Protein AF-A0A9P3F6M4-F1 (afdb_monomer_lite)

pLDDT: mean 77.83, std 24.78, range [21.98, 98.56]

Sequence (474 aa):
MSNPDTQSQQHTQSSLSSPAIGAREWSIIDAETWDKIRTQTKTSTGEPAATEPSPSAPDTARSSSNPHGLSHAPVPGSALTKTQDTEADPDHGLVTARFRHVVTDGGHIVITGRANDSYQACEDEPVRIPGAVQSFGCLIVLREEIDGKLAVHVASENSEVILGYSPKCLCALPNFCDILDEDQTENLLDHLDFVRDDGYDPSVDGPEVFLLSVKLPSGKPRRFWCAAHLSPADSKLVICEFKLEEDQINPLSVSGLITPVTPTDTLGVEPTPEQLEHSTVNMSQPLRVLQNARRRRGEAAAMEVFSILSQIQDQLGRAKSLDSLLNTATGLVKELTGFHRVLIYQFDTDWNETVVAELVDPKASVELYKGLCFPASDIPKQARDLYRINKVRLLYDRDQVTSRLVCRTLEDLQTPVDMTHSYLRAMSPIHLKYLANMGVRASMSISISGFNELWGLISCHTYGTHGMRVSFLV

Foldseek 3Di:
DDDDDDDDDDDDPDPDPALQPLQQVLFLAHPVSVVVVVVVVVVPDDDDDDDDDDDDDDDDDDDDDDDDDDDDDDDDDDDDDPPPPPPPPPPDALWFDAWDWDQDPLGIWIDLPPPPDIDPAPQPPPLQQRLFFFLLWKKWKWFQDPVRATATFKIWQNCCVHVVDGRVRRNPDRHPCVQADPVLSVVVVVLVVVQLDPPDDCLPVFFDWDKHWGQHPVRDIFIWTWGWHAFPVDNRMIMIMTHGPQDPPQGACLDDDPQAQAADDLSPDQDDPVLCCQAADQPADDLVLLNVLSVDDDPVNVVSVVSSVVSLCVCLVPDPDPLSNQSRVQNSCCNQFVFQKKWKWFQDPQRKTATCGMHHDCSHHVDGRHGHIHHNSLQDPVNQVLCLREQKAKDQFLPRDITGMRGSDPVCSVDGGRNSSPRRRDGNNSNSVSCVSSQFTIKMKGFDDDPSHGGIIIIGTHHDDGGHDHDPPD

InterPro domains:
  IPR003018 GAF domain [PF01590] (322-462)
  IPR013654 PAS fold-2 [PF08446] (122-193)
  IPR016132 Phytochrome chromophore attachment domain [PS50046] (321-461)
  IPR029016 GAF-like domain superfamily [G3DSA:3.30.450.40] (299-472)
  IPR035965 PAS domain superfamily [SSF55785] (101-243)

Secondary structure (DSSP, 8-state):
------------------GGGGGGGT-SS-HHHHHHHHHHHHSS---------------------------------------------TT--SBPPPPEEEEETTEEEEE-SSTT-EESSGGG--TT--SEE-TTEEEEEEEE-TTS-EEEEEEETTHHHHHSS-HHHHHH-S-GGGGS-HHHHHHHHHHHHHHHSTT--TTTT-SEEEEEEEE-TTS-EEEEEEEEEEETTEEEEEEEEEEESS-SSS----S-----SS-B-SS--PPPHHHHHHHHS--SPP-TTHHHHTT--SHHHHHHHHHHHHHHHHHHHT--SHHHHHHHHHHHHHHHH--SEEEEEEE-TT--EEEEEEEE-TTTB----TT-EE-TTSS-HHHHHHHHH-SEEEES-TTSPPEEEEESSHHHHHS----TT-TTBPPPHHHHHHHHHTTEEEEEEEEEEETTEEEEEEEEEEESSS--------

Organism: Aspergillus viridinutans (NCBI:txid75553)

Radius of gyration: 28.03 Å; chains: 1; bounding box: 81×74×94 Å

Structure (mmCIF, N/CA/C/O backbone):
data_AF-A0A9P3F6M4-F1
#
_entry.id   AF-A0A9P3F6M4-F1
#
loop_
_atom_site.group_PDB
_atom_site.id
_atom_site.type_symbol
_atom_site.label_atom_id
_atom_site.label_alt_id
_atom_site.label_comp_id
_atom_site.label_asym_id
_atom_site.label_entity_id
_atom_site.label_seq_id
_atom_site.pdbx_PDB_ins_code
_atom_site.Cartn_x
_atom_site.Cartn_y
_atom_site.Cartn_z
_atom_site.occupancy
_atom_site.B_iso_or_equiv
_atom_site.auth_seq_id
_atom_site.auth_comp_id
_atom_site.auth_asym_id
_atom_site.auth_atom_id
_atom_site.pdbx_PDB_model_num
ATOM 1 N N . MET A 1 1 ? 34.210 14.874 -63.697 1.00 36.19 1 MET A N 1
ATOM 2 C CA . MET A 1 1 ? 33.466 15.532 -62.603 1.00 36.19 1 MET A CA 1
ATOM 3 C C . MET A 1 1 ? 31.988 15.266 -62.878 1.00 36.19 1 MET A C 1
ATOM 5 O O . MET A 1 1 ? 31.323 16.114 -63.440 1.00 36.19 1 MET A O 1
ATOM 9 N N . SER A 1 2 ? 31.480 14.034 -62.819 1.00 29.12 2 SER A N 1
ATOM 10 C CA . SER A 1 2 ? 31.466 13.067 -61.707 1.00 29.12 2 SER A CA 1
ATOM 11 C C . SER A 1 2 ? 30.691 13.622 -60.514 1.00 29.12 2 SER A C 1
ATOM 13 O O . SER A 1 2 ? 31.276 14.313 -59.689 1.00 29.12 2 SER A O 1
ATOM 15 N N . ASN A 1 3 ? 29.394 13.316 -60.457 1.00 27.38 3 ASN A N 1
ATOM 16 C CA . ASN A 1 3 ? 28.606 13.293 -59.228 1.00 27.38 3 ASN A CA 1
ATOM 17 C C . ASN A 1 3 ? 27.717 12.030 -59.284 1.00 27.38 3 ASN A C 1
ATOM 19 O O . ASN A 1 3 ? 27.134 11.802 -60.349 1.00 27.38 3 ASN A O 1
ATOM 23 N N . PRO A 1 4 ? 27.663 11.180 -58.240 1.00 34.25 4 PRO A N 1
ATOM 24 C CA . PRO A 1 4 ? 27.176 9.806 -58.352 1.00 34.25 4 PRO A CA 1
ATOM 25 C C . PRO A 1 4 ? 25.759 9.591 -57.789 1.00 34.25 4 PRO A C 1
ATOM 27 O O . PRO A 1 4 ? 25.316 10.285 -56.880 1.00 34.25 4 PRO A O 1
ATOM 30 N N . ASP A 1 5 ? 25.100 8.588 -58.371 1.00 28.38 5 ASP A N 1
ATOM 31 C CA . ASP A 1 5 ? 24.175 7.600 -57.802 1.00 28.38 5 ASP A CA 1
ATOM 32 C C . ASP A 1 5 ? 23.150 8.014 -56.735 1.00 28.38 5 ASP A C 1
ATOM 34 O O . ASP A 1 5 ? 23.413 8.088 -55.537 1.00 28.38 5 ASP A O 1
ATOM 38 N N . THR A 1 6 ? 21.896 8.103 -57.184 1.00 30.92 6 THR A N 1
ATOM 39 C CA . THR A 1 6 ? 20.697 7.937 -56.356 1.00 30.92 6 THR A CA 1
ATOM 40 C C . THR A 1 6 ? 20.245 6.477 -56.467 1.00 30.92 6 THR A C 1
ATOM 42 O O . THR A 1 6 ? 19.526 6.117 -57.396 1.00 30.92 6 THR A O 1
ATOM 45 N N . GLN A 1 7 ? 20.695 5.612 -55.553 1.00 27.86 7 GLN A N 1
ATOM 46 C CA . GLN A 1 7 ? 20.148 4.258 -55.412 1.00 27.86 7 GLN A CA 1
ATOM 47 C C . GLN A 1 7 ? 19.083 4.229 -54.315 1.00 27.86 7 GLN A C 1
ATOM 49 O O . GLN A 1 7 ? 19.352 4.436 -53.135 1.00 27.86 7 GLN A O 1
ATOM 54 N N . SER A 1 8 ? 17.857 3.943 -54.741 1.00 27.53 8 SER A N 1
ATOM 55 C CA . SER A 1 8 ? 16.725 3.540 -53.918 1.00 27.53 8 SER A CA 1
ATOM 56 C C . SER A 1 8 ? 17.018 2.207 -53.219 1.00 27.53 8 SER A C 1
ATOM 58 O O . SER A 1 8 ? 17.009 1.159 -53.866 1.00 27.53 8 SER A O 1
ATOM 60 N N . GLN A 1 9 ? 17.247 2.226 -51.907 1.00 25.91 9 GLN A N 1
ATOM 61 C CA . GLN A 1 9 ? 17.246 1.010 -51.093 1.00 25.91 9 GLN A CA 1
ATOM 62 C C . GLN A 1 9 ? 15.821 0.724 -50.611 1.00 25.91 9 GLN A C 1
ATOM 64 O O . GLN A 1 9 ? 15.284 1.396 -49.734 1.00 25.91 9 GLN A O 1
ATOM 69 N N . GLN A 1 10 ? 15.203 -0.287 -51.223 1.00 24.88 10 GLN A N 1
ATOM 70 C CA . GLN A 1 10 ? 14.055 -0.990 -50.664 1.00 24.88 10 GLN A CA 1
ATOM 71 C C . GLN A 1 10 ? 14.525 -1.708 -49.395 1.00 24.88 10 GLN A C 1
ATOM 73 O O . GLN A 1 10 ? 15.283 -2.673 -49.474 1.00 24.88 10 GLN A O 1
ATOM 78 N N . HIS A 1 11 ? 14.090 -1.238 -48.226 1.00 24.92 11 HIS A N 1
ATOM 79 C CA . HIS A 1 11 ? 14.225 -2.007 -46.996 1.00 24.92 11 HIS A CA 1
ATOM 80 C C . HIS A 1 11 ? 13.207 -3.147 -47.017 1.00 24.92 11 HIS A C 1
ATOM 82 O O . HIS A 1 11 ? 12.002 -2.949 -46.871 1.00 24.92 11 HIS A O 1
ATOM 88 N N . THR A 1 12 ? 13.721 -4.352 -47.223 1.00 24.09 12 THR A N 1
ATOM 89 C CA . THR A 1 12 ? 13.038 -5.621 -47.009 1.00 24.09 12 THR A CA 1
ATOM 90 C C . THR A 1 12 ? 12.559 -5.671 -45.557 1.00 24.09 12 THR A C 1
ATOM 92 O O . THR A 1 12 ? 13.372 -5.710 -44.635 1.00 24.09 12 THR A O 1
ATOM 95 N N . GLN A 1 13 ? 11.241 -5.651 -45.343 1.00 25.53 13 GLN A N 1
ATOM 96 C CA . GLN A 1 13 ? 10.633 -5.980 -44.054 1.00 25.53 13 GLN A CA 1
ATOM 97 C C . GLN A 1 13 ? 10.948 -7.447 -43.738 1.00 25.53 13 GLN A C 1
ATOM 99 O O . GLN A 1 13 ? 10.256 -8.358 -44.188 1.00 25.53 13 GLN A O 1
ATOM 104 N N . SER A 1 14 ? 12.020 -7.687 -42.983 1.00 24.44 14 SER A N 1
ATOM 105 C CA . SER A 1 14 ? 12.204 -8.956 -42.291 1.00 24.44 14 SER A CA 1
ATOM 106 C C . SER A 1 14 ? 11.139 -9.038 -41.204 1.00 24.44 14 SER A C 1
ATOM 108 O O . SER A 1 14 ? 11.098 -8.196 -40.306 1.00 24.44 14 SER A O 1
ATOM 110 N N . SER A 1 15 ? 10.263 -10.030 -41.309 1.00 25.92 15 SER A N 1
ATOM 111 C CA . SER A 1 15 ? 9.264 -10.387 -40.308 1.00 25.92 15 SER A CA 1
ATOM 112 C C . SER A 1 15 ? 9.936 -10.660 -38.957 1.00 25.92 15 SER A C 1
ATOM 114 O O . SER A 1 15 ? 10.392 -11.771 -38.694 1.00 25.92 15 SER A O 1
ATOM 116 N N . LEU A 1 16 ? 10.014 -9.630 -38.115 1.00 24.89 16 LEU A N 1
ATOM 117 C CA . LEU A 1 16 ? 10.340 -9.744 -36.701 1.00 24.89 16 LEU A CA 1
ATOM 118 C C . LEU A 1 16 ? 9.168 -10.456 -36.022 1.00 24.89 16 LEU A C 1
ATOM 120 O O . LEU A 1 16 ? 8.057 -9.927 -35.953 1.00 24.89 16 LEU A O 1
ATOM 124 N N . SER A 1 17 ? 9.406 -11.677 -35.551 1.00 28.00 17 SER A N 1
ATOM 125 C CA . SER A 1 17 ? 8.544 -12.339 -34.577 1.00 28.00 17 SER A CA 1
ATOM 126 C C . SER A 1 17 ? 8.324 -11.389 -33.397 1.00 28.00 17 SER A C 1
ATOM 128 O O . SER A 1 17 ? 9.283 -10.949 -32.765 1.00 28.00 17 SER A O 1
ATOM 130 N N . SER A 1 18 ? 7.066 -11.020 -33.155 1.00 30.12 18 SER A N 1
ATOM 131 C CA . SER A 1 18 ? 6.679 -10.024 -32.155 1.00 30.12 18 SER A CA 1
ATOM 132 C C . SER A 1 18 ? 7.132 -10.440 -30.739 1.00 30.12 18 SER A C 1
ATOM 134 O O . SER A 1 18 ? 6.885 -11.588 -30.362 1.00 30.12 18 SER A O 1
ATOM 136 N N . PRO A 1 19 ? 7.706 -9.529 -29.922 1.00 33.75 19 PRO A N 1
ATOM 137 C CA . PRO A 1 19 ? 8.055 -9.770 -28.510 1.00 33.75 19 PRO A CA 1
ATOM 138 C C . PRO A 1 19 ? 6.867 -10.170 -27.614 1.00 33.75 19 PRO A C 1
ATOM 140 O O . PRO A 1 19 ? 7.045 -10.546 -26.460 1.00 33.75 19 PRO A O 1
ATOM 143 N N . ALA A 1 20 ? 5.642 -10.112 -28.143 1.00 38.22 20 ALA A N 1
ATOM 144 C CA . ALA A 1 20 ? 4.388 -10.366 -27.445 1.00 38.22 20 ALA A CA 1
ATOM 145 C C . ALA A 1 20 ? 4.157 -11.822 -26.986 1.00 38.22 20 ALA A C 1
ATOM 147 O O . ALA A 1 20 ? 3.097 -12.096 -26.434 1.00 38.22 20 ALA A O 1
ATOM 148 N N . ILE A 1 21 ? 5.069 -12.771 -27.238 1.00 38.69 21 ILE A N 1
ATOM 149 C CA . ILE A 1 21 ? 4.873 -14.179 -26.840 1.00 38.69 21 ILE A CA 1
ATOM 150 C C . ILE A 1 21 ? 5.195 -14.388 -25.351 1.00 38.69 21 ILE A C 1
ATOM 152 O O . ILE A 1 21 ? 4.430 -15.063 -24.673 1.00 38.69 21 ILE A O 1
ATOM 156 N N . GLY A 1 22 ? 6.241 -13.749 -24.812 1.00 38.66 22 GLY A N 1
ATOM 157 C CA . GLY A 1 22 ? 6.679 -13.980 -23.426 1.00 38.66 22 GLY A CA 1
ATOM 158 C C . GLY A 1 22 ? 5.717 -13.453 -22.354 1.00 38.66 22 GLY A C 1
ATOM 159 O O . GLY A 1 22 ? 5.551 -14.076 -21.315 1.00 38.66 22 GLY A O 1
ATOM 160 N N . ALA A 1 23 ? 5.019 -12.342 -22.612 1.00 43.41 23 ALA A N 1
ATOM 161 C CA . ALA A 1 23 ? 4.027 -11.794 -21.678 1.00 43.41 23 ALA A CA 1
ATOM 162 C C . ALA A 1 23 ? 2.721 -12.617 -21.623 1.00 43.41 23 ALA A C 1
ATOM 164 O O . ALA A 1 23 ? 1.992 -12.559 -20.634 1.00 43.41 23 ALA A O 1
ATOM 165 N N . ARG A 1 24 ? 2.425 -13.415 -22.663 1.00 45.44 24 ARG A N 1
ATOM 166 C CA . ARG A 1 24 ? 1.194 -14.226 -22.746 1.00 45.44 24 ARG A CA 1
ATOM 167 C C . ARG A 1 24 ? 1.173 -15.399 -21.778 1.00 45.44 24 ARG A C 1
ATOM 169 O O . ARG A 1 24 ? 0.090 -15.829 -21.408 1.00 45.44 24 ARG A O 1
ATOM 176 N N . GLU A 1 25 ? 2.333 -15.909 -21.376 1.00 46.84 25 GLU A N 1
ATOM 177 C CA . GLU A 1 25 ? 2.416 -17.015 -20.414 1.00 46.84 25 GLU A CA 1
ATOM 178 C C . GLU A 1 25 ? 2.042 -16.579 -18.990 1.00 46.84 25 GLU A C 1
ATOM 180 O O . GLU A 1 25 ? 1.622 -17.405 -18.181 1.00 46.84 25 GLU A O 1
ATOM 185 N N . TRP A 1 26 ? 2.135 -15.278 -18.700 1.00 49.47 26 TRP A N 1
ATOM 186 C CA . TRP A 1 26 ? 1.912 -14.726 -17.364 1.00 49.47 26 TRP A CA 1
ATOM 187 C C . TRP A 1 26 ? 0.563 -14.047 -17.194 1.00 49.47 26 TRP A C 1
ATOM 189 O O . TRP A 1 26 ? 0.162 -13.836 -16.053 1.00 49.47 26 TRP A O 1
ATOM 199 N N . SER A 1 27 ? -0.135 -13.721 -18.289 1.00 53.25 27 SER A N 1
ATOM 200 C CA . SER A 1 27 ? -1.426 -13.040 -18.209 1.00 53.25 27 SER A CA 1
ATOM 201 C C . SER A 1 27 ? -2.406 -13.826 -17.340 1.00 53.25 27 SER A C 1
ATOM 203 O O . SER A 1 27 ? -2.460 -15.057 -17.354 1.00 53.25 27 SER A O 1
ATOM 205 N N . ILE A 1 28 ? -3.203 -13.081 -16.577 1.00 54.66 28 ILE A N 1
ATOM 206 C CA . ILE A 1 28 ? -4.250 -13.614 -15.697 1.00 54.66 28 ILE A CA 1
ATOM 207 C C . ILE A 1 28 ? -5.283 -14.440 -16.482 1.00 54.66 28 ILE A C 1
ATOM 209 O O . ILE A 1 28 ? -5.962 -15.299 -15.920 1.00 54.66 28 ILE A O 1
ATOM 213 N N . ILE A 1 29 ? -5.412 -14.159 -17.775 1.00 50.94 29 ILE A N 1
ATOM 214 C CA . ILE A 1 29 ? -6.351 -14.796 -18.684 1.00 50.94 29 ILE A CA 1
ATOM 215 C C . ILE A 1 29 ? -5.593 -15.872 -19.471 1.00 50.94 29 ILE A C 1
ATOM 217 O O . ILE A 1 29 ? -4.584 -15.577 -20.109 1.00 50.94 29 ILE A O 1
ATOM 221 N N . ASP A 1 30 ? -6.074 -17.118 -19.437 1.00 53.00 30 ASP A N 1
ATOM 222 C CA . ASP A 1 30 ? -5.498 -18.188 -20.256 1.00 53.00 30 ASP A CA 1
ATOM 223 C C . ASP A 1 30 ? -5.691 -17.924 -21.763 1.00 53.00 30 ASP A C 1
ATOM 225 O O . ASP A 1 30 ? -6.537 -17.131 -22.188 1.00 53.00 30 ASP A O 1
ATOM 229 N N . ALA A 1 31 ? -4.884 -18.585 -22.597 1.00 49.72 31 ALA A N 1
ATOM 230 C CA . ALA A 1 31 ? -4.875 -18.363 -24.045 1.00 49.72 31 ALA A CA 1
ATOM 231 C C . ALA A 1 31 ? -6.254 -18.580 -24.705 1.00 49.72 31 ALA A C 1
ATOM 233 O O . ALA A 1 31 ? -6.602 -17.887 -25.660 1.00 49.72 31 ALA A O 1
ATOM 234 N N . GLU A 1 32 ? -7.059 -19.505 -24.179 1.00 47.75 32 GLU A N 1
ATOM 235 C CA . GLU A 1 32 ? -8.376 -19.834 -24.726 1.00 47.75 32 GLU A CA 1
ATOM 236 C C . GLU A 1 32 ? -9.422 -18.761 -24.378 1.00 47.75 32 GLU A C 1
ATOM 238 O O . GLU A 1 32 ? -10.279 -18.405 -25.192 1.00 47.75 32 GLU A O 1
ATOM 243 N N . THR A 1 33 ? -9.333 -18.202 -23.174 1.00 48.78 33 THR A N 1
ATOM 244 C CA . THR A 1 33 ? -10.178 -17.106 -22.694 1.00 48.78 33 THR A CA 1
ATOM 245 C C . THR A 1 33 ? -9.827 -15.800 -23.411 1.00 48.78 33 THR A C 1
ATOM 247 O O . THR A 1 33 ? -10.724 -15.042 -23.793 1.00 48.78 33 THR A O 1
ATOM 250 N N . TRP A 1 34 ? -8.542 -15.591 -23.712 1.00 45.12 34 TRP A N 1
ATOM 251 C CA . TRP A 1 34 ? -8.059 -14.517 -24.583 1.00 45.12 34 TRP A CA 1
ATOM 252 C C . TRP A 1 34 ? -8.712 -14.537 -25.966 1.00 45.12 34 TRP A C 1
ATOM 254 O O . TRP A 1 34 ? -9.216 -13.514 -26.443 1.00 45.12 34 TRP A O 1
ATOM 264 N N . ASP A 1 35 ? -8.741 -15.705 -26.606 1.00 44.00 35 ASP A N 1
ATOM 265 C CA . ASP A 1 35 ? -9.337 -15.858 -27.932 1.00 44.00 35 ASP A CA 1
ATOM 266 C C . ASP A 1 35 ? -10.859 -15.632 -27.905 1.00 44.00 35 ASP A C 1
ATOM 268 O O . ASP A 1 35 ? -11.404 -14.971 -28.797 1.00 44.00 35 ASP A O 1
ATOM 272 N N . LYS A 1 36 ? -11.546 -16.072 -26.841 1.00 43.84 36 LYS A N 1
ATOM 273 C CA . LYS A 1 36 ? -12.989 -15.839 -26.642 1.00 43.84 36 LYS A CA 1
ATOM 274 C C . LYS A 1 36 ? -13.325 -14.348 -26.517 1.00 43.84 36 LYS A C 1
ATOM 276 O O . LYS A 1 36 ? -14.207 -13.870 -27.236 1.00 43.84 36 LYS A O 1
ATOM 281 N N . ILE A 1 37 ? -12.587 -13.587 -25.704 1.00 43.66 37 ILE A N 1
ATOM 282 C CA . ILE A 1 37 ? -12.787 -12.131 -25.543 1.00 43.66 37 ILE A CA 1
ATOM 283 C C . ILE A 1 37 ? -12.611 -11.403 -26.882 1.00 43.66 37 ILE A C 1
ATOM 285 O O . ILE A 1 37 ? -13.416 -10.541 -27.243 1.00 43.66 37 ILE A O 1
ATOM 289 N N . ARG A 1 38 ? -11.610 -11.805 -27.673 1.00 41.94 38 ARG A N 1
ATOM 290 C CA . ARG A 1 38 ? -11.315 -11.220 -28.989 1.00 41.94 38 ARG A CA 1
ATOM 291 C C . ARG A 1 38 ? -12.387 -11.521 -30.035 1.00 41.94 38 ARG A C 1
ATOM 293 O O . ARG A 1 38 ? -12.647 -10.702 -30.918 1.00 41.94 38 ARG A O 1
ATOM 300 N N . THR A 1 39 ? -13.010 -12.697 -29.958 1.00 40.34 39 THR A N 1
ATOM 301 C CA . THR A 1 39 ? -14.150 -13.035 -30.822 1.00 40.34 39 THR A CA 1
ATOM 302 C C . THR A 1 39 ? -15.412 -12.257 -30.453 1.00 40.34 39 THR A C 1
ATOM 304 O O . THR A 1 39 ? -16.135 -11.851 -31.359 1.00 40.34 39 THR A O 1
ATOM 307 N N . GLN A 1 40 ? -15.627 -11.947 -29.169 1.00 36.34 40 GLN A N 1
ATOM 308 C CA . GLN A 1 40 ? -16.765 -11.138 -28.717 1.00 36.34 40 GLN A CA 1
ATOM 309 C C . GLN A 1 40 ? -16.640 -9.653 -29.099 1.00 36.34 40 GLN A C 1
ATOM 311 O O . GLN A 1 40 ? -17.629 -9.037 -29.499 1.00 36.34 40 GLN A O 1
ATOM 316 N N . THR A 1 41 ? -15.430 -9.081 -29.068 1.00 33.28 41 THR A N 1
ATOM 317 C CA . THR A 1 41 ? -15.190 -7.681 -29.486 1.00 33.28 41 THR A CA 1
ATOM 318 C C . THR A 1 41 ? -15.347 -7.469 -30.993 1.00 33.28 41 THR A C 1
ATOM 320 O O . THR A 1 41 ? -15.673 -6.369 -31.426 1.00 33.28 41 THR A O 1
ATOM 323 N N . LYS A 1 42 ? -15.167 -8.514 -31.811 1.00 37.97 42 LYS A N 1
ATOM 324 C CA . LYS A 1 42 ? -15.408 -8.443 -33.264 1.00 37.97 42 LYS A CA 1
ATOM 325 C C . LYS A 1 42 ? -16.887 -8.521 -33.647 1.00 37.97 42 LYS A C 1
ATOM 327 O O . LYS A 1 42 ? -17.231 -8.151 -34.762 1.00 37.97 42 LYS A O 1
ATOM 332 N N . THR A 1 43 ? -17.757 -8.992 -32.754 1.00 34.22 43 THR A N 1
ATOM 333 C CA . THR A 1 43 ? -19.198 -9.123 -33.025 1.00 34.22 43 THR A CA 1
ATOM 334 C C . THR A 1 43 ? -20.030 -7.890 -32.662 1.00 34.22 43 THR A C 1
ATOM 336 O O . THR A 1 43 ? -21.205 -7.855 -33.012 1.00 34.22 43 THR A O 1
ATOM 339 N N . SER A 1 44 ? -19.459 -6.866 -32.011 1.00 32.22 44 SER A N 1
ATOM 340 C CA . SER A 1 44 ? -20.195 -5.649 -31.616 1.00 32.22 44 SER A CA 1
ATOM 341 C C . SER A 1 44 ? -20.016 -4.444 -32.553 1.00 32.22 44 SER A C 1
ATOM 343 O O . SER A 1 44 ? -20.646 -3.411 -32.335 1.00 32.22 44 SER A O 1
ATOM 345 N N . THR A 1 45 ? -19.228 -4.563 -33.627 1.00 35.03 45 THR A N 1
ATOM 346 C CA . THR A 1 45 ? -19.069 -3.521 -34.658 1.00 35.03 45 THR A CA 1
ATOM 347 C C . THR A 1 45 ? -19.614 -3.988 -36.009 1.00 35.03 45 THR A C 1
ATOM 349 O O . THR A 1 45 ? -18.880 -4.384 -36.909 1.00 35.03 45 THR A O 1
ATOM 352 N N . GLY A 1 46 ? -20.940 -3.932 -36.155 1.00 28.97 46 GLY A N 1
ATOM 353 C CA . GLY A 1 46 ? -21.629 -4.082 -37.438 1.00 28.97 46 GLY A CA 1
ATOM 354 C C . GLY A 1 46 ? -22.731 -3.033 -37.582 1.00 28.97 46 GLY A C 1
ATOM 355 O O . GLY A 1 46 ? -23.715 -3.072 -36.849 1.00 28.97 46 GLY A O 1
ATOM 356 N N . GLU A 1 47 ? -22.547 -2.089 -38.507 1.00 28.73 47 GLU A N 1
ATOM 357 C CA . GLU A 1 47 ? -23.562 -1.112 -38.930 1.00 28.73 47 GLU A CA 1
ATOM 358 C C . GLU A 1 47 ? -24.814 -1.795 -39.527 1.00 28.73 47 GLU A C 1
ATOM 360 O O . GLU A 1 47 ? -24.714 -2.893 -40.085 1.00 28.73 47 GLU A O 1
ATOM 365 N N . PRO A 1 48 ? -26.004 -1.163 -39.443 1.00 29.91 48 PRO A N 1
ATOM 366 C CA . PRO A 1 48 ? -27.266 -1.794 -39.805 1.00 29.91 48 PRO A CA 1
ATOM 367 C C . PRO A 1 48 ? -27.543 -1.683 -41.312 1.00 29.91 48 PRO A C 1
ATOM 369 O O . PRO A 1 48 ? -27.520 -0.591 -41.879 1.00 29.91 48 PRO A O 1
ATOM 372 N N . ALA A 1 49 ? -27.886 -2.801 -41.954 1.00 27.97 49 ALA A N 1
ATOM 373 C CA . ALA A 1 49 ? -28.426 -2.814 -43.314 1.00 27.97 49 ALA A CA 1
ATOM 374 C C . ALA A 1 49 ? -29.932 -3.135 -43.313 1.00 27.97 49 ALA A C 1
ATOM 376 O O . ALA A 1 49 ? -30.412 -3.971 -42.550 1.00 27.97 49 ALA A O 1
ATOM 377 N N . ALA A 1 50 ? -30.637 -2.403 -44.175 1.00 28.09 50 ALA A N 1
ATOM 378 C CA . ALA A 1 50 ? -32.074 -2.171 -44.270 1.00 28.09 50 ALA A CA 1
ATOM 379 C C . ALA A 1 50 ? -33.012 -3.392 -44.402 1.00 28.09 50 ALA A C 1
ATOM 381 O O . ALA A 1 50 ? -32.678 -4.435 -44.960 1.00 28.09 50 ALA A O 1
ATOM 382 N N . THR A 1 51 ? -34.237 -3.156 -43.931 1.00 25.86 51 THR A N 1
ATOM 383 C CA . THR A 1 51 ? -35.467 -3.963 -43.959 1.00 25.86 51 THR A CA 1
ATOM 384 C C . THR A 1 51 ? -36.127 -4.045 -45.344 1.00 25.86 51 THR A C 1
ATOM 386 O O . THR A 1 51 ? -36.132 -3.039 -46.046 1.00 25.86 51 THR A O 1
ATOM 389 N N . GLU A 1 52 ? -36.763 -5.189 -45.667 1.00 24.42 52 GLU A N 1
ATOM 390 C CA . GLU A 1 52 ? -38.157 -5.384 -46.179 1.00 24.42 52 GLU A CA 1
ATOM 391 C C . GLU A 1 52 ? -38.349 -6.799 -46.827 1.00 24.42 52 GLU A C 1
ATOM 393 O O . GLU A 1 52 ? -37.352 -7.442 -47.145 1.00 24.42 52 GLU A O 1
ATOM 398 N N . PRO A 1 53 ? -39.577 -7.350 -47.017 1.00 29.53 53 PRO A N 1
ATOM 399 C CA . PRO A 1 53 ? -40.430 -7.981 -46.000 1.00 29.53 53 PRO A CA 1
ATOM 400 C C . PRO A 1 53 ? -40.836 -9.455 -46.329 1.00 29.53 53 PRO A C 1
ATOM 402 O O . PRO A 1 53 ? -40.532 -9.997 -47.387 1.00 29.53 53 PRO A O 1
ATOM 405 N N . SER A 1 54 ? -41.538 -10.083 -45.373 1.00 25.25 54 SER A N 1
ATOM 406 C CA . SER A 1 54 ? -42.107 -11.457 -45.251 1.00 25.25 54 SER A CA 1
ATOM 407 C C . SER A 1 54 ? -43.010 -11.936 -46.429 1.00 25.25 54 SER A C 1
ATOM 409 O O . SER A 1 54 ? -43.290 -11.106 -47.292 1.00 25.25 54 SER A O 1
ATOM 411 N N . PRO A 1 55 ? -43.553 -13.194 -46.511 1.00 35.31 55 PRO A N 1
ATOM 412 C CA . PRO A 1 55 ? -44.190 -14.039 -45.458 1.00 35.31 55 PRO A CA 1
ATOM 413 C C . PRO A 1 55 ? -43.769 -15.544 -45.543 1.00 35.31 55 PRO A C 1
ATOM 415 O O . PRO A 1 55 ? -42.948 -15.889 -46.377 1.00 35.31 55 PRO A O 1
ATOM 418 N N . SER A 1 56 ? -44.150 -16.536 -44.728 1.00 26.11 56 SER A N 1
ATOM 419 C CA . SER A 1 56 ? -45.406 -16.915 -44.063 1.00 26.11 56 SER A CA 1
ATOM 420 C C . SER A 1 56 ? -45.152 -18.104 -43.102 1.00 26.11 56 SER A C 1
ATOM 422 O O . SER A 1 56 ? -44.337 -18.975 -43.400 1.00 26.11 56 SER A O 1
ATOM 424 N N . ALA A 1 57 ? -45.899 -18.160 -41.994 1.00 24.69 57 ALA A N 1
ATOM 425 C CA . ALA A 1 57 ? -46.088 -19.305 -41.076 1.00 24.69 57 ALA A CA 1
ATOM 426 C C . ALA A 1 57 ? -46.912 -20.454 -41.761 1.00 24.69 57 ALA A C 1
ATOM 428 O O . ALA A 1 57 ? -47.294 -20.230 -42.914 1.00 24.69 57 ALA A O 1
ATOM 429 N N . PRO A 1 58 ? -47.286 -21.612 -41.137 1.00 35.31 58 PRO A N 1
ATOM 430 C CA . PRO A 1 58 ? -47.346 -21.883 -39.689 1.00 35.31 58 PRO A CA 1
ATOM 431 C C . PRO A 1 58 ? -47.083 -23.330 -39.172 1.00 35.31 58 PRO A C 1
ATOM 433 O O . PRO A 1 58 ? -46.952 -24.290 -39.921 1.00 35.31 58 PRO A O 1
ATOM 436 N N . ASP A 1 59 ? -47.055 -23.408 -37.834 1.00 25.41 59 ASP A N 1
ATOM 437 C CA . ASP A 1 59 ? -47.610 -24.416 -36.908 1.00 25.41 59 ASP A CA 1
ATOM 438 C C . ASP A 1 59 ? -47.333 -25.929 -37.016 1.00 25.41 59 ASP A C 1
ATOM 440 O O . ASP A 1 59 ? -47.631 -26.585 -38.007 1.00 25.41 59 ASP A O 1
ATOM 444 N N . THR A 1 60 ? -46.951 -26.490 -35.854 1.00 26.64 60 THR A N 1
ATOM 445 C CA . THR A 1 60 ? -47.536 -27.636 -35.094 1.00 26.64 60 THR A CA 1
ATOM 446 C C . THR A 1 60 ? -46.425 -28.500 -34.467 1.00 26.64 60 THR A C 1
ATOM 448 O O . THR A 1 60 ? -45.532 -28.992 -35.138 1.00 26.64 60 THR A O 1
ATOM 451 N N . ALA A 1 61 ? -46.253 -28.491 -33.143 1.00 23.80 61 ALA A N 1
ATOM 452 C CA . ALA A 1 61 ? -46.968 -29.260 -32.118 1.00 23.80 61 ALA A CA 1
ATOM 453 C C . ALA A 1 61 ? -46.584 -30.757 -32.019 1.00 23.80 61 ALA A C 1
ATOM 455 O O . ALA A 1 61 ? -46.897 -31.561 -32.883 1.00 23.80 61 ALA A O 1
ATOM 456 N N . ARG A 1 62 ? -46.080 -31.093 -30.820 1.00 23.34 62 ARG A N 1
ATOM 457 C CA . ARG A 1 62 ? -46.319 -32.319 -30.030 1.00 23.34 62 ARG A CA 1
ATOM 458 C C . ARG A 1 62 ? -45.637 -33.653 -30.403 1.00 23.34 62 ARG A C 1
ATOM 460 O O . ARG A 1 62 ? -46.049 -34.388 -31.283 1.00 23.34 62 ARG A O 1
ATOM 467 N N . SER A 1 63 ? -44.776 -34.035 -29.454 1.00 22.83 63 SER A N 1
ATOM 468 C CA . SER A 1 63 ? -44.879 -35.229 -28.595 1.00 22.83 63 SER A CA 1
ATOM 469 C C . SER A 1 63 ? -44.433 -36.607 -29.105 1.00 22.83 63 SER A C 1
ATOM 471 O O . SER A 1 63 ? -45.041 -37.196 -29.989 1.00 22.83 63 SER A O 1
ATOM 473 N N . SER A 1 64 ? -43.564 -37.189 -28.271 1.00 22.92 64 SER A N 1
ATOM 474 C CA . SER A 1 64 ? -43.687 -38.510 -27.629 1.00 22.92 64 SER A CA 1
ATOM 475 C C . SER A 1 64 ? -42.876 -39.698 -28.160 1.00 22.92 64 SER A C 1
ATOM 477 O O . SER A 1 64 ? -42.721 -39.923 -29.352 1.00 22.92 64 SER A O 1
ATOM 479 N N . SER A 1 65 ? -42.447 -40.471 -27.154 1.00 24.73 65 SER A N 1
ATOM 480 C CA . SER A 1 65 ? -42.142 -41.908 -27.111 1.00 24.73 65 SER A CA 1
ATOM 481 C C . SER A 1 65 ? -40.796 -42.431 -27.634 1.00 24.73 65 SER A C 1
ATOM 483 O O . SER A 1 65 ? -40.644 -42.808 -28.788 1.00 24.73 65 SER A O 1
ATOM 485 N N . ASN A 1 66 ? -39.879 -42.596 -26.672 1.00 26.64 66 ASN A N 1
ATOM 486 C CA . ASN A 1 66 ? -39.080 -43.816 -26.433 1.00 26.64 66 ASN A CA 1
ATOM 487 C C . ASN A 1 66 ? -39.983 -45.079 -26.391 1.00 26.64 66 ASN A C 1
ATOM 489 O O . ASN A 1 66 ? -41.155 -44.906 -26.035 1.00 26.64 66 ASN A O 1
ATOM 493 N N . PRO A 1 67 ? -39.498 -46.332 -26.626 1.00 35.69 67 PRO A N 1
ATOM 494 C CA . PRO A 1 67 ? -38.535 -46.959 -25.692 1.00 35.69 67 PRO A CA 1
ATOM 495 C C . PRO A 1 67 ? -37.640 -48.149 -26.169 1.00 35.69 67 PRO A C 1
ATOM 497 O O . PRO A 1 67 ? -37.887 -48.754 -27.201 1.00 35.69 67 PRO A O 1
ATOM 500 N N . HIS A 1 68 ? -36.670 -48.501 -25.294 1.00 24.95 68 HIS A N 1
ATOM 501 C CA . HIS A 1 68 ? -35.955 -49.792 -25.062 1.00 24.95 68 HIS A CA 1
ATOM 502 C C . HIS A 1 68 ? -35.216 -50.481 -26.236 1.00 24.95 68 HIS A C 1
ATOM 504 O O . HIS A 1 68 ? -35.728 -50.568 -27.337 1.00 24.95 68 HIS A O 1
ATOM 510 N N . GLY A 1 69 ? -34.029 -51.089 -26.113 1.00 22.34 69 GLY A N 1
ATOM 511 C CA . GLY A 1 69 ? -33.083 -51.448 -25.040 1.00 22.34 69 GLY A CA 1
ATOM 512 C C . GLY A 1 69 ? -31.805 -51.984 -25.740 1.00 22.34 69 GLY A C 1
ATOM 513 O O . GLY A 1 69 ? -31.850 -52.264 -26.932 1.00 22.34 69 GLY A O 1
ATOM 514 N N . LEU A 1 70 ? -30.593 -52.000 -25.182 1.00 24.38 70 LEU A N 1
ATOM 515 C CA . LEU A 1 70 ? -29.983 -52.977 -24.258 1.00 24.38 70 LEU A CA 1
ATOM 516 C C . LEU A 1 70 ? -28.456 -52.756 -24.439 1.00 24.38 70 LEU A C 1
ATOM 518 O O . LEU A 1 70 ? -27.964 -52.790 -25.559 1.00 24.38 70 LEU A O 1
ATOM 522 N N . SER A 1 71 ? -27.738 -52.293 -23.413 1.00 21.98 71 SER A N 1
ATOM 523 C CA . SER A 1 71 ? -26.814 -53.093 -22.584 1.00 21.98 71 SER A CA 1
ATOM 524 C C . SER A 1 71 ? -25.496 -53.519 -23.261 1.00 21.98 71 SER A C 1
ATOM 526 O O . SER A 1 71 ? -25.455 -54.550 -23.921 1.00 21.98 71 SER A O 1
ATOM 528 N N . HIS A 1 72 ? -24.394 -52.839 -22.918 1.00 26.89 72 HIS A N 1
ATOM 529 C CA . HIS A 1 72 ? -23.151 -53.499 -22.487 1.00 26.89 72 HIS A CA 1
ATOM 530 C C . HIS A 1 72 ? -22.392 -52.610 -21.483 1.00 26.89 72 HIS A C 1
ATOM 532 O O . HIS A 1 72 ? -22.219 -51.413 -21.692 1.00 26.89 72 HIS A O 1
ATOM 538 N N . ALA A 1 73 ? -22.016 -53.217 -20.358 1.00 25.44 73 ALA A N 1
ATOM 539 C CA . ALA A 1 73 ? -21.431 -52.603 -19.168 1.00 25.44 73 ALA A CA 1
ATOM 540 C C . ALA A 1 73 ? -19.902 -52.409 -19.250 1.00 25.44 73 ALA A C 1
ATOM 542 O O . ALA A 1 73 ? -19.235 -53.176 -19.945 1.00 25.44 73 ALA A O 1
ATOM 543 N N . PRO A 1 74 ? -19.336 -51.501 -18.429 1.00 25.34 74 PRO A N 1
ATOM 544 C CA . PRO A 1 74 ? -17.959 -51.603 -17.946 1.00 25.34 74 PRO A CA 1
ATOM 545 C C . PRO A 1 74 ? -17.877 -51.616 -16.403 1.00 25.34 74 PRO A C 1
ATOM 547 O O . PRO A 1 74 ? -18.679 -50.989 -15.714 1.00 25.34 74 PRO A O 1
ATOM 550 N N . VAL A 1 75 ? -16.876 -52.313 -15.857 1.00 26.42 75 VAL A N 1
ATOM 551 C CA . VAL A 1 75 ? -16.476 -52.344 -14.430 1.00 26.42 75 VAL A CA 1
ATOM 552 C C . VAL A 1 75 ? -14.965 -52.670 -14.391 1.00 26.42 75 VAL A C 1
ATOM 554 O O . VAL A 1 75 ? -14.543 -53.437 -15.258 1.00 26.42 75 VAL A O 1
ATOM 557 N N . PRO A 1 76 ? -14.142 -52.272 -13.390 1.00 33.03 76 PRO A N 1
ATOM 558 C CA . PRO A 1 76 ? -14.175 -51.115 -12.476 1.00 33.03 76 PRO A CA 1
ATOM 559 C C . PRO A 1 76 ? -12.823 -50.356 -12.361 1.00 33.03 76 PRO A C 1
ATOM 561 O O . PRO A 1 76 ? -11.760 -50.897 -12.645 1.00 33.03 76 PRO A O 1
ATOM 564 N N . GLY A 1 77 ? -12.861 -49.180 -11.717 1.00 22.08 77 GLY A N 1
ATOM 565 C CA . GLY A 1 77 ? -11.905 -48.876 -10.640 1.00 22.08 77 GLY A CA 1
ATOM 566 C C . GLY A 1 77 ? -10.949 -47.700 -10.848 1.00 22.08 77 GLY A C 1
ATOM 567 O O . GLY A 1 77 ? -9.881 -47.857 -11.419 1.00 22.08 77 GLY A O 1
ATOM 568 N N . SER A 1 78 ? -11.272 -46.552 -10.251 1.00 25.11 78 SER A N 1
ATOM 569 C CA . SER A 1 78 ? -10.493 -46.004 -9.128 1.00 25.11 78 SER A CA 1
ATOM 570 C C . SER A 1 78 ? -11.247 -44.806 -8.549 1.00 25.11 78 SER A C 1
ATOM 572 O O . SER A 1 78 ? -11.503 -43.820 -9.236 1.00 25.11 78 SER A O 1
ATOM 574 N N . ALA A 1 79 ? -11.678 -44.939 -7.298 1.00 25.34 79 ALA A N 1
ATOM 575 C CA . ALA A 1 79 ? -12.356 -43.895 -6.554 1.00 25.34 79 ALA A CA 1
ATOM 576 C C . ALA A 1 79 ? -11.337 -42.827 -6.136 1.00 25.34 79 ALA A C 1
ATOM 578 O O . ALA A 1 79 ? -10.422 -43.117 -5.369 1.00 25.34 79 ALA A O 1
ATOM 579 N N . LEU A 1 80 ? -11.513 -41.597 -6.619 1.00 27.48 80 LEU A N 1
ATOM 580 C CA . LEU A 1 80 ? -10.881 -40.419 -6.038 1.00 27.48 80 LEU A CA 1
ATOM 581 C C . LEU A 1 80 ? -11.843 -39.819 -5.015 1.00 27.48 80 LEU A C 1
ATOM 583 O O . LEU A 1 80 ? -12.974 -39.428 -5.306 1.00 27.48 80 LEU A O 1
ATOM 587 N N . THR A 1 81 ? -11.365 -39.864 -3.784 1.00 23.73 81 THR A N 1
ATOM 588 C CA . THR A 1 81 ? -11.944 -39.395 -2.538 1.00 23.73 81 THR A CA 1
ATOM 589 C C . THR A 1 81 ? -12.454 -37.962 -2.687 1.00 23.73 81 THR A C 1
ATOM 591 O O . THR A 1 81 ? -11.684 -37.047 -2.960 1.00 23.73 81 THR A O 1
ATOM 594 N N . LYS A 1 82 ? -13.759 -37.754 -2.480 1.00 23.36 82 LYS A N 1
ATOM 595 C CA . LYS A 1 82 ? -14.311 -36.426 -2.203 1.00 23.36 82 LYS A CA 1
ATOM 596 C C . LYS A 1 82 ? -13.805 -35.989 -0.829 1.00 23.36 82 LYS A C 1
ATOM 598 O O . LYS A 1 82 ? -14.375 -36.393 0.180 1.00 23.36 82 LYS A O 1
ATOM 603 N N . THR A 1 83 ? -12.766 -35.168 -0.774 1.00 24.42 83 THR A N 1
ATOM 604 C CA . THR A 1 83 ? -12.574 -34.259 0.359 1.00 24.42 83 THR A CA 1
ATOM 605 C C . THR A 1 83 ? -13.625 -33.162 0.232 1.00 24.42 83 THR A C 1
ATOM 607 O O . THR A 1 83 ? -13.467 -32.179 -0.488 1.00 24.42 83 THR A O 1
ATOM 610 N N . GLN A 1 84 ? -14.775 -33.401 0.861 1.00 26.70 84 GLN A N 1
ATOM 611 C CA . GLN A 1 84 ? -15.739 -32.358 1.176 1.00 26.70 84 GLN A CA 1
ATOM 612 C C . GLN A 1 84 ? -15.139 -31.478 2.276 1.00 26.70 84 GLN A C 1
ATOM 614 O O . GLN A 1 84 ? -15.427 -31.690 3.445 1.00 26.70 84 GLN A O 1
ATOM 619 N N . ASP A 1 85 ? -14.369 -30.455 1.906 1.00 26.75 85 ASP A N 1
ATOM 620 C CA . ASP A 1 85 ? -14.131 -29.298 2.784 1.00 26.75 85 ASP A CA 1
ATOM 621 C C . ASP A 1 85 ? -15.315 -28.320 2.677 1.00 26.75 85 ASP A C 1
ATOM 623 O O . ASP A 1 85 ? -15.180 -27.127 2.412 1.00 26.75 85 ASP A O 1
ATOM 627 N N . THR A 1 86 ? -16.518 -28.861 2.853 1.00 34.38 86 THR A N 1
ATOM 628 C CA . THR A 1 86 ? -17.717 -28.106 3.223 1.00 34.38 86 THR A CA 1
ATOM 629 C C . THR A 1 86 ? -18.040 -28.445 4.668 1.00 34.38 86 THR A C 1
ATOM 631 O O . THR A 1 86 ? -19.107 -28.972 4.969 1.00 34.38 86 THR A O 1
ATOM 634 N N . GLU A 1 87 ? -17.099 -28.170 5.565 1.00 28.80 87 GLU A N 1
ATOM 635 C CA . GLU A 1 87 ? -17.443 -27.906 6.954 1.00 28.80 87 GLU A CA 1
ATOM 636 C C . GLU A 1 87 ? -17.707 -26.406 7.062 1.00 28.80 87 GLU A C 1
ATOM 638 O O . GLU A 1 87 ? -16.801 -25.574 7.078 1.00 28.80 87 GLU A O 1
ATOM 643 N N . ALA A 1 88 ? -18.992 -26.053 7.068 1.00 33.31 88 ALA A N 1
ATOM 644 C CA . ALA A 1 88 ? -19.416 -24.838 7.733 1.00 33.31 88 ALA A CA 1
ATOM 645 C C . ALA A 1 88 ? -19.055 -25.019 9.213 1.00 33.31 88 ALA A C 1
ATOM 647 O O . ALA A 1 88 ? -19.710 -25.788 9.915 1.00 33.31 88 ALA A O 1
ATOM 648 N N . ASP A 1 89 ? -17.967 -24.381 9.638 1.00 34.28 89 ASP A N 1
ATOM 649 C CA . ASP A 1 89 ? -17.529 -24.362 11.029 1.00 34.28 89 ASP A CA 1
ATOM 650 C C . ASP A 1 89 ? -18.657 -23.764 11.903 1.00 34.28 89 ASP A C 1
ATOM 652 O O . ASP A 1 89 ? -19.018 -22.596 11.709 1.00 34.28 89 ASP A O 1
ATOM 656 N N . PRO A 1 90 ? -19.262 -24.532 12.831 1.00 33.56 90 PRO A N 1
ATOM 657 C CA . PRO A 1 90 ? -20.390 -24.080 13.645 1.00 33.56 90 PRO A CA 1
ATOM 658 C C . PRO A 1 90 ? -20.024 -23.022 14.702 1.00 33.56 90 PRO A C 1
ATOM 660 O O . PRO A 1 90 ? -20.920 -22.562 15.408 1.00 33.56 90 PRO A O 1
ATOM 663 N N . ASP A 1 91 ? -18.744 -22.648 14.828 1.00 38.56 91 ASP A N 1
ATOM 664 C CA . ASP A 1 91 ? -18.222 -21.732 15.857 1.00 38.56 91 ASP A CA 1
ATOM 665 C C . ASP A 1 91 ? -17.787 -20.355 15.308 1.00 38.56 91 ASP A C 1
ATOM 667 O O . ASP A 1 91 ? -17.173 -19.542 16.004 1.00 38.56 91 ASP A O 1
ATOM 671 N N . HIS A 1 92 ? -18.069 -20.053 14.036 1.00 48.97 92 HIS A N 1
ATOM 672 C CA . HIS A 1 92 ? -17.624 -18.795 13.438 1.00 48.97 92 HIS A CA 1
ATOM 673 C C . HIS A 1 92 ? -18.394 -17.591 14.001 1.00 48.97 92 HIS A C 1
ATOM 675 O O . HIS A 1 92 ? -19.534 -17.312 13.630 1.00 48.97 92 HIS A O 1
ATOM 681 N N . GLY A 1 93 ? -17.727 -16.853 14.895 1.00 69.06 93 GLY A N 1
ATOM 682 C CA . GLY A 1 93 ? -18.124 -15.514 15.328 1.00 69.06 93 GLY A CA 1
ATOM 683 C C . GLY A 1 93 ? -18.308 -14.540 14.156 1.00 69.06 93 GLY A C 1
ATOM 684 O O . GLY A 1 93 ? -18.166 -14.899 12.990 1.00 69.06 93 GLY A O 1
ATOM 685 N N . LEU A 1 94 ? -18.617 -13.278 14.458 1.00 88.06 94 LEU A N 1
ATOM 686 C CA . LEU A 1 94 ? -18.858 -12.223 13.466 1.00 88.06 94 LEU A CA 1
ATOM 687 C C . LEU A 1 94 ? -17.569 -11.857 12.703 1.00 88.06 94 LEU A C 1
ATOM 689 O O . LEU A 1 94 ? -16.965 -10.822 12.947 1.00 88.06 94 LEU A O 1
ATOM 693 N N . VAL A 1 95 ? -17.110 -12.729 11.808 1.00 91.31 95 VAL A N 1
ATOM 694 C CA . VAL A 1 95 ? -15.833 -12.626 11.096 1.00 91.31 95 VAL A CA 1
ATOM 695 C C . VAL A 1 95 ? -16.091 -12.645 9.595 1.00 91.31 95 VAL A C 1
ATOM 697 O O . VAL A 1 95 ? -16.828 -13.478 9.074 1.00 91.31 95 VAL A O 1
ATOM 700 N N . THR A 1 96 ? -15.461 -11.717 8.892 1.00 90.25 96 THR A N 1
ATOM 701 C CA . THR A 1 96 ? -15.458 -11.644 7.425 1.00 90.25 96 THR A CA 1
ATOM 702 C C . THR A 1 96 ? -14.776 -12.860 6.790 1.00 90.25 96 THR A C 1
ATOM 704 O O . THR A 1 96 ? -14.013 -13.579 7.432 1.00 90.25 96 THR A O 1
ATOM 707 N N . ALA A 1 97 ? -15.029 -13.112 5.507 1.00 85.81 97 ALA A N 1
ATOM 708 C CA . ALA A 1 97 ? -14.369 -14.187 4.774 1.00 85.81 97 ALA A CA 1
ATOM 709 C C . ALA A 1 97 ? -13.136 -13.684 4.008 1.00 85.81 97 ALA A C 1
ATOM 711 O O . ALA A 1 97 ? -13.068 -12.527 3.600 1.00 85.81 97 ALA A O 1
ATOM 712 N N . ARG A 1 98 ? -12.160 -14.576 3.786 1.00 84.31 98 ARG A N 1
ATOM 713 C CA . ARG A 1 98 ? -11.042 -14.299 2.872 1.00 84.31 98 ARG A CA 1
ATOM 714 C C . ARG A 1 98 ? -11.477 -14.566 1.445 1.00 84.31 98 ARG A C 1
ATOM 716 O O . ARG A 1 98 ? -12.096 -15.598 1.182 1.00 84.31 98 ARG A O 1
ATOM 723 N N . PHE A 1 99 ? -11.047 -13.706 0.532 1.00 84.94 99 PHE A N 1
ATOM 724 C CA . PHE A 1 99 ? -11.180 -13.988 -0.888 1.00 84.94 99 PHE A CA 1
ATOM 725 C C . PHE A 1 99 ? -10.285 -15.182 -1.240 1.00 84.94 99 PHE A C 1
ATOM 727 O O . PHE A 1 99 ? -9.157 -15.293 -0.755 1.00 84.94 99 PHE A O 1
ATOM 734 N N . ARG A 1 100 ? -10.793 -16.095 -2.066 1.00 79.62 100 ARG A N 1
ATOM 735 C CA . ARG A 1 100 ? -10.079 -17.289 -2.527 1.00 79.62 100 ARG A CA 1
ATOM 736 C C . ARG A 1 100 ? -10.152 -17.376 -4.038 1.00 79.62 100 ARG A C 1
ATOM 738 O O . ARG A 1 100 ? -11.210 -17.167 -4.622 1.00 79.62 100 ARG A O 1
ATOM 745 N N . HIS A 1 101 ? -9.033 -17.725 -4.656 1.00 79.31 101 HIS A N 1
ATOM 746 C CA . HIS A 1 101 ? -8.992 -18.084 -6.068 1.00 79.31 101 HIS A CA 1
ATOM 747 C C . HIS A 1 101 ? -9.299 -19.572 -6.235 1.00 79.31 101 HIS A C 1
ATOM 749 O O . HIS A 1 101 ? -8.753 -20.399 -5.505 1.00 79.31 101 HIS A O 1
ATOM 755 N N . VAL A 1 102 ? -10.156 -19.907 -7.198 1.00 77.19 102 VAL A N 1
ATOM 756 C CA . VAL A 1 102 ? -10.456 -21.283 -7.604 1.00 77.19 102 VAL A CA 1
ATOM 757 C C . VAL A 1 102 ? -10.369 -21.380 -9.124 1.00 77.19 102 VAL A C 1
ATOM 759 O O . VAL A 1 102 ? -10.795 -20.480 -9.847 1.00 77.19 102 VAL A O 1
ATOM 762 N N . VAL A 1 103 ? -9.798 -22.477 -9.618 1.00 74.25 103 VAL A N 1
ATOM 763 C CA . VAL A 1 103 ? -9.784 -22.810 -11.047 1.00 74.25 103 VAL A CA 1
ATOM 764 C C . VAL A 1 103 ? -10.919 -23.794 -11.313 1.00 74.25 103 VAL A C 1
ATOM 766 O O . VAL A 1 103 ? -11.020 -24.811 -10.630 1.00 74.25 103 VAL A O 1
ATOM 769 N N . THR A 1 104 ? -11.772 -23.481 -12.283 1.00 72.75 104 THR A N 1
ATOM 770 C CA . THR A 1 104 ? -12.886 -24.331 -12.725 1.00 72.75 104 THR A CA 1
ATOM 771 C C . THR A 1 104 ? -12.763 -24.638 -14.214 1.00 72.75 104 THR A C 1
ATOM 773 O O . THR A 1 104 ? -11.990 -23.984 -14.911 1.00 72.75 104 THR A O 1
ATOM 776 N N . ASP A 1 105 ? -13.569 -25.574 -14.724 1.00 67.50 105 ASP A N 1
ATOM 777 C CA . ASP A 1 105 ? -13.628 -25.896 -16.161 1.00 67.50 105 ASP A CA 1
ATOM 778 C C . ASP A 1 105 ? -14.015 -24.681 -17.034 1.00 67.50 105 ASP A C 1
ATOM 780 O O . ASP A 1 105 ? -13.746 -24.661 -18.232 1.00 67.50 105 ASP A O 1
ATOM 784 N N . GLY A 1 106 ? -14.645 -23.659 -16.438 1.00 61.22 106 GLY A N 1
ATOM 785 C CA . GLY A 1 106 ? -15.021 -22.400 -17.087 1.00 61.22 106 GLY A CA 1
ATOM 786 C C . GLY A 1 106 ? -14.028 -21.248 -16.894 1.00 61.22 106 GLY A C 1
ATOM 787 O O . GLY A 1 106 ? -14.363 -20.123 -17.253 1.00 61.22 106 GLY A O 1
ATOM 788 N N . GLY A 1 107 ? -12.850 -21.499 -16.310 1.00 67.88 107 GLY A N 1
ATOM 789 C CA . GLY A 1 107 ? -11.813 -20.493 -16.062 1.00 67.88 107 GLY A CA 1
ATOM 790 C C . GLY A 1 107 ? -11.616 -20.146 -14.581 1.00 67.88 107 GLY A C 1
ATOM 791 O O . GLY A 1 107 ? -11.921 -20.932 -13.674 1.00 67.88 107 GLY A O 1
ATOM 792 N N . HIS A 1 108 ? -11.049 -18.966 -14.327 1.00 68.25 108 HIS A N 1
ATOM 793 C CA . HIS A 1 108 ? -10.725 -18.472 -12.987 1.00 68.25 108 HIS A CA 1
ATOM 794 C C . HIS A 1 108 ? -11.948 -17.882 -12.276 1.00 68.25 108 HIS A C 1
ATOM 796 O O . HIS A 1 108 ? -12.705 -17.123 -12.866 1.00 68.25 108 HIS A O 1
ATOM 802 N N . ILE A 1 109 ? -12.121 -18.205 -10.991 1.00 69.06 109 ILE A N 1
ATOM 803 C CA . ILE A 1 109 ? -13.201 -17.673 -10.151 1.00 69.06 109 ILE A CA 1
ATOM 804 C C . ILE A 1 109 ? -12.617 -17.124 -8.848 1.00 69.06 109 ILE A C 1
ATOM 806 O O . ILE A 1 109 ? -11.773 -17.768 -8.216 1.00 69.06 109 ILE A O 1
ATOM 810 N N . VAL A 1 110 ? -13.093 -15.952 -8.418 1.00 73.06 110 VAL A N 1
ATOM 811 C CA . VAL A 1 110 ? -12.850 -15.407 -7.074 1.00 73.06 110 VAL A CA 1
ATOM 812 C C . VAL A 1 110 ? -14.068 -15.655 -6.198 1.00 73.06 110 VAL A C 1
ATOM 814 O O . VAL A 1 110 ? -15.161 -15.157 -6.461 1.00 73.06 110 VAL A O 1
ATOM 817 N N . ILE A 1 111 ? -13.868 -16.408 -5.122 1.00 72.12 111 ILE A N 1
ATOM 818 C CA . ILE A 1 111 ? -14.866 -16.645 -4.083 1.00 72.12 111 ILE A CA 1
ATOM 819 C C . ILE A 1 111 ? -14.603 -15.657 -2.955 1.00 72.12 111 ILE A C 1
ATOM 821 O O . ILE A 1 111 ? -13.574 -15.739 -2.290 1.00 72.12 111 ILE A O 1
ATOM 825 N N . THR A 1 112 ? -15.538 -14.743 -2.711 1.00 69.19 112 THR A N 1
ATOM 826 C CA . THR A 1 112 ? -15.403 -13.722 -1.655 1.00 69.19 112 THR A CA 1
ATOM 827 C C . THR A 1 112 ? -15.922 -14.178 -0.291 1.00 69.19 112 THR A C 1
ATOM 829 O O . THR A 1 112 ? -15.745 -13.489 0.709 1.00 69.19 112 THR A O 1
ATOM 832 N N . GLY A 1 113 ? -16.546 -15.361 -0.241 1.00 60.91 113 GLY A N 1
ATOM 833 C CA . GLY A 1 113 ? -17.056 -15.998 0.974 1.00 60.91 113 GLY A CA 1
ATOM 834 C C . GLY A 1 113 ? -18.361 -15.410 1.522 1.00 60.91 113 GLY A C 1
ATOM 835 O O . GLY A 1 113 ? -18.836 -15.866 2.559 1.00 60.91 113 GLY A O 1
ATOM 836 N N . ARG A 1 114 ? -18.993 -14.465 0.816 1.00 61.09 114 ARG A N 1
ATOM 837 C CA . ARG A 1 114 ? -20.439 -14.225 0.936 1.00 61.09 114 ARG A CA 1
ATOM 838 C C . ARG A 1 114 ? -21.145 -15.343 0.180 1.00 61.09 114 ARG A C 1
ATOM 840 O O . ARG A 1 114 ? -20.760 -15.636 -0.946 1.00 61.09 114 ARG A O 1
ATOM 847 N N . ALA A 1 115 ? -22.139 -15.984 0.797 1.00 47.62 115 ALA A N 1
ATOM 848 C CA . ALA A 1 115 ? -22.705 -17.265 0.350 1.00 47.62 115 ALA A CA 1
ATOM 849 C C . ALA A 1 115 ? -23.151 -17.331 -1.131 1.00 47.62 115 ALA A C 1
ATOM 851 O O . ALA A 1 115 ? -23.270 -18.434 -1.654 1.00 47.62 115 ALA A O 1
ATOM 852 N N . ASN A 1 116 ? -23.343 -16.188 -1.805 1.00 50.84 116 ASN A N 1
ATOM 853 C CA . ASN A 1 116 ? -23.792 -16.099 -3.196 1.00 50.84 116 ASN A CA 1
ATOM 854 C C . ASN A 1 116 ? -22.888 -15.258 -4.130 1.00 50.84 116 ASN A C 1
ATOM 856 O O . ASN A 1 116 ? -23.215 -15.152 -5.309 1.00 50.84 116 ASN A O 1
ATOM 860 N N . ASP A 1 117 ? -21.766 -14.692 -3.660 1.00 59.66 117 ASP A N 1
ATOM 861 C CA . ASP A 1 117 ? -20.951 -13.765 -4.469 1.00 59.66 117 ASP A CA 1
ATOM 862 C C . ASP A 1 117 ? -19.646 -14.437 -4.938 1.00 59.66 117 ASP A C 1
ATOM 864 O O . ASP A 1 117 ? -18.601 -14.388 -4.271 1.00 59.66 117 ASP A O 1
ATOM 868 N N . SER A 1 118 ? -19.710 -15.087 -6.103 1.00 62.31 118 SER A N 1
ATOM 869 C CA . SER A 1 118 ? -18.543 -15.573 -6.849 1.00 62.31 118 SER A CA 1
ATOM 870 C C . SER A 1 118 ? -18.374 -14.781 -8.143 1.00 62.31 118 SER A C 1
ATOM 872 O O . SER A 1 118 ? -19.313 -14.707 -8.935 1.00 62.31 118 SER A O 1
ATOM 874 N N . TYR A 1 119 ? -17.179 -14.245 -8.380 1.00 66.94 119 TYR A N 1
ATOM 875 C CA . TYR A 1 119 ? -16.876 -13.445 -9.567 1.00 66.94 119 TYR A CA 1
ATOM 876 C C . TYR A 1 119 ? -16.062 -14.266 -10.562 1.00 66.94 119 TYR A C 1
ATOM 878 O O . TYR A 1 119 ? -15.009 -14.799 -10.210 1.00 66.94 119 TYR A O 1
ATOM 886 N N . GLN A 1 120 ? -16.563 -14.388 -11.792 1.00 63.59 120 GLN A N 1
ATOM 887 C CA . GLN A 1 120 ? -15.842 -15.038 -12.893 1.00 63.59 120 GLN A CA 1
ATOM 888 C C . GLN A 1 120 ? -14.915 -14.050 -13.608 1.00 63.59 120 GLN A C 1
ATOM 890 O O . GLN A 1 120 ? -13.781 -14.388 -13.932 1.00 63.59 120 GLN A O 1
ATOM 895 N N . ALA A 1 121 ? -15.374 -12.815 -13.829 1.00 63.84 121 ALA A N 1
ATOM 896 C CA . ALA A 1 121 ? -14.550 -11.778 -14.426 1.00 63.84 121 ALA A CA 1
ATOM 897 C C . ALA A 1 121 ? -13.737 -11.055 -13.345 1.00 63.84 121 ALA A C 1
ATOM 899 O O . ALA A 1 121 ? -14.269 -10.643 -12.313 1.00 63.84 121 ALA A O 1
ATOM 900 N N . CYS A 1 122 ? -12.438 -10.872 -13.596 1.00 69.06 122 CYS A N 1
ATOM 901 C CA . CYS A 1 122 ? -11.549 -10.164 -12.669 1.00 69.06 122 CYS A CA 1
ATOM 902 C C . CYS A 1 122 ? -11.998 -8.716 -12.438 1.00 69.06 122 CYS A C 1
ATOM 904 O O . CYS A 1 122 ? -11.750 -8.168 -11.372 1.00 69.06 122 CYS A O 1
ATOM 906 N N . GLU A 1 123 ? -12.650 -8.094 -13.423 1.00 71.56 123 GLU A N 1
ATOM 907 C CA . GLU A 1 123 ? -13.138 -6.711 -13.362 1.00 71.56 123 GLU A CA 1
ATOM 908 C C . GLU A 1 123 ? -14.305 -6.496 -12.386 1.00 71.56 123 GLU A C 1
ATOM 910 O O . GLU A 1 123 ? -14.466 -5.393 -11.863 1.00 71.56 123 GLU A O 1
ATOM 915 N N . ASP A 1 124 ? -15.050 -7.557 -12.069 1.00 74.94 124 ASP A N 1
ATOM 916 C CA . ASP A 1 124 ? -16.177 -7.503 -11.134 1.00 74.94 124 ASP A CA 1
ATOM 917 C C . ASP A 1 124 ? -15.742 -7.700 -9.671 1.00 74.94 124 ASP A C 1
ATOM 919 O O . ASP A 1 124 ? -16.537 -7.498 -8.750 1.00 74.94 124 ASP A O 1
ATOM 923 N N . GLU A 1 125 ? -14.479 -8.080 -9.428 1.00 82.31 125 GLU A N 1
ATOM 924 C CA . GLU A 1 125 ? -13.965 -8.289 -8.075 1.00 82.31 125 GLU A CA 1
ATOM 925 C C . GLU A 1 125 ? -13.994 -6.972 -7.274 1.00 82.31 125 GLU A C 1
ATOM 927 O O . GLU A 1 125 ? -13.346 -5.987 -7.659 1.00 82.31 125 GLU A O 1
ATOM 932 N N . PRO A 1 126 ? -14.657 -6.937 -6.101 1.00 85.56 126 PRO A N 1
ATOM 933 C CA . PRO A 1 126 ? -14.769 -5.736 -5.290 1.00 85.56 126 PRO A CA 1
ATOM 934 C C . PRO A 1 126 ? -13.502 -5.531 -4.443 1.00 85.56 126 PRO A C 1
ATOM 936 O O . PRO A 1 126 ? -13.511 -5.589 -3.214 1.00 85.56 126 PRO A O 1
ATOM 939 N N . VAL A 1 127 ? -12.386 -5.241 -5.113 1.00 89.06 127 VAL A N 1
ATOM 940 C CA . VAL A 1 127 ? -11.032 -5.139 -4.534 1.00 89.06 127 VAL A CA 1
ATOM 941 C C . VAL A 1 127 ? -10.874 -4.075 -3.439 1.00 89.06 127 VAL A C 1
ATOM 943 O O . VAL A 1 127 ? -9.874 -4.099 -2.722 1.00 89.06 127 VAL A O 1
ATOM 946 N N . ARG A 1 128 ? -11.829 -3.144 -3.291 1.00 92.94 128 ARG A N 1
ATOM 947 C CA . ARG A 1 128 ? -11.854 -2.132 -2.216 1.00 92.94 128 ARG A CA 1
ATOM 948 C C . ARG A 1 128 ? -12.410 -2.652 -0.882 1.00 92.94 128 ARG A C 1
ATOM 950 O O . ARG A 1 128 ? -12.118 -2.068 0.151 1.00 92.94 128 ARG A O 1
ATOM 957 N N . ILE A 1 129 ? -13.146 -3.766 -0.889 1.00 92.94 129 ILE A N 1
ATOM 958 C CA . ILE A 1 129 ? -13.762 -4.383 0.300 1.00 92.94 129 ILE A CA 1
ATOM 959 C C . ILE A 1 129 ? -13.329 -5.856 0.487 1.00 92.94 129 ILE A C 1
ATOM 961 O O . ILE A 1 129 ? -14.181 -6.737 0.607 1.00 92.94 129 ILE A O 1
ATOM 965 N N . PRO A 1 130 ? -12.020 -6.184 0.535 1.00 92.62 130 PRO A N 1
ATOM 966 C CA . PRO A 1 130 ? -11.563 -7.579 0.562 1.00 92.62 130 PRO A CA 1
ATOM 967 C C . PRO A 1 130 ? -11.864 -8.351 1.859 1.00 92.62 130 PRO A C 1
ATOM 969 O O . PRO A 1 130 ? -11.531 -9.530 1.949 1.00 92.62 130 PRO A O 1
ATOM 972 N N . GLY A 1 131 ? -12.407 -7.700 2.896 1.00 93.75 131 GLY A N 1
ATOM 973 C CA . GLY A 1 131 ? -12.661 -8.324 4.203 1.00 93.75 131 GLY A CA 1
ATOM 974 C C . GLY A 1 131 ? -11.397 -8.741 4.967 1.00 93.75 131 GLY A C 1
ATOM 975 O O . GLY A 1 131 ? -11.478 -9.415 5.986 1.00 93.75 131 GLY A O 1
ATOM 976 N N . ALA A 1 132 ? -10.208 -8.367 4.498 1.00 96.69 132 ALA A N 1
ATOM 977 C CA . ALA A 1 132 ? -8.954 -8.736 5.135 1.00 96.69 132 ALA A CA 1
ATOM 978 C C . ALA A 1 132 ? -7.862 -7.687 4.900 1.00 96.69 132 ALA A C 1
ATOM 980 O O . ALA A 1 132 ? -7.913 -6.906 3.945 1.00 96.69 132 ALA A O 1
ATOM 981 N N . VAL A 1 133 ? -6.842 -7.727 5.755 1.00 97.75 133 VAL A N 1
ATOM 982 C CA . VAL A 1 133 ? -5.645 -6.880 5.708 1.00 97.75 133 VAL A CA 1
ATOM 983 C C . VAL A 1 133 ? -4.368 -7.722 5.682 1.00 97.75 133 VAL A C 1
ATOM 985 O O . VAL A 1 133 ? -4.361 -8.884 6.083 1.00 97.75 133 VAL A O 1
ATOM 988 N N . GLN A 1 134 ? -3.270 -7.151 5.197 1.00 97.12 134 GLN A N 1
ATOM 989 C CA . GLN A 1 134 ? -1.937 -7.746 5.273 1.00 97.12 134 GLN A CA 1
ATOM 990 C C . GLN A 1 134 ? -1.476 -7.817 6.734 1.00 97.12 134 GLN A C 1
ATOM 992 O O . GLN A 1 134 ? -1.574 -6.840 7.476 1.00 97.12 134 GLN A O 1
ATOM 997 N N . SER A 1 135 ? -0.956 -8.970 7.151 1.00 95.69 135 SER A N 1
ATOM 998 C CA . SER A 1 135 ? -0.817 -9.306 8.575 1.00 95.69 135 SER A CA 1
ATOM 999 C C . SER A 1 135 ? 0.386 -8.696 9.293 1.00 95.69 135 SER A C 1
ATOM 1001 O O . SER A 1 135 ? 0.501 -8.864 10.507 1.00 95.69 135 SER A O 1
ATOM 1003 N N . PHE A 1 136 ? 1.251 -7.965 8.585 1.00 94.06 136 PHE A N 1
ATOM 1004 C CA . PHE A 1 136 ? 2.341 -7.194 9.197 1.00 94.06 136 PHE A CA 1
ATOM 1005 C C . PHE A 1 136 ? 1.861 -5.921 9.924 1.00 94.06 136 PHE A C 1
ATOM 1007 O O . PHE A 1 136 ? 2.646 -5.254 10.595 1.00 94.06 136 PHE A O 1
ATOM 1014 N N . GLY A 1 137 ? 0.581 -5.570 9.798 1.00 95.94 137 GLY A N 1
ATOM 1015 C CA . GLY A 1 137 ? -0.090 -4.561 10.614 1.00 95.94 137 GLY A CA 1
ATOM 1016 C C . GLY A 1 137 ? -1.487 -5.031 11.014 1.00 95.94 137 GLY A C 1
ATOM 1017 O O . GLY A 1 137 ? -1.890 -6.149 10.690 1.00 95.94 137 GLY A O 1
ATOM 1018 N N . CYS A 1 138 ? -2.238 -4.191 11.717 1.00 97.56 138 CYS A N 1
ATOM 1019 C CA . CYS A 1 138 ? -3.635 -4.463 12.053 1.00 97.56 138 CYS A CA 1
ATOM 1020 C C . CYS A 1 138 ? -4.520 -3.243 11.796 1.00 97.56 138 CYS A C 1
ATOM 1022 O O . CYS A 1 138 ? -4.049 -2.110 11.844 1.00 97.56 138 CYS A O 1
ATOM 1024 N N . LEU A 1 139 ? -5.804 -3.484 11.549 1.00 98.56 139 LEU A N 1
ATOM 1025 C CA . LEU A 1 139 ? -6.794 -2.451 11.250 1.00 98.56 139 LEU A CA 1
ATOM 1026 C C . LEU A 1 139 ? -7.877 -2.458 12.322 1.00 98.56 139 LEU A C 1
ATOM 1028 O O . LEU A 1 139 ? -8.406 -3.521 12.647 1.00 98.56 139 LEU A O 1
ATOM 1032 N N . ILE A 1 140 ? -8.205 -1.277 12.836 1.00 98.56 140 ILE A N 1
ATOM 1033 C CA . ILE A 1 140 ? -9.282 -1.025 13.791 1.00 98.56 140 ILE A CA 1
ATOM 1034 C C . ILE A 1 140 ? -10.232 0.001 13.173 1.00 98.56 140 ILE A C 1
ATOM 1036 O O . ILE A 1 140 ? -9.782 1.008 12.638 1.00 98.56 140 ILE A O 1
ATOM 1040 N N . VAL A 1 141 ? -11.537 -0.239 13.257 1.00 98.38 141 VAL A N 1
ATOM 1041 C CA . VAL A 1 141 ? -12.566 0.732 12.874 1.00 98.38 141 VAL A CA 1
ATOM 1042 C C . VAL A 1 141 ? -13.232 1.252 14.134 1.00 98.38 141 VAL A C 1
ATOM 1044 O O . VAL A 1 141 ? -13.794 0.476 14.916 1.00 98.38 141 VAL A O 1
ATOM 1047 N N . LEU A 1 142 ? -13.152 2.564 14.316 1.00 98.00 142 LEU A N 1
ATOM 1048 C CA . LEU A 1 142 ? -13.728 3.298 15.430 1.00 98.00 142 LEU A CA 1
ATOM 1049 C C . LEU A 1 142 ? -14.994 4.014 14.968 1.00 98.00 142 LEU A C 1
ATOM 1051 O O . LEU A 1 142 ? -15.037 4.567 13.871 1.00 98.00 142 LEU A O 1
ATOM 1055 N N . ARG A 1 143 ? -16.009 4.025 15.824 1.00 95.69 143 ARG A N 1
ATOM 1056 C CA . ARG A 1 143 ? -17.193 4.869 15.683 1.00 95.69 143 ARG A CA 1
ATOM 1057 C C . ARG A 1 143 ? -17.251 5.801 16.876 1.00 95.69 143 ARG A C 1
ATOM 1059 O O . ARG A 1 143 ? -17.108 5.349 18.011 1.00 95.69 143 ARG A O 1
ATOM 1066 N N . GLU A 1 144 ? -17.468 7.080 16.618 1.00 91.44 144 GLU A N 1
ATOM 1067 C CA . GLU A 1 144 ? -17.765 8.016 17.694 1.00 91.44 144 GLU A CA 1
ATOM 1068 C C . GLU A 1 144 ? -19.231 7.896 18.107 1.00 91.44 144 GLU A C 1
ATOM 1070 O O . GLU A 1 144 ? -20.146 8.015 17.286 1.00 91.44 144 GLU A O 1
ATOM 1075 N N . GLU A 1 145 ? -19.436 7.630 19.389 1.00 89.44 145 GLU A N 1
ATOM 1076 C CA . GLU A 1 145 ? -20.746 7.577 20.020 1.00 89.44 145 GLU A CA 1
ATOM 1077 C C . GLU A 1 145 ? -21.188 8.968 20.496 1.00 89.44 145 GLU A C 1
ATOM 1079 O O . GLU A 1 145 ? -20.408 9.913 20.578 1.00 89.44 145 GLU A O 1
ATOM 1084 N N . ILE A 1 146 ? -22.468 9.102 20.852 1.00 82.38 146 ILE A N 1
ATOM 1085 C CA . ILE A 1 146 ? -23.093 10.388 21.228 1.00 82.38 146 ILE A CA 1
ATOM 1086 C C . ILE A 1 146 ? -22.400 11.063 22.429 1.00 82.38 146 ILE A C 1
ATOM 1088 O O . ILE A 1 146 ? -22.477 12.280 22.585 1.00 82.38 146 ILE A O 1
ATOM 1092 N N . ASP A 1 147 ? -21.742 10.289 23.291 1.00 86.94 147 ASP A N 1
ATOM 1093 C CA . ASP A 1 147 ? -21.012 10.778 24.461 1.00 86.94 147 ASP A CA 1
ATOM 1094 C C . ASP A 1 147 ? -19.515 11.039 24.198 1.00 86.94 147 ASP A C 1
ATOM 1096 O O . ASP A 1 147 ? -18.758 11.224 25.152 1.00 86.94 147 ASP A O 1
ATOM 1100 N N . GLY A 1 148 ? -19.089 11.058 22.928 1.00 85.88 148 GLY A N 1
ATOM 1101 C CA . GLY A 1 148 ? -17.706 11.310 22.507 1.00 85.88 148 GLY A CA 1
ATOM 1102 C C . GLY A 1 148 ? -16.770 10.112 22.688 1.00 85.88 148 GLY A C 1
ATOM 1103 O O . GLY A 1 148 ? -15.559 10.233 22.511 1.00 85.88 148 GLY A O 1
ATOM 1104 N N . LYS A 1 149 ? -17.293 8.939 23.067 1.00 93.81 149 LYS A N 1
ATOM 1105 C CA . LYS A 1 149 ? -16.485 7.720 23.189 1.00 93.81 149 LYS A CA 1
ATOM 1106 C C . LYS A 1 149 ? -16.215 7.109 21.823 1.00 93.81 149 LYS A C 1
ATOM 1108 O O . LYS A 1 149 ? -17.106 7.020 20.981 1.00 93.81 149 LYS A O 1
ATOM 1113 N N . LEU A 1 150 ? -14.999 6.603 21.644 1.00 96.69 150 LEU A N 1
ATOM 1114 C CA . LEU A 1 150 ? -14.593 5.892 20.438 1.00 96.69 150 LEU A CA 1
ATOM 1115 C C . LEU A 1 150 ? -14.810 4.393 20.638 1.00 96.69 150 LEU A C 1
ATOM 1117 O O . LEU A 1 150 ? -13.970 3.689 21.200 1.00 96.69 150 LEU A O 1
ATOM 1121 N N . ALA A 1 151 ? -15.956 3.896 20.191 1.00 97.38 151 ALA A N 1
ATOM 1122 C CA . ALA A 1 151 ? -16.282 2.482 20.244 1.00 97.38 151 ALA A CA 1
ATOM 1123 C C . ALA A 1 151 ? -15.569 1.723 19.115 1.00 97.38 151 ALA A C 1
ATOM 1125 O O . ALA A 1 151 ? -15.642 2.104 17.947 1.00 97.38 151 ALA A O 1
ATOM 1126 N N . VAL A 1 152 ? -14.921 0.600 19.437 1.00 98.12 152 VAL A N 1
ATOM 1127 C CA . VAL A 1 152 ? -14.378 -0.300 18.409 1.00 98.12 152 VAL A CA 1
ATOM 1128 C C . VAL A 1 152 ? -15.519 -1.117 17.808 1.00 98.12 152 VAL A C 1
ATOM 1130 O O . VAL A 1 152 ? -16.201 -1.843 18.534 1.00 98.12 152 VAL A O 1
ATOM 1133 N N . HIS A 1 153 ? -15.712 -1.013 16.493 1.00 96.56 153 HIS A N 1
ATOM 1134 C CA . HIS A 1 153 ? -16.720 -1.766 15.736 1.00 96.56 153 HIS A CA 1
ATOM 1135 C C . HIS A 1 153 ? -16.129 -2.926 14.946 1.00 96.56 153 HIS A C 1
ATOM 1137 O O . HIS A 1 153 ? -16.770 -3.963 14.789 1.00 96.56 153 HIS A O 1
ATOM 1143 N N . VAL A 1 154 ? -14.909 -2.766 14.444 1.00 98.06 154 VAL A N 1
ATOM 1144 C CA . VAL A 1 154 ? -14.220 -3.802 13.677 1.00 98.06 154 VAL A CA 1
ATOM 1145 C C . VAL A 1 154 ? -12.758 -3.823 14.092 1.00 98.06 154 VAL A C 1
ATOM 1147 O O . VAL A 1 154 ? -12.147 -2.774 14.276 1.00 98.06 154 VAL A O 1
ATOM 1150 N N . ALA A 1 155 ? -12.185 -5.011 14.228 1.00 98.31 155 ALA A N 1
ATOM 1151 C CA . ALA A 1 155 ? -10.759 -5.201 14.453 1.00 98.31 155 ALA A CA 1
ATOM 1152 C C . ALA A 1 155 ? -10.257 -6.380 13.618 1.00 98.31 155 ALA A C 1
ATOM 1154 O O . ALA A 1 155 ? -10.934 -7.403 13.507 1.00 98.31 155 ALA A O 1
ATOM 1155 N N . SER A 1 156 ? -9.072 -6.273 13.023 1.00 98.25 156 SER A N 1
ATOM 1156 C CA . SER A 1 156 ? -8.471 -7.409 12.324 1.00 98.25 156 SER A CA 1
ATOM 1157 C C . SER A 1 156 ? -8.094 -8.523 13.307 1.00 98.25 156 SER A C 1
ATOM 1159 O O . SER A 1 156 ? -7.657 -8.265 14.424 1.00 98.25 156 SER A O 1
ATOM 1161 N N . GLU A 1 157 ? -8.234 -9.786 12.900 1.00 97.25 157 GLU A N 1
ATOM 1162 C CA . GLU A 1 157 ? -8.087 -10.952 13.788 1.00 97.25 157 GLU A CA 1
ATOM 1163 C C . GLU A 1 157 ? -6.684 -11.093 14.410 1.00 97.25 157 GLU A C 1
ATOM 1165 O O . GLU A 1 157 ? -6.522 -11.728 15.447 1.00 97.25 157 GLU A O 1
ATOM 1170 N N . ASN A 1 158 ? -5.672 -10.458 13.813 1.00 97.38 158 ASN A N 1
ATOM 1171 C CA . ASN A 1 158 ? -4.306 -10.393 14.333 1.00 97.38 158 ASN A CA 1
ATOM 1172 C C . ASN A 1 158 ? -4.056 -9.234 15.316 1.00 97.38 158 ASN A C 1
ATOM 1174 O O . ASN A 1 158 ? -2.903 -9.017 15.700 1.00 97.38 158 ASN A O 1
ATOM 1178 N N . SER A 1 159 ? -5.085 -8.484 15.727 1.00 97.56 159 SER A N 1
ATOM 1179 C CA . SER A 1 159 ? -4.930 -7.358 16.657 1.00 97.56 159 SER A CA 1
ATOM 1180 C C . SER A 1 159 ? -4.272 -7.780 17.973 1.00 97.56 159 SER A C 1
ATOM 1182 O O . SER A 1 159 ? -3.513 -7.009 18.549 1.00 97.56 159 SER A O 1
ATOM 1184 N N . GLU A 1 160 ? -4.472 -9.018 18.431 1.00 96.44 160 GLU A N 1
ATOM 1185 C CA . GLU A 1 160 ? -3.834 -9.504 19.659 1.00 96.44 160 GLU A CA 1
ATOM 1186 C C . GLU A 1 160 ? -2.314 -9.581 19.530 1.00 96.44 160 GLU A C 1
ATOM 1188 O O . GLU A 1 160 ? -1.583 -9.144 20.415 1.00 96.44 160 GLU A O 1
ATOM 1193 N N . VAL A 1 161 ? -1.829 -10.075 18.393 1.00 94.88 161 VAL A N 1
ATOM 1194 C CA . VAL A 1 161 ? -0.394 -10.210 18.129 1.00 94.88 161 VAL A CA 1
ATOM 1195 C C . VAL A 1 161 ? 0.255 -8.829 17.980 1.00 94.88 161 VAL A C 1
ATOM 1197 O O . VAL A 1 161 ? 1.338 -8.584 18.521 1.00 94.88 161 VAL A O 1
ATOM 1200 N N . ILE A 1 162 ? -0.421 -7.907 17.287 1.00 95.19 162 ILE A N 1
ATOM 1201 C CA . ILE A 1 162 ? 0.122 -6.585 16.946 1.00 95.19 162 ILE A CA 1
ATOM 1202 C C . ILE A 1 162 ? -0.088 -5.561 18.073 1.00 95.19 162 ILE A C 1
ATOM 1204 O O . ILE A 1 162 ? 0.889 -5.003 18.579 1.00 95.19 162 ILE A O 1
ATOM 1208 N N . LEU A 1 163 ? -1.335 -5.337 18.498 1.00 95.25 163 LEU A N 1
ATOM 1209 C CA . LEU A 1 163 ? -1.732 -4.354 19.519 1.00 95.25 163 LEU A CA 1
ATOM 1210 C C . LEU A 1 163 ? -1.726 -4.906 20.949 1.00 95.25 163 LEU A C 1
ATOM 1212 O O . LEU A 1 163 ? -1.767 -4.123 21.892 1.00 95.25 163 LEU A O 1
ATOM 1216 N N . GLY A 1 164 ? -1.678 -6.228 21.139 1.00 95.75 164 GLY A N 1
ATOM 1217 C CA . GLY A 1 164 ? -1.761 -6.848 22.467 1.00 95.75 164 GLY A CA 1
ATOM 1218 C C . GLY A 1 164 ? -3.185 -7.076 22.979 1.00 95.75 164 GLY A C 1
ATOM 1219 O O . GLY A 1 164 ? -3.346 -7.509 24.117 1.00 95.75 164 GLY A O 1
ATOM 1220 N N . TYR A 1 165 ? -4.207 -6.802 22.162 1.00 97.12 165 TYR A N 1
ATOM 1221 C CA . TYR A 1 165 ? -5.615 -6.985 22.515 1.00 97.12 165 TYR A CA 1
ATOM 1222 C C . TYR A 1 165 ? -6.347 -7.781 21.441 1.00 97.12 165 TYR A C 1
ATOM 1224 O O . TYR A 1 165 ? -6.324 -7.414 20.264 1.00 97.12 165 TYR A O 1
ATOM 1232 N N . SER A 1 166 ? -7.031 -8.853 21.842 1.00 97.38 166 SER A N 1
ATOM 1233 C CA . SER A 1 166 ? -7.893 -9.607 20.929 1.00 97.38 166 SER A CA 1
ATOM 1234 C C . SER A 1 166 ? -9.049 -8.744 20.410 1.00 97.38 166 SER A C 1
ATOM 1236 O O . SER A 1 166 ? -9.477 -7.815 21.107 1.00 97.38 166 SER A O 1
ATOM 1238 N N . PRO A 1 167 ? -9.616 -9.059 19.232 1.00 97.44 167 PRO A N 1
ATOM 1239 C CA . PRO A 1 167 ? -10.772 -8.333 18.712 1.00 97.44 167 PRO A CA 1
ATOM 1240 C C . PRO A 1 167 ? -11.942 -8.296 19.697 1.00 97.44 167 PRO A C 1
ATOM 1242 O O . PRO A 1 167 ? -12.603 -7.272 19.842 1.00 97.44 167 PRO A O 1
ATOM 1245 N N . LYS A 1 168 ? -12.153 -9.394 20.437 1.00 95.50 168 LYS A N 1
ATOM 1246 C CA . LYS A 1 168 ? -13.181 -9.488 21.478 1.00 95.50 168 LYS A CA 1
ATOM 1247 C C . LYS A 1 168 ? -12.924 -8.507 22.622 1.00 95.50 168 LYS A C 1
ATOM 1249 O O . LYS A 1 168 ? -13.864 -7.864 23.075 1.00 95.50 168 LYS A O 1
ATOM 1254 N N . CYS A 1 169 ? -11.675 -8.390 23.080 1.00 96.38 169 CYS A N 1
ATOM 1255 C CA . CYS A 1 169 ? -11.309 -7.419 24.110 1.00 96.38 169 CYS A CA 1
ATOM 1256 C C . CYS A 1 169 ? -11.515 -5.986 23.612 1.00 96.38 169 CYS A C 1
ATOM 1258 O O . CYS A 1 169 ? -12.119 -5.191 24.321 1.00 96.38 169 CYS A O 1
ATOM 1260 N N . LEU A 1 170 ? -11.077 -5.680 22.387 1.00 97.50 170 LEU A N 1
ATOM 1261 C CA . LEU A 1 170 ? -11.216 -4.349 21.790 1.00 97.50 170 LEU A CA 1
ATOM 1262 C C . LEU A 1 170 ? -12.684 -3.941 21.619 1.00 97.50 170 LEU A C 1
ATOM 1264 O O . LEU A 1 170 ? -13.065 -2.856 22.039 1.00 97.50 170 LEU A O 1
ATOM 1268 N N . CYS A 1 171 ? -13.529 -4.825 21.082 1.00 95.69 171 CYS A N 1
ATOM 1269 C CA . CYS A 1 171 ? -14.964 -4.559 20.917 1.00 95.69 171 CYS A CA 1
ATOM 1270 C C . CYS A 1 171 ? -15.718 -4.440 22.255 1.00 95.69 171 CYS A C 1
ATOM 1272 O O . CYS A 1 171 ? -16.823 -3.902 22.288 1.00 95.69 171 CYS A O 1
ATOM 1274 N N . ALA A 1 172 ? -15.152 -4.968 23.346 1.00 95.81 172 ALA A N 1
ATOM 1275 C CA . ALA A 1 172 ? -15.715 -4.866 24.689 1.00 95.81 172 ALA A CA 1
ATOM 1276 C C . ALA A 1 172 ? -15.285 -3.591 25.435 1.00 95.81 172 ALA A C 1
ATOM 1278 O O . ALA A 1 172 ? -15.856 -3.301 26.488 1.00 95.81 172 ALA A O 1
ATOM 1279 N N . LEU A 1 173 ? -14.305 -2.836 24.920 1.00 96.12 173 LEU A N 1
ATOM 1280 C CA . LEU A 1 173 ? -13.915 -1.559 25.510 1.00 96.12 173 LEU A CA 1
ATOM 1281 C C . LEU A 1 173 ? -15.080 -0.562 25.414 1.00 96.12 173 LEU A C 1
ATOM 1283 O O . LEU A 1 173 ? -15.689 -0.436 24.345 1.00 96.12 173 LEU A O 1
ATOM 1287 N N . PRO A 1 174 ? -15.395 0.167 26.500 1.00 94.44 174 PRO A N 1
ATOM 1288 C CA . PRO A 1 174 ? -16.360 1.252 26.422 1.00 94.44 174 PRO A CA 1
ATOM 1289 C C . PRO A 1 174 ? -15.791 2.439 25.636 1.00 94.44 174 PRO A C 1
ATOM 1291 O O . PRO A 1 174 ? -16.559 3.130 24.975 1.00 94.44 174 PRO A O 1
ATOM 1294 N N . ASN A 1 175 ? -14.472 2.652 25.674 1.00 97.00 175 ASN A N 1
ATOM 1295 C CA . ASN A 1 175 ? -13.772 3.634 24.859 1.00 97.00 175 ASN A CA 1
ATOM 1296 C C . ASN A 1 175 ? -12.390 3.099 24.443 1.00 97.00 175 ASN A C 1
ATOM 1298 O O . ASN A 1 175 ? -11.643 2.577 25.268 1.00 97.00 175 ASN A O 1
ATOM 1302 N N . PHE A 1 176 ? -12.015 3.247 23.173 1.00 97.81 176 PHE A N 1
ATOM 1303 C CA . PHE A 1 176 ? -10.677 2.894 22.694 1.00 97.81 176 PHE A CA 1
ATOM 1304 C C . PHE A 1 176 ? -9.577 3.686 23.415 1.00 97.81 176 PHE A C 1
ATOM 1306 O O . PHE A 1 176 ? -8.490 3.160 23.635 1.00 97.81 176 PHE A O 1
ATOM 1313 N N . CYS A 1 177 ? -9.854 4.913 23.862 1.00 97.25 177 CYS A N 1
ATOM 1314 C CA . CYS A 1 177 ? -8.875 5.709 24.606 1.00 97.25 177 CYS A CA 1
ATOM 1315 C C . CYS A 1 177 ? -8.505 5.108 25.976 1.00 97.25 177 CYS A C 1
ATOM 1317 O O . CYS A 1 177 ? -7.465 5.456 26.527 1.00 97.25 177 CYS A O 1
ATOM 1319 N N . ASP A 1 178 ? -9.276 4.148 26.506 1.00 96.25 178 ASP A N 1
ATOM 1320 C CA . ASP A 1 178 ? -8.988 3.507 27.799 1.00 96.25 178 ASP A CA 1
ATOM 1321 C C . ASP A 1 178 ? -7.671 2.705 27.796 1.00 96.25 178 ASP A C 1
ATOM 1323 O O . ASP A 1 178 ? -7.107 2.416 28.854 1.00 96.25 178 ASP A O 1
ATOM 1327 N N . ILE A 1 179 ? -7.163 2.343 26.612 1.00 96.81 179 ILE A N 1
ATOM 1328 C CA . ILE A 1 179 ? -5.872 1.657 26.442 1.00 96.81 179 ILE A CA 1
ATOM 1329 C C . ILE A 1 179 ? -4.727 2.617 26.073 1.00 96.81 179 ILE A C 1
ATOM 1331 O O . ILE A 1 179 ? -3.636 2.165 25.716 1.00 96.81 179 ILE A O 1
ATOM 1335 N N . LEU A 1 180 ? -4.944 3.929 26.179 1.00 97.19 180 LEU A N 1
ATOM 1336 C CA . LEU A 1 180 ? -3.959 4.979 25.913 1.00 97.19 180 LEU A CA 1
ATOM 1337 C C . LEU A 1 180 ? -3.568 5.719 27.210 1.00 97.19 180 LEU A C 1
ATOM 1339 O O . LEU A 1 180 ? -4.211 5.603 28.257 1.00 97.19 180 LEU A O 1
ATOM 1343 N N . ASP A 1 181 ? -2.439 6.428 27.181 1.00 95.62 181 ASP A N 1
ATOM 1344 C CA . ASP A 1 181 ? -2.126 7.475 28.169 1.00 95.62 181 ASP A CA 1
ATOM 1345 C C . ASP A 1 181 ? -2.850 8.781 27.815 1.00 95.62 181 ASP A C 1
ATOM 1347 O O . ASP A 1 181 ? -3.341 8.922 26.697 1.00 95.62 181 ASP A O 1
ATOM 1351 N N . GLU A 1 182 ? -2.919 9.727 28.754 1.00 96.06 182 GLU A N 1
ATOM 1352 C CA . GLU A 1 182 ? -3.597 11.022 28.568 1.00 96.06 182 GLU A CA 1
ATOM 1353 C C . GLU A 1 182 ? -3.010 11.785 27.371 1.00 96.06 182 GLU A C 1
ATOM 1355 O O . GLU A 1 182 ? -3.725 12.023 26.401 1.00 96.06 182 GLU A O 1
ATOM 1360 N N . ASP A 1 183 ? -1.685 11.971 27.338 1.00 97.06 183 ASP A N 1
ATOM 1361 C CA . ASP A 1 183 ? -0.971 12.588 26.208 1.00 97.06 183 ASP A CA 1
ATOM 1362 C C . ASP A 1 183 ? -1.245 11.881 24.866 1.00 97.06 183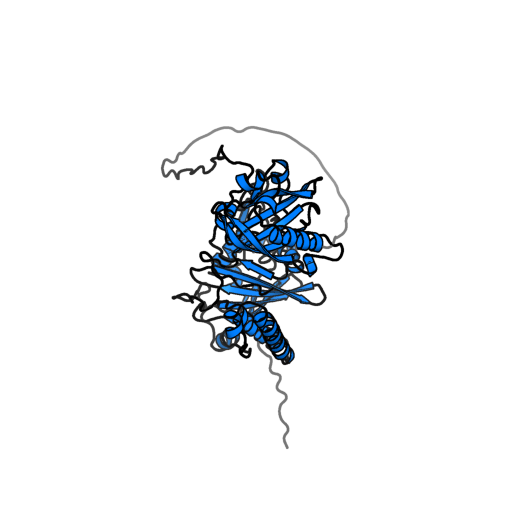 ASP A C 1
ATOM 1364 O O . ASP A 1 183 ? -1.284 12.497 23.806 1.00 97.06 183 ASP A O 1
ATOM 1368 N N . GLN A 1 184 ? -1.392 10.550 24.885 1.00 97.19 184 GLN A N 1
ATOM 1369 C CA . GLN A 1 184 ? -1.649 9.769 23.670 1.00 97.19 184 GLN A CA 1
ATOM 1370 C C . GLN A 1 184 ? -3.117 9.829 23.245 1.00 97.19 184 GLN A C 1
ATOM 1372 O O . GLN A 1 184 ? -3.415 9.659 22.066 1.00 97.19 184 GLN A O 1
ATOM 1377 N N . THR A 1 185 ? -4.020 10.062 24.194 1.00 97.69 185 THR A N 1
ATOM 1378 C CA . THR A 1 185 ? -5.440 10.284 23.934 1.00 97.69 185 THR A CA 1
ATOM 1379 C C . THR A 1 185 ? -5.637 11.626 23.249 1.00 97.69 185 THR A C 1
ATOM 1381 O O . THR A 1 185 ? -6.267 11.656 22.199 1.00 97.69 185 THR A O 1
ATOM 1384 N N . GLU A 1 186 ? -5.053 12.699 23.789 1.00 97.62 186 GLU A N 1
ATOM 1385 C CA . GLU A 1 186 ? -5.082 14.030 23.166 1.00 97.62 186 GLU A CA 1
ATOM 1386 C C . GLU A 1 186 ? -4.493 13.981 21.754 1.00 97.62 186 GLU A C 1
ATOM 1388 O O . GLU A 1 186 ? -5.162 14.357 20.799 1.00 97.62 186 GLU A O 1
ATOM 1393 N N . ASN A 1 187 ? -3.313 13.370 21.604 1.00 97.75 187 ASN A N 1
ATOM 1394 C CA . ASN A 1 187 ? -2.677 13.173 20.303 1.00 97.75 187 ASN A CA 1
ATOM 1395 C C . ASN A 1 187 ? -3.590 12.444 19.298 1.00 97.75 187 ASN A C 1
ATOM 1397 O O . ASN A 1 187 ? -3.725 12.878 18.161 1.00 97.75 187 ASN A O 1
ATOM 1401 N N . LEU A 1 188 ? -4.243 11.343 19.699 1.00 97.75 188 LEU A N 1
ATOM 1402 C CA . LEU A 1 188 ? -5.185 10.650 18.815 1.00 97.75 188 LEU A CA 1
ATOM 1403 C C . LEU A 1 188 ? -6.339 11.574 18.408 1.00 97.75 188 LEU A C 1
ATOM 1405 O O . LEU A 1 188 ? -6.648 11.645 17.224 1.00 97.75 188 LEU A O 1
ATOM 1409 N N . LEU A 1 189 ? -6.972 12.250 19.368 1.00 96.88 189 LEU A N 1
ATOM 1410 C CA . LEU A 1 189 ? -8.133 13.103 19.112 1.00 96.88 189 LEU A CA 1
ATOM 1411 C C . LEU A 1 189 ? -7.792 14.280 18.190 1.00 96.88 189 LEU A C 1
ATOM 1413 O O . LEU A 1 189 ? -8.547 14.518 17.254 1.00 96.88 189 LEU A O 1
ATOM 1417 N N . ASP A 1 190 ? -6.633 14.919 18.363 1.00 97.25 190 ASP A N 1
ATOM 1418 C CA . ASP A 1 190 ? -6.163 15.997 17.481 1.00 97.25 190 ASP A CA 1
ATOM 1419 C C . ASP A 1 190 ? -6.045 15.524 16.020 1.00 97.25 190 ASP A C 1
ATOM 1421 O O . ASP A 1 190 ? -6.508 16.195 15.095 1.00 97.25 190 ASP A O 1
ATOM 1425 N N . HIS A 1 191 ? -5.481 14.331 15.795 1.00 97.06 191 HIS A N 1
ATOM 1426 C CA . HIS A 1 191 ? -5.405 13.745 14.453 1.00 97.06 191 HIS A CA 1
ATOM 1427 C C . HIS A 1 191 ? -6.779 13.310 13.921 1.00 97.06 191 HIS A C 1
ATOM 1429 O O . HIS A 1 191 ? -7.013 13.375 12.714 1.00 97.06 191 HIS A O 1
ATOM 1435 N N . LEU A 1 192 ? -7.705 12.880 14.788 1.00 95.69 192 LEU A N 1
ATOM 1436 C CA . LEU A 1 192 ? -9.074 12.561 14.374 1.00 95.69 192 LEU A CA 1
ATOM 1437 C C . LEU A 1 192 ? -9.852 13.807 13.953 1.00 95.69 192 LEU A C 1
ATOM 1439 O O . LEU A 1 192 ? -10.581 13.754 12.964 1.00 95.69 192 LEU A O 1
ATOM 1443 N N . ASP A 1 193 ? -9.683 14.914 14.667 1.00 95.31 193 ASP A N 1
ATOM 1444 C CA . ASP A 1 193 ? -10.280 16.197 14.308 1.00 95.31 193 ASP A CA 1
ATOM 1445 C C . ASP A 1 193 ? -9.700 16.715 12.988 1.00 95.31 193 ASP A C 1
ATOM 1447 O O . ASP A 1 193 ? -10.454 17.170 12.130 1.00 95.31 193 ASP A O 1
ATOM 1451 N N . PHE A 1 194 ? -8.391 16.547 12.767 1.00 95.38 194 PHE A N 1
ATOM 1452 C CA . PHE A 1 194 ? -7.752 16.881 11.494 1.00 95.38 194 PHE A CA 1
ATOM 1453 C C . PHE A 1 194 ? -8.350 16.107 10.309 1.00 95.38 194 PHE A C 1
ATOM 1455 O O . PHE A 1 194 ? -8.729 16.720 9.315 1.00 95.38 194 PHE A O 1
ATOM 1462 N N . VAL A 1 195 ? -8.508 14.780 10.410 1.00 95.00 195 VAL A N 1
ATOM 1463 C CA . VAL A 1 195 ? -9.080 13.986 9.297 1.00 95.00 195 VAL A CA 1
ATOM 1464 C C . VAL A 1 195 ? -10.584 14.194 9.094 1.00 95.00 195 VAL A C 1
ATOM 1466 O O . VAL A 1 195 ? -11.149 13.680 8.127 1.00 95.00 195 VAL A O 1
ATOM 1469 N N . ARG A 1 196 ? -11.248 14.895 10.017 1.00 93.69 196 ARG A N 1
ATOM 1470 C CA . ARG A 1 196 ? -12.663 15.282 9.928 1.00 93.69 196 ARG A CA 1
ATOM 1471 C C . ARG A 1 196 ? -12.868 16.686 9.384 1.00 93.69 196 ARG A C 1
ATOM 1473 O O . ARG A 1 196 ? -14.012 17.037 9.104 1.00 93.69 196 ARG A O 1
ATOM 1480 N N . ASP A 1 197 ? -11.806 17.476 9.268 1.00 93.25 197 ASP A N 1
ATOM 1481 C CA . ASP A 1 197 ? -11.883 18.811 8.698 1.00 93.25 197 ASP A CA 1
ATOM 1482 C C . ASP A 1 197 ? -12.341 18.744 7.233 1.00 93.25 197 ASP A C 1
ATOM 1484 O O . ASP A 1 197 ? -11.879 17.904 6.459 1.00 93.25 197 ASP A O 1
ATOM 1488 N N . ASP A 1 198 ? -13.238 19.652 6.839 1.00 85.69 198 ASP A N 1
ATOM 1489 C CA . ASP A 1 198 ? -13.797 19.700 5.480 1.00 85.69 198 ASP A CA 1
ATOM 1490 C C . ASP A 1 198 ? -12.719 19.927 4.397 1.00 85.69 198 ASP A C 1
ATOM 1492 O O . ASP A 1 198 ? -12.965 19.684 3.213 1.00 85.69 198 ASP A O 1
ATOM 1496 N N . GLY A 1 199 ? -11.539 20.432 4.775 1.00 88.75 199 GLY A N 1
ATOM 1497 C CA . GLY A 1 199 ? -10.405 20.650 3.885 1.00 88.75 199 GLY A CA 1
ATOM 1498 C C . GLY A 1 199 ? -9.526 19.421 3.643 1.00 88.75 199 GLY A C 1
ATOM 1499 O O . GLY A 1 199 ? -8.683 19.481 2.748 1.00 88.75 199 GLY A O 1
ATOM 1500 N N . TYR A 1 200 ? -9.698 18.336 4.402 1.00 91.38 200 TYR A N 1
ATOM 1501 C CA . TYR A 1 200 ? -8.880 17.130 4.292 1.00 91.38 200 TYR A CA 1
ATOM 1502 C C . TYR A 1 200 ? -9.478 16.132 3.287 1.00 91.38 200 TYR A C 1
ATOM 1504 O O . TYR A 1 200 ? -10.613 15.677 3.446 1.00 91.38 200 TYR A O 1
ATOM 1512 N N . ASP A 1 201 ? -8.711 15.748 2.258 1.00 91.06 201 ASP A N 1
ATOM 1513 C CA . ASP A 1 201 ? -9.124 14.722 1.291 1.00 91.06 201 ASP A CA 1
ATOM 1514 C C . ASP A 1 201 ? -8.101 13.576 1.251 1.00 91.06 201 ASP A C 1
ATOM 1516 O O . ASP A 1 201 ? -7.045 13.708 0.623 1.00 91.06 201 ASP A O 1
ATOM 1520 N N . PRO A 1 202 ? -8.414 12.390 1.809 1.00 90.81 202 PRO A N 1
ATOM 1521 C CA . PRO A 1 202 ? -7.491 11.254 1.799 1.00 90.81 202 PRO A CA 1
ATOM 1522 C C . PRO A 1 202 ? -7.182 10.731 0.384 1.00 90.81 202 PRO A C 1
ATOM 1524 O O . PRO A 1 202 ? -6.254 9.943 0.206 1.00 90.81 202 PRO A O 1
ATOM 1527 N N . SER A 1 203 ? -7.927 11.149 -0.642 1.00 89.44 203 SER A N 1
ATOM 1528 C CA . SER A 1 203 ? -7.646 10.839 -2.051 1.00 89.44 203 SER A CA 1
ATOM 1529 C C . SER A 1 203 ? -6.527 11.702 -2.644 1.00 89.44 203 SER A C 1
ATOM 1531 O O . SER A 1 203 ? -5.945 11.329 -3.665 1.00 89.44 203 SER A O 1
ATOM 1533 N N . VAL A 1 204 ? -6.249 12.853 -2.028 1.00 88.00 204 VAL A N 1
ATOM 1534 C CA . VAL A 1 204 ? -5.205 13.805 -2.428 1.00 88.00 204 VAL A CA 1
ATOM 1535 C C . VAL A 1 204 ? -4.035 13.738 -1.454 1.00 88.00 204 VAL A C 1
ATOM 1537 O O . VAL A 1 204 ? -2.897 13.548 -1.886 1.00 88.00 204 VAL A O 1
ATOM 1540 N N . ASP A 1 205 ? -4.326 13.837 -0.160 1.00 88.31 205 ASP A N 1
ATOM 1541 C CA . ASP A 1 205 ? -3.335 13.927 0.914 1.00 88.31 205 ASP A CA 1
ATOM 1542 C C . ASP A 1 205 ? -2.849 12.542 1.375 1.00 88.31 205 ASP A C 1
ATOM 1544 O O . ASP A 1 205 ? -1.743 12.396 1.898 1.00 88.31 205 ASP A O 1
ATOM 1548 N N . GLY A 1 206 ? -3.645 11.497 1.118 1.00 91.19 206 GLY A N 1
ATOM 1549 C CA . GLY A 1 206 ? -3.464 10.176 1.717 1.00 91.19 206 GLY A CA 1
ATOM 1550 C C . GLY A 1 206 ? -3.917 10.144 3.184 1.00 91.19 206 GLY A C 1
ATOM 1551 O O . GLY A 1 206 ? -4.165 11.196 3.768 1.00 91.19 206 GLY A O 1
ATOM 1552 N N . PRO A 1 207 ? -4.036 8.953 3.804 1.00 94.19 207 PRO A N 1
ATOM 1553 C CA . PRO A 1 207 ? -4.317 8.824 5.235 1.00 94.19 207 PRO A CA 1
ATOM 1554 C C . PRO A 1 207 ? -3.331 9.605 6.109 1.00 94.19 207 PRO A C 1
ATOM 1556 O O . PRO A 1 207 ? -2.131 9.592 5.831 1.00 94.19 207 PRO A O 1
ATOM 1559 N N . GLU A 1 208 ? -3.822 10.195 7.195 1.00 95.38 208 GLU A N 1
ATOM 1560 C CA . GLU A 1 208 ? -3.019 10.937 8.166 1.00 95.38 208 GLU A CA 1
ATOM 1561 C C . GLU A 1 208 ? -2.149 9.967 8.964 1.00 95.38 208 GLU A C 1
ATOM 1563 O O . GLU A 1 208 ? -2.662 9.018 9.560 1.00 95.38 208 GLU A O 1
ATOM 1568 N N . VAL A 1 209 ? -0.829 10.175 8.961 1.00 93.81 209 VAL A N 1
ATOM 1569 C CA . VAL A 1 209 ? 0.136 9.243 9.563 1.00 93.81 209 VAL A CA 1
ATOM 1570 C C . VAL A 1 209 ? 0.832 9.874 10.759 1.00 93.81 209 VAL A C 1
ATOM 1572 O O . VAL A 1 209 ? 1.568 10.844 10.620 1.00 93.81 209 VAL A O 1
ATOM 1575 N N . PHE A 1 210 ? 0.690 9.250 11.925 1.00 94.94 210 PHE A N 1
ATOM 1576 C CA . PHE A 1 210 ? 1.258 9.741 13.178 1.00 94.94 210 PHE A CA 1
ATOM 1577 C C . PHE A 1 210 ? 1.744 8.610 14.083 1.00 94.94 210 PHE A C 1
ATOM 1579 O O . PHE A 1 210 ? 1.460 7.428 13.870 1.00 94.94 210 PHE A O 1
ATOM 1586 N N . LEU A 1 211 ? 2.525 8.963 15.104 1.00 94.81 211 LEU A N 1
ATOM 1587 C CA . LEU A 1 211 ? 2.994 8.016 16.111 1.00 94.81 211 LEU A CA 1
ATOM 1588 C C . LEU A 1 211 ? 1.989 7.931 17.256 1.00 94.81 211 LEU A C 1
ATOM 1590 O O . LEU A 1 211 ? 1.595 8.951 17.813 1.00 94.81 211 LEU A O 1
ATOM 1594 N N . LEU A 1 212 ? 1.641 6.710 17.656 1.00 96.44 212 LEU A N 1
ATOM 1595 C CA . LEU A 1 212 ? 0.771 6.454 18.799 1.00 96.44 212 LEU A CA 1
ATOM 1596 C C . LEU A 1 212 ? 1.350 5.347 19.682 1.00 96.44 212 LEU A C 1
ATOM 1598 O O . LEU A 1 212 ? 1.869 4.343 19.188 1.00 96.44 212 LEU A O 1
ATOM 1602 N N . SER A 1 213 ? 1.247 5.512 20.998 1.00 97.19 213 SER A N 1
ATOM 1603 C CA . SER A 1 213 ? 1.638 4.499 21.979 1.00 97.19 213 SER A CA 1
ATOM 1604 C C . SER A 1 213 ? 0.412 3.895 22.657 1.00 97.19 213 SER A C 1
ATOM 1606 O O . SER A 1 213 ? -0.380 4.612 23.259 1.00 97.19 213 SER A O 1
ATOM 1608 N N . VAL A 1 214 ? 0.288 2.569 22.607 1.00 96.81 214 VAL A N 1
ATOM 1609 C CA . VAL A 1 214 ? -0.804 1.819 23.244 1.00 96.81 214 VAL A CA 1
ATOM 1610 C C . VAL A 1 214 ? -0.269 1.082 24.466 1.00 96.81 214 VAL A C 1
ATOM 1612 O O . VAL A 1 214 ? 0.768 0.413 24.393 1.00 96.81 214 VAL A O 1
ATOM 1615 N N . LYS A 1 215 ? -0.973 1.172 25.596 1.00 96.44 215 LYS A N 1
ATOM 1616 C CA . LYS A 1 215 ? -0.659 0.407 26.808 1.00 96.44 215 LYS A CA 1
ATOM 1617 C C . LYS A 1 215 ? -0.993 -1.052 26.580 1.00 96.44 215 LYS A C 1
ATOM 1619 O O . LYS A 1 215 ? -2.149 -1.387 26.356 1.00 96.44 215 LYS A O 1
ATOM 1624 N N . LEU A 1 216 ? -0.011 -1.939 26.684 1.00 93.38 216 LEU A N 1
ATOM 1625 C CA . LEU A 1 216 ? -0.282 -3.375 26.655 1.00 93.38 216 LEU A CA 1
ATOM 1626 C C . LEU A 1 216 ? -0.880 -3.846 27.991 1.00 93.38 216 LEU A C 1
ATOM 1628 O O . LEU A 1 216 ? -0.580 -3.247 29.027 1.00 93.38 216 LEU A O 1
ATOM 1632 N N . PRO A 1 217 ? -1.583 -4.995 28.025 1.00 88.88 217 PRO A N 1
ATOM 1633 C CA . PRO A 1 217 ? -2.019 -5.623 29.278 1.00 88.88 217 PRO A CA 1
ATOM 1634 C C . PRO A 1 217 ? -0.874 -5.907 30.265 1.00 88.88 217 PRO A C 1
ATOM 1636 O O . PRO A 1 217 ? -1.086 -5.990 31.470 1.00 88.88 217 PRO A O 1
ATOM 1639 N N . SER A 1 218 ? 0.364 -6.027 29.769 1.00 87.69 218 SER A N 1
ATOM 1640 C CA . SER A 1 218 ? 1.568 -6.176 30.594 1.00 87.69 218 SER A CA 1
ATOM 1641 C C . SER A 1 218 ? 2.039 -4.874 31.264 1.00 87.69 218 SER A C 1
ATOM 1643 O O . SER A 1 218 ? 3.064 -4.887 31.942 1.00 87.69 218 SER A O 1
ATOM 1645 N N . GLY A 1 219 ? 1.381 -3.740 31.006 1.00 83.06 219 GLY A N 1
ATOM 1646 C CA . GLY A 1 219 ? 1.713 -2.411 31.530 1.00 83.06 219 GLY A CA 1
ATOM 1647 C C . GLY A 1 219 ? 2.831 -1.664 30.792 1.00 83.06 219 GLY A C 1
ATOM 1648 O O . GLY A 1 219 ? 3.091 -0.507 31.104 1.00 83.06 219 GLY A O 1
ATOM 1649 N N . LYS A 1 220 ? 3.498 -2.282 29.807 1.00 88.81 220 LYS A N 1
ATOM 1650 C CA . LYS A 1 220 ? 4.509 -1.599 28.980 1.00 88.81 220 LYS A CA 1
ATOM 1651 C C . LYS A 1 220 ? 3.838 -0.986 27.749 1.00 88.81 220 LYS A C 1
ATOM 1653 O O . LYS A 1 220 ? 3.134 -1.724 27.057 1.00 88.81 220 LYS A O 1
ATOM 1658 N N . PRO A 1 221 ? 4.058 0.302 27.440 1.00 93.25 221 PRO A N 1
ATOM 1659 C CA . PRO A 1 221 ? 3.555 0.881 26.206 1.00 93.25 221 PRO A CA 1
ATOM 1660 C C . PRO A 1 221 ? 4.292 0.293 25.000 1.00 93.25 221 PRO A C 1
ATOM 1662 O O . PRO A 1 221 ? 5.482 -0.032 25.068 1.00 93.25 221 PRO A O 1
ATOM 1665 N N . ARG A 1 222 ? 3.579 0.165 23.884 1.00 95.06 222 ARG A N 1
ATOM 1666 C CA . ARG A 1 222 ? 4.124 -0.219 22.581 1.00 95.06 222 ARG A CA 1
ATOM 1667 C C . ARG A 1 222 ? 3.821 0.884 21.577 1.00 95.06 222 ARG A C 1
ATOM 1669 O O . ARG A 1 222 ? 2.718 1.417 21.582 1.00 95.06 222 ARG A O 1
ATOM 1676 N N . ARG A 1 223 ? 4.807 1.224 20.748 1.00 95.25 223 ARG A N 1
ATOM 1677 C CA . ARG A 1 223 ? 4.743 2.331 19.788 1.00 95.25 223 ARG A CA 1
ATOM 1678 C C . ARG A 1 223 ? 4.383 1.838 18.393 1.00 95.25 223 ARG A C 1
ATOM 1680 O O . ARG A 1 223 ? 4.888 0.809 17.933 1.00 95.25 223 ARG A O 1
ATOM 1687 N N . PHE A 1 224 ? 3.532 2.603 17.726 1.00 95.56 224 PHE A N 1
ATOM 1688 C CA . PHE A 1 224 ? 2.994 2.300 16.412 1.00 95.56 224 PHE A CA 1
ATOM 1689 C C . PHE A 1 224 ? 3.038 3.533 15.523 1.00 95.56 224 PHE A C 1
ATOM 1691 O O . PHE A 1 224 ? 2.831 4.649 15.991 1.00 95.56 224 PHE A O 1
ATOM 1698 N N . TRP A 1 225 ? 3.229 3.300 14.232 1.00 94.62 225 TRP A N 1
ATOM 1699 C CA . TRP A 1 225 ? 2.724 4.197 13.204 1.00 94.62 225 TRP A CA 1
ATOM 1700 C C . TRP A 1 225 ? 1.238 3.905 13.019 1.00 94.62 225 TRP A C 1
ATOM 1702 O O . TRP A 1 225 ? 0.871 2.757 12.748 1.00 94.62 225 TRP A O 1
ATOM 1712 N N . CYS A 1 226 ? 0.409 4.926 13.189 1.00 97.12 226 CYS A N 1
ATOM 1713 C CA . CYS A 1 226 ? -1.024 4.901 12.955 1.00 97.12 226 CYS A CA 1
ATOM 1714 C C . CYS A 1 226 ? -1.316 5.689 11.680 1.00 97.12 226 CYS A C 1
ATOM 1716 O O . CYS A 1 226 ? -0.918 6.844 11.590 1.00 97.12 226 CYS A O 1
ATOM 1718 N N . ALA A 1 227 ? -1.974 5.065 10.705 1.00 96.94 227 ALA A N 1
ATOM 1719 C CA . ALA A 1 227 ? -2.559 5.763 9.566 1.00 96.94 227 ALA A CA 1
ATOM 1720 C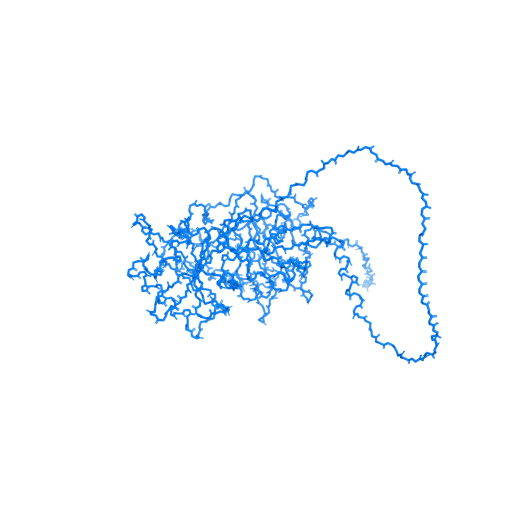 C . ALA A 1 227 ? -4.076 5.837 9.769 1.00 96.94 227 ALA A C 1
ATOM 1722 O O . ALA A 1 227 ? -4.706 4.789 9.928 1.00 96.94 227 ALA A O 1
ATOM 1723 N N . ALA A 1 228 ? -4.647 7.038 9.799 1.00 97.44 228 ALA A N 1
ATOM 1724 C CA . ALA A 1 228 ? -6.065 7.261 10.048 1.00 97.44 228 ALA A CA 1
ATOM 1725 C C . ALA A 1 228 ? -6.740 7.965 8.870 1.00 97.44 228 ALA A C 1
ATOM 1727 O O . ALA A 1 228 ? -6.164 8.849 8.242 1.00 97.44 228 ALA A O 1
ATOM 1728 N N . HIS A 1 229 ? -7.973 7.570 8.569 1.00 96.94 229 HIS A N 1
ATOM 1729 C CA . HIS A 1 229 ? -8.825 8.263 7.608 1.00 96.94 229 HIS A CA 1
ATOM 1730 C C . HIS A 1 229 ? -10.302 7.952 7.877 1.00 96.94 229 HIS A C 1
ATOM 1732 O O . HIS A 1 229 ? -10.636 6.926 8.478 1.00 96.94 229 HIS A O 1
ATOM 1738 N N . LEU A 1 230 ? -11.204 8.811 7.399 1.00 95.75 230 LEU A N 1
ATOM 1739 C CA . LEU A 1 230 ? -12.636 8.512 7.411 1.00 95.75 230 LEU A CA 1
ATOM 1740 C C . LEU A 1 230 ? -12.975 7.415 6.400 1.00 95.75 230 LEU A C 1
ATOM 1742 O O . LEU A 1 230 ? -12.355 7.301 5.338 1.00 95.75 230 LEU A O 1
ATOM 1746 N N . SER A 1 231 ? -13.974 6.595 6.721 1.00 93.75 231 SER A N 1
ATOM 1747 C CA . SER A 1 231 ? -14.494 5.632 5.759 1.00 93.75 231 SER A CA 1
ATOM 1748 C C . SER A 1 231 ? -15.228 6.367 4.630 1.00 93.75 231 SER A C 1
ATOM 1750 O O . SER A 1 231 ? -16.124 7.164 4.908 1.00 93.75 231 SER A O 1
ATOM 1752 N N . PRO A 1 232 ? -14.948 6.049 3.352 1.00 90.94 232 PRO A N 1
ATOM 1753 C CA . PRO A 1 232 ? -15.694 6.616 2.225 1.00 90.94 232 PRO A CA 1
ATOM 1754 C C . PRO A 1 232 ? -17.193 6.294 2.253 1.00 90.94 232 PRO A C 1
ATOM 1756 O O . PRO A 1 232 ? -17.991 6.994 1.635 1.00 90.94 232 PRO A O 1
ATOM 1759 N N . ALA A 1 233 ? -17.571 5.201 2.923 1.00 88.25 233 ALA A N 1
ATOM 1760 C CA . ALA A 1 233 ? -18.948 4.729 2.992 1.00 88.25 233 ALA A CA 1
ATOM 1761 C C . ALA A 1 233 ? -19.743 5.342 4.159 1.00 88.25 233 ALA A C 1
ATOM 1763 O O . ALA A 1 233 ? -20.969 5.405 4.081 1.00 88.25 233 ALA A O 1
ATOM 1764 N N . ASP A 1 234 ? -19.068 5.773 5.229 1.00 89.25 234 ASP A N 1
ATOM 1765 C CA . ASP A 1 234 ? -19.689 6.344 6.428 1.00 89.25 234 ASP A CA 1
ATOM 1766 C C . ASP A 1 234 ? -18.707 7.290 7.135 1.00 89.25 234 ASP A C 1
ATOM 1768 O O . ASP A 1 234 ? -17.723 6.851 7.732 1.00 89.25 234 ASP A O 1
ATOM 1772 N N . SER A 1 235 ? -19.002 8.592 7.115 1.00 85.75 235 SER A N 1
ATOM 1773 C CA . SER A 1 235 ? -18.159 9.625 7.729 1.00 85.75 235 SER A CA 1
ATOM 1774 C C . SER A 1 235 ? -18.085 9.544 9.258 1.00 85.75 235 SER A C 1
ATOM 1776 O O . SER A 1 235 ? -17.240 10.199 9.862 1.00 85.75 235 SER A O 1
ATOM 1778 N N . LYS A 1 236 ? -18.933 8.734 9.906 1.00 88.75 236 LYS A N 1
ATOM 1779 C CA . LYS A 1 236 ? -18.856 8.471 11.354 1.00 88.75 236 LYS A CA 1
ATOM 1780 C C . LYS A 1 236 ? -17.838 7.396 11.711 1.00 88.75 236 LYS A C 1
ATOM 1782 O O . LYS A 1 236 ? -17.512 7.239 12.890 1.00 88.75 236 LYS A O 1
ATOM 1787 N N . LEU A 1 237 ? -17.378 6.630 10.723 1.00 94.50 237 LEU A N 1
ATOM 1788 C CA . LEU A 1 237 ? -16.390 5.582 10.912 1.00 94.50 237 LEU A CA 1
ATOM 1789 C C . LEU A 1 237 ? -15.001 6.118 10.591 1.00 94.50 237 LEU A C 1
ATOM 1791 O O . LEU A 1 237 ? -14.733 6.577 9.482 1.00 94.50 237 LEU A O 1
ATOM 1795 N N . VAL A 1 238 ? -14.102 5.982 11.556 1.00 97.06 238 VAL A N 1
ATOM 1796 C CA . VAL A 1 238 ? -12.673 6.219 11.376 1.00 97.06 238 VAL A CA 1
ATOM 1797 C C . VAL A 1 238 ? -11.986 4.869 11.233 1.00 97.06 238 VAL A C 1
ATOM 1799 O O . VAL A 1 238 ? -12.163 3.979 12.067 1.00 97.06 238 VAL A O 1
ATOM 1802 N N . ILE A 1 239 ? -11.185 4.711 10.188 1.00 98.31 239 ILE A N 1
ATOM 1803 C CA . ILE A 1 239 ? -10.331 3.546 9.986 1.00 98.31 239 ILE A CA 1
ATOM 1804 C C . ILE A 1 239 ? -8.928 3.910 10.468 1.00 98.31 239 ILE A C 1
ATOM 1806 O O . ILE A 1 239 ? -8.329 4.848 9.953 1.00 98.31 239 ILE A O 1
ATOM 1810 N N . CYS A 1 240 ? -8.408 3.152 11.434 1.00 98.44 240 CYS A N 1
ATOM 1811 C CA . CYS A 1 240 ? -7.061 3.296 11.976 1.00 98.44 240 CYS A CA 1
ATOM 1812 C C . CYS A 1 240 ? -6.230 2.044 11.675 1.00 98.44 240 CYS A C 1
ATOM 1814 O O . CYS A 1 240 ? -6.579 0.926 12.067 1.00 98.44 240 CYS A O 1
ATOM 1816 N N . GLU A 1 241 ? -5.098 2.225 11.008 1.00 98.38 241 GLU A N 1
ATOM 1817 C CA . GLU A 1 241 ? -4.169 1.162 10.643 1.00 98.38 241 GLU A CA 1
ATOM 1818 C C . GLU A 1 241 ? -2.885 1.270 11.459 1.00 98.38 241 GLU A C 1
ATOM 1820 O O . GLU A 1 241 ? -2.139 2.238 11.340 1.00 98.38 241 GLU A O 1
ATOM 1825 N N . PHE A 1 242 ? -2.585 0.243 12.246 1.00 97.38 242 PHE A N 1
ATOM 1826 C CA . PHE A 1 242 ? -1.423 0.215 13.124 1.00 97.38 242 PHE A CA 1
ATOM 1827 C C . PHE A 1 242 ? -0.324 -0.669 12.549 1.00 97.38 242 PHE A C 1
ATOM 1829 O O . PHE A 1 242 ? -0.529 -1.847 12.235 1.00 97.38 242 PHE A O 1
ATOM 1836 N N . LYS A 1 243 ? 0.881 -0.109 12.471 1.00 94.62 243 LYS A N 1
ATOM 1837 C CA . LYS A 1 243 ? 2.120 -0.816 12.141 1.00 94.62 243 LYS A CA 1
ATOM 1838 C C . LYS A 1 243 ? 3.112 -0.604 13.270 1.00 94.62 243 LYS A C 1
ATOM 1840 O O . LYS A 1 243 ? 3.253 0.507 13.770 1.00 94.62 243 LYS A O 1
ATOM 1845 N N . LEU A 1 244 ? 3.821 -1.656 13.663 1.00 92.81 244 LEU A N 1
ATOM 1846 C CA . LEU A 1 244 ? 4.863 -1.541 14.681 1.00 92.81 244 LEU A CA 1
ATOM 1847 C C . LEU A 1 244 ? 5.943 -0.555 14.220 1.00 92.81 244 LEU A C 1
ATOM 1849 O O . LEU A 1 244 ? 6.465 -0.689 13.108 1.00 92.81 244 LEU A O 1
ATOM 1853 N N . GLU A 1 245 ? 6.295 0.400 15.088 1.00 88.56 245 GLU A N 1
ATOM 1854 C CA . GLU A 1 245 ? 7.453 1.280 14.868 1.00 88.56 245 GLU A CA 1
ATOM 1855 C C . GLU A 1 245 ? 8.727 0.432 14.736 1.00 88.56 245 GLU A C 1
ATOM 1857 O O . GLU A 1 245 ? 9.517 0.609 13.808 1.00 88.56 245 GLU A O 1
ATOM 1862 N N . GLU A 1 246 ? 8.866 -0.568 15.612 1.00 86.25 246 GLU A N 1
ATOM 1863 C CA . GLU A 1 246 ? 9.922 -1.576 15.569 1.00 86.25 246 GLU A CA 1
ATOM 1864 C C . GLU A 1 246 ? 9.324 -2.971 15.390 1.00 86.25 246 GLU A C 1
ATOM 1866 O O . GLU A 1 246 ? 8.824 -3.591 16.329 1.00 86.25 246 GLU A O 1
ATOM 1871 N N . ASP A 1 247 ? 9.378 -3.468 14.157 1.00 87.81 247 ASP A N 1
ATOM 1872 C CA . ASP A 1 247 ? 8.865 -4.784 13.796 1.00 87.81 247 ASP A CA 1
ATOM 1873 C C . ASP A 1 247 ? 10.012 -5.793 13.693 1.00 87.81 247 ASP A C 1
ATOM 1875 O O . ASP A 1 247 ? 10.840 -5.715 12.787 1.00 87.81 247 ASP A O 1
ATOM 1879 N N . GLN A 1 248 ? 10.086 -6.728 14.640 1.00 86.19 248 GLN A N 1
ATOM 1880 C CA . GLN A 1 248 ? 11.108 -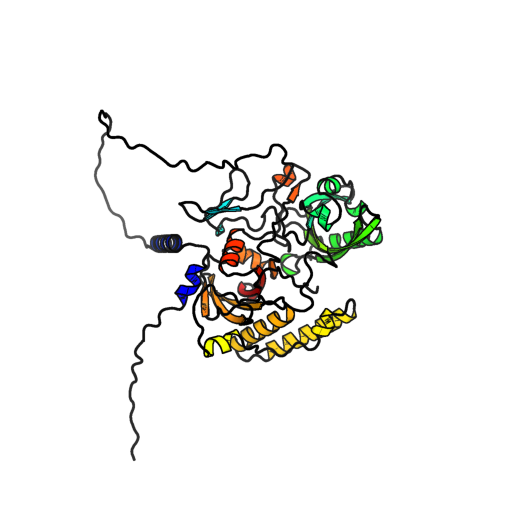7.783 14.636 1.00 86.19 248 GLN A CA 1
ATOM 1881 C C . GLN A 1 248 ? 10.715 -8.978 13.761 1.00 86.19 248 GLN A C 1
ATOM 1883 O O . GLN A 1 248 ? 11.582 -9.756 13.371 1.00 86.19 248 GLN A O 1
ATOM 1888 N N . ILE A 1 249 ? 9.421 -9.133 13.471 1.00 86.19 249 ILE A N 1
ATOM 1889 C CA . ILE A 1 249 ? 8.885 -10.260 12.702 1.00 86.19 249 ILE A CA 1
ATOM 1890 C C . ILE A 1 249 ? 8.923 -9.917 11.213 1.00 86.19 249 ILE A C 1
ATOM 1892 O O . ILE A 1 249 ? 9.384 -10.717 10.405 1.00 86.19 249 ILE A O 1
ATOM 1896 N N . ASN A 1 250 ? 8.488 -8.704 10.865 1.00 86.50 250 ASN A N 1
ATOM 1897 C CA . ASN A 1 250 ? 8.422 -8.189 9.500 1.00 86.50 250 ASN A CA 1
ATOM 1898 C C . ASN A 1 250 ? 9.247 -6.888 9.378 1.00 86.50 250 ASN A C 1
ATOM 1900 O O . ASN A 1 250 ? 8.680 -5.806 9.168 1.00 86.50 250 ASN A O 1
ATOM 1904 N N . PRO A 1 251 ? 10.581 -6.945 9.556 1.00 81.50 251 PRO A N 1
ATOM 1905 C CA . PRO A 1 251 ? 11.414 -5.752 9.652 1.00 81.50 251 PRO A CA 1
ATOM 1906 C C . PRO A 1 251 ? 11.428 -4.924 8.365 1.00 81.50 251 PRO A C 1
ATOM 1908 O O . PRO A 1 251 ? 11.240 -5.420 7.253 1.00 81.50 251 PRO A O 1
ATOM 1911 N N . LEU A 1 252 ? 11.710 -3.629 8.529 1.00 79.00 252 LEU A N 1
ATOM 1912 C CA . LEU A 1 252 ? 12.054 -2.749 7.415 1.00 79.00 252 LEU A CA 1
ATOM 1913 C C . LEU A 1 252 ? 13.316 -3.259 6.708 1.00 79.00 252 LEU A C 1
ATOM 1915 O O . LEU A 1 252 ? 14.252 -3.742 7.348 1.00 79.00 252 LEU A O 1
ATOM 1919 N N . SER A 1 253 ? 13.385 -3.080 5.390 1.00 71.06 253 SER A N 1
ATOM 1920 C CA . SER A 1 253 ? 14.598 -3.363 4.621 1.00 71.06 253 SER A CA 1
ATOM 1921 C C . SER A 1 253 ? 15.650 -2.262 4.845 1.00 71.06 253 SER A C 1
ATOM 1923 O O . SER A 1 253 ? 15.845 -1.393 3.997 1.00 71.06 253 SER A O 1
ATOM 1925 N N . VAL A 1 254 ? 16.301 -2.241 6.017 1.00 55.81 254 VAL A N 1
ATOM 1926 C CA . VAL A 1 254 ? 17.204 -1.137 6.419 1.00 55.81 254 VAL A CA 1
ATOM 1927 C C . VAL A 1 254 ? 18.640 -1.317 5.904 1.00 55.81 254 VAL A C 1
ATOM 1929 O O . VAL A 1 254 ? 19.341 -0.327 5.696 1.00 55.81 254 VAL A O 1
ATOM 1932 N N . SER A 1 255 ? 19.109 -2.543 5.643 1.00 48.34 255 SER A N 1
ATOM 1933 C CA . SER A 1 255 ? 20.475 -2.765 5.143 1.00 48.34 255 SER A CA 1
ATOM 1934 C C . SER A 1 255 ? 20.687 -4.189 4.623 1.00 48.34 255 SER A C 1
ATOM 1936 O O . SER A 1 255 ? 20.876 -5.108 5.413 1.00 48.34 255 SER A O 1
ATOM 1938 N N . GLY A 1 256 ? 20.752 -4.339 3.298 1.00 51.16 256 GLY A N 1
ATOM 1939 C CA . GLY A 1 256 ? 21.132 -5.582 2.625 1.00 51.16 256 GLY A CA 1
ATOM 1940 C C . GLY A 1 256 ? 19.931 -6.449 2.272 1.00 51.16 256 GLY A C 1
ATOM 1941 O O . GLY A 1 256 ? 19.458 -7.229 3.092 1.00 51.16 2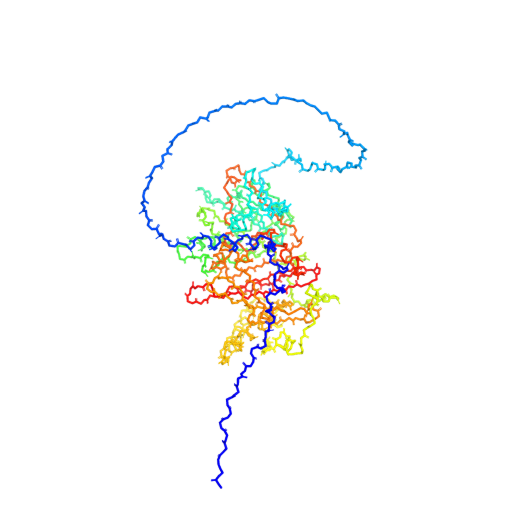56 GLY A O 1
ATOM 1942 N N . LEU A 1 257 ? 19.465 -6.323 1.029 1.00 58.38 257 LEU A N 1
ATOM 1943 C CA . LEU A 1 257 ? 18.626 -7.346 0.416 1.00 58.38 257 LEU A CA 1
ATOM 1944 C C . LEU A 1 257 ? 19.309 -8.703 0.584 1.00 58.38 257 LEU A C 1
ATOM 1946 O O . LEU A 1 257 ? 20.485 -8.850 0.239 1.00 58.38 257 LEU A O 1
ATOM 1950 N N . ILE A 1 258 ? 18.571 -9.700 1.064 1.00 67.81 258 ILE A N 1
ATOM 1951 C CA . ILE A 1 258 ? 18.980 -11.084 0.853 1.00 67.81 258 ILE A CA 1
ATOM 1952 C C . ILE A 1 258 ? 18.666 -11.375 -0.608 1.00 67.81 258 ILE A C 1
ATOM 1954 O O . ILE A 1 258 ? 17.562 -11.794 -0.953 1.00 67.81 258 ILE A O 1
ATOM 1958 N N . THR A 1 259 ? 19.633 -11.084 -1.471 1.00 78.69 259 THR A N 1
ATOM 1959 C CA . THR A 1 259 ? 19.580 -11.516 -2.859 1.00 78.69 259 THR A CA 1
ATOM 1960 C C . THR A 1 259 ? 19.471 -13.042 -2.868 1.00 78.69 259 THR A C 1
ATOM 1962 O O . THR A 1 259 ? 20.221 -13.703 -2.138 1.00 78.69 259 THR A O 1
ATOM 1965 N N . PRO A 1 260 ? 18.529 -13.624 -3.627 1.00 82.00 260 PRO A N 1
ATOM 1966 C CA . PRO A 1 260 ? 18.385 -15.070 -3.678 1.00 82.00 260 PRO A CA 1
ATOM 1967 C C . PRO A 1 260 ? 19.676 -15.731 -4.181 1.00 82.00 260 PRO A C 1
ATOM 1969 O O . PRO A 1 260 ? 20.443 -15.145 -4.941 1.00 82.00 260 PRO A O 1
ATOM 1972 N N . VAL A 1 261 ? 19.922 -16.968 -3.736 1.00 81.06 261 VAL A N 1
ATOM 1973 C CA . VAL A 1 261 ? 21.118 -17.742 -4.125 1.00 81.06 261 VAL A CA 1
ATOM 1974 C C . VAL A 1 261 ? 21.095 -18.078 -5.616 1.00 81.06 261 VAL A C 1
ATOM 1976 O O . VAL A 1 261 ? 22.135 -18.090 -6.270 1.00 81.06 261 VAL A O 1
ATOM 1979 N N . THR A 1 262 ? 19.900 -18.342 -6.140 1.00 85.44 262 THR A N 1
ATOM 1980 C CA . THR A 1 262 ? 19.660 -18.627 -7.550 1.00 85.44 262 THR A CA 1
ATOM 1981 C C . THR A 1 262 ? 18.750 -17.537 -8.104 1.00 85.44 262 THR A C 1
ATOM 1983 O O . THR A 1 262 ? 17.695 -17.292 -7.508 1.00 85.44 262 THR A O 1
ATOM 1986 N N . PRO A 1 263 ? 19.138 -16.868 -9.201 1.00 87.88 263 PRO A N 1
ATOM 1987 C CA . PRO A 1 263 ? 18.279 -15.881 -9.829 1.00 87.88 263 PRO A CA 1
ATOM 1988 C C . PRO A 1 263 ? 17.028 -16.553 -10.397 1.00 87.88 263 PRO A C 1
ATOM 1990 O O . PRO A 1 263 ? 17.058 -17.705 -10.825 1.00 87.88 263 PRO A O 1
ATOM 1993 N N . THR A 1 264 ? 15.928 -15.810 -10.402 1.00 87.00 264 THR A N 1
ATOM 1994 C CA . THR A 1 264 ? 14.678 -16.248 -11.027 1.00 87.00 264 THR A CA 1
ATOM 1995 C C . THR A 1 264 ? 14.843 -16.266 -12.547 1.00 87.00 264 THR A C 1
ATOM 1997 O O . THR A 1 264 ? 15.286 -15.268 -13.121 1.00 87.00 264 THR A O 1
ATOM 2000 N N . ASP A 1 265 ? 14.481 -17.390 -13.163 1.00 86.19 265 ASP A N 1
ATOM 2001 C CA . ASP A 1 265 ? 14.413 -17.598 -14.611 1.00 86.19 265 ASP A CA 1
ATOM 2002 C C . ASP A 1 265 ? 13.173 -18.443 -14.926 1.00 86.19 265 ASP A C 1
ATOM 2004 O O . ASP A 1 265 ? 13.166 -19.663 -14.770 1.00 86.19 265 ASP A O 1
ATOM 2008 N N . THR A 1 266 ? 12.087 -17.767 -15.266 1.00 80.88 266 THR A N 1
ATOM 2009 C CA . THR A 1 266 ? 10.794 -18.347 -15.633 1.00 80.88 266 THR A CA 1
ATOM 2010 C C . THR A 1 266 ? 10.522 -18.242 -17.134 1.00 80.88 266 THR A C 1
ATOM 2012 O O . THR A 1 266 ? 9.822 -19.093 -17.672 1.00 80.88 266 THR A O 1
ATOM 2015 N N . LEU A 1 267 ? 11.118 -17.260 -17.823 1.00 78.38 267 LEU A N 1
ATOM 2016 C CA . LEU A 1 267 ? 11.021 -17.077 -19.273 1.00 78.38 267 LEU A CA 1
ATOM 2017 C C . LEU A 1 267 ? 11.890 -18.057 -20.072 1.00 78.38 267 LEU A C 1
ATOM 2019 O O . LEU A 1 267 ? 11.544 -18.373 -21.208 1.00 78.38 267 LEU A O 1
ATOM 2023 N N . GLY A 1 268 ? 13.038 -18.495 -19.540 1.00 78.69 268 GLY A N 1
ATOM 2024 C CA . GLY A 1 268 ? 13.961 -19.383 -20.257 1.00 78.69 268 GLY A CA 1
ATOM 2025 C C . GLY A 1 268 ? 14.548 -18.776 -21.540 1.00 78.69 268 GLY A C 1
ATOM 2026 O O . GLY A 1 268 ? 14.972 -19.507 -22.437 1.00 78.69 268 GLY A O 1
ATOM 2027 N N . VAL A 1 269 ? 14.546 -17.443 -21.657 1.00 82.00 269 VAL A N 1
ATOM 2028 C CA . VAL A 1 269 ? 15.089 -16.698 -22.800 1.00 82.00 269 VAL A CA 1
ATOM 2029 C C . VAL A 1 269 ? 16.421 -16.079 -22.403 1.00 82.00 269 VAL A C 1
ATOM 2031 O O . VAL A 1 269 ? 16.481 -15.296 -21.459 1.00 82.00 269 VAL A O 1
ATOM 2034 N N . GLU A 1 270 ? 17.478 -16.373 -23.161 1.00 85.69 270 GLU A N 1
ATOM 2035 C CA . GLU A 1 270 ? 18.784 -15.738 -22.970 1.00 85.69 270 GLU A CA 1
ATOM 2036 C C . GLU A 1 270 ? 18.783 -14.304 -23.532 1.00 85.69 270 GLU A C 1
ATOM 2038 O O . GLU A 1 270 ? 18.580 -14.120 -24.739 1.00 85.69 270 GLU A O 1
ATOM 2043 N N . PRO A 1 271 ? 19.019 -13.273 -22.700 1.00 88.44 271 PRO A N 1
ATOM 2044 C CA . PRO A 1 271 ? 19.041 -11.896 -23.174 1.00 88.44 271 PRO A CA 1
ATOM 2045 C C . PRO A 1 271 ? 20.283 -11.570 -24.007 1.00 88.44 271 PRO A C 1
ATOM 2047 O O . PRO A 1 271 ? 21.384 -12.055 -23.735 1.00 88.44 271 PRO A O 1
ATOM 2050 N N . THR A 1 272 ? 20.143 -10.670 -24.982 1.00 90.75 272 THR A N 1
ATOM 2051 C CA . THR A 1 272 ? 21.301 -10.146 -25.718 1.00 90.75 272 THR A CA 1
ATOM 2052 C C . THR A 1 272 ? 22.137 -9.193 -24.845 1.00 90.75 272 THR A C 1
ATOM 2054 O O . THR A 1 272 ? 21.614 -8.597 -23.897 1.00 90.75 272 THR A O 1
ATOM 2057 N N . PRO A 1 273 ? 23.430 -8.975 -25.166 1.00 91.31 273 PRO A N 1
ATOM 2058 C CA . PRO A 1 273 ? 24.271 -8.024 -24.433 1.00 91.31 273 PRO A CA 1
ATOM 2059 C C . PRO A 1 273 ? 23.695 -6.602 -24.376 1.00 91.31 273 PRO A C 1
ATOM 2061 O O . PRO A 1 273 ? 23.774 -5.951 -23.338 1.00 91.31 273 PRO A O 1
ATOM 2064 N N . GLU A 1 274 ? 23.071 -6.142 -25.462 1.00 90.69 274 GLU A N 1
ATOM 2065 C CA . GLU A 1 274 ? 22.425 -4.824 -25.532 1.00 90.69 274 GLU A CA 1
ATOM 2066 C C . GLU A 1 274 ? 21.203 -4.741 -24.605 1.00 90.69 274 GLU A C 1
ATOM 2068 O O . GLU A 1 274 ? 21.006 -3.746 -23.908 1.00 90.69 274 GLU A O 1
ATOM 2073 N N . GLN A 1 275 ? 20.392 -5.804 -24.540 1.00 90.62 275 GLN A N 1
ATOM 2074 C CA . GLN A 1 275 ? 19.251 -5.853 -23.625 1.00 90.62 275 GLN A CA 1
ATOM 2075 C C . GLN A 1 275 ? 19.710 -5.838 -22.161 1.00 90.62 275 GLN A C 1
ATOM 2077 O O . GLN A 1 275 ? 19.132 -5.119 -21.346 1.00 90.62 275 GLN A O 1
ATOM 2082 N N . LEU A 1 276 ? 20.779 -6.575 -21.832 1.00 91.19 276 LEU A N 1
ATOM 2083 C CA . LEU A 1 276 ? 21.382 -6.546 -20.496 1.00 91.19 276 LEU A CA 1
ATOM 2084 C C . LEU A 1 276 ? 21.862 -5.143 -20.133 1.00 91.19 276 LEU A C 1
ATOM 2086 O O . LEU A 1 276 ? 21.568 -4.669 -19.036 1.00 91.19 276 LEU A O 1
ATOM 2090 N N . GLU A 1 277 ? 22.556 -4.455 -21.038 1.00 91.00 277 GLU A N 1
ATOM 2091 C CA . GLU A 1 277 ? 23.001 -3.079 -20.809 1.00 91.00 277 GLU A CA 1
ATOM 2092 C C . GLU A 1 277 ? 21.813 -2.162 -20.479 1.00 91.00 277 GLU A C 1
ATOM 2094 O O . GLU A 1 277 ? 21.835 -1.436 -19.485 1.00 91.00 277 GLU A O 1
ATOM 2099 N N . HIS A 1 278 ? 20.726 -2.274 -21.243 1.00 91.94 278 HIS A N 1
ATOM 2100 C CA . HIS A 1 278 ? 19.541 -1.427 -21.108 1.00 91.94 278 HIS A CA 1
ATOM 2101 C C . HIS A 1 278 ? 18.667 -1.693 -19.874 1.00 91.94 278 HIS A C 1
ATOM 2103 O O . HIS A 1 278 ? 17.837 -0.830 -19.564 1.00 91.94 278 HIS A O 1
ATOM 2109 N N . SER A 1 279 ? 18.809 -2.850 -19.220 1.00 94.31 279 SER A N 1
ATOM 2110 C CA . SER A 1 279 ? 17.991 -3.254 -18.065 1.00 94.31 279 SER A CA 1
ATOM 2111 C C . SER A 1 279 ? 18.791 -3.462 -16.775 1.00 94.31 279 SER A C 1
ATOM 2113 O O . SER A 1 279 ? 18.193 -3.691 -15.726 1.00 94.31 279 SER A O 1
ATOM 2115 N N . THR A 1 280 ? 20.127 -3.399 -16.801 1.00 94.25 280 THR A N 1
ATOM 2116 C CA . THR A 1 280 ? 20.968 -3.682 -15.615 1.00 94.25 280 THR A CA 1
ATOM 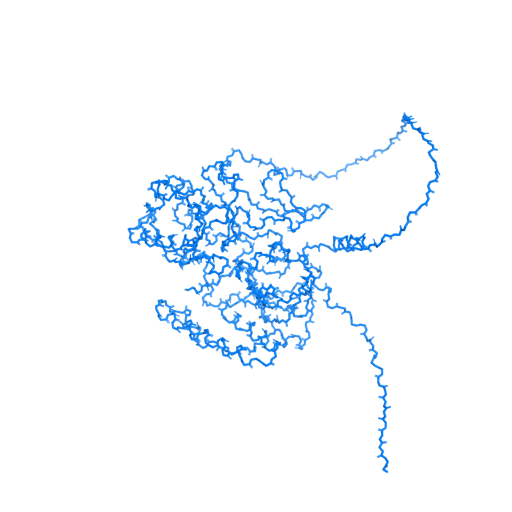2117 C C . THR A 1 280 ? 21.916 -2.543 -15.241 1.00 94.25 280 THR A C 1
ATOM 2119 O O . THR A 1 280 ? 22.385 -2.481 -14.101 1.00 94.25 280 THR A O 1
ATOM 2122 N N . VAL A 1 281 ? 22.179 -1.604 -16.156 1.00 92.00 281 VAL A N 1
ATOM 2123 C CA . VAL A 1 281 ? 23.048 -0.453 -15.895 1.00 92.00 281 VAL A CA 1
ATOM 2124 C C . VAL A 1 281 ? 22.243 0.678 -15.262 1.00 92.00 281 VAL A C 1
ATOM 2126 O O . VAL A 1 281 ? 21.297 1.201 -15.845 1.00 92.00 281 VAL A O 1
ATOM 2129 N N . ASN A 1 282 ? 22.637 1.086 -14.054 1.00 91.88 282 ASN A N 1
ATOM 2130 C CA . ASN A 1 282 ? 22.009 2.217 -13.381 1.00 91.88 282 ASN A CA 1
ATOM 2131 C C . ASN A 1 282 ? 22.505 3.551 -13.968 1.00 91.88 282 ASN A C 1
ATOM 2133 O O . ASN A 1 282 ? 23.700 3.843 -13.923 1.00 91.88 282 ASN A O 1
ATOM 2137 N N . MET A 1 283 ? 21.578 4.367 -14.475 1.00 89.94 283 MET A N 1
ATOM 2138 C CA . MET A 1 283 ? 21.864 5.703 -15.007 1.00 89.94 283 MET A CA 1
ATOM 2139 C C . MET A 1 283 ? 21.829 6.812 -13.942 1.00 89.94 283 MET A C 1
ATOM 2141 O O . MET A 1 283 ? 22.342 7.904 -14.192 1.00 89.94 283 MET A O 1
ATOM 2145 N N . SER A 1 284 ? 21.232 6.567 -12.770 1.00 90.94 284 SER A N 1
ATOM 2146 C CA . SER A 1 284 ? 21.152 7.564 -11.700 1.00 90.94 284 SER A CA 1
ATOM 2147 C C . SER A 1 284 ? 22.475 7.699 -10.946 1.00 90.94 284 SER A C 1
ATOM 2149 O O . SER A 1 284 ? 23.238 6.748 -10.770 1.00 90.94 284 SER A O 1
ATOM 2151 N N . GLN A 1 285 ? 22.746 8.904 -10.451 1.00 90.06 285 GLN A N 1
ATOM 2152 C CA . GLN A 1 285 ? 23.839 9.146 -9.519 1.00 90.06 285 GLN A CA 1
ATOM 2153 C C . GLN A 1 285 ? 23.428 8.731 -8.098 1.00 90.06 285 GLN A C 1
ATOM 2155 O O . GLN A 1 285 ? 22.292 9.009 -7.702 1.00 90.06 285 GLN A O 1
ATOM 2160 N N . PRO A 1 286 ? 24.352 8.152 -7.305 1.00 88.31 286 PRO A N 1
ATOM 2161 C CA . PRO A 1 286 ? 24.063 7.744 -5.935 1.00 88.31 286 PRO A CA 1
ATOM 2162 C C . PRO A 1 286 ? 23.565 8.887 -5.042 1.00 88.31 286 PRO A C 1
ATOM 2164 O O . PRO A 1 286 ? 24.152 9.976 -5.016 1.00 88.31 286 PRO A O 1
ATOM 2167 N N . LEU A 1 287 ? 22.545 8.605 -4.235 1.00 85.44 287 LEU A N 1
ATOM 2168 C CA . LEU A 1 287 ? 21.975 9.496 -3.226 1.00 85.44 287 LEU A CA 1
ATOM 2169 C C . LEU A 1 287 ? 22.865 9.516 -1.976 1.00 85.44 287 LEU A C 1
ATOM 2171 O O . LEU A 1 287 ? 22.697 8.746 -1.028 1.00 85.44 287 LEU A O 1
ATOM 2175 N N . ARG A 1 288 ? 23.833 10.439 -1.945 1.00 78.69 288 ARG A N 1
ATOM 2176 C CA . ARG A 1 288 ? 24.955 10.446 -0.977 1.00 78.69 288 ARG A CA 1
ATOM 2177 C C . ARG A 1 288 ? 24.544 10.482 0.499 1.00 78.69 288 ARG A C 1
ATOM 2179 O O . ARG A 1 288 ? 25.297 10.022 1.352 1.00 78.69 288 ARG A O 1
ATOM 2186 N N . VAL A 1 289 ? 23.378 11.045 0.807 1.00 78.19 289 VAL A N 1
ATOM 2187 C CA . VAL A 1 289 ? 22.890 11.228 2.186 1.00 78.19 289 VAL A CA 1
ATOM 2188 C C . VAL A 1 289 ? 21.993 10.064 2.632 1.00 78.19 289 VAL A C 1
ATOM 2190 O O . VAL A 1 289 ? 21.792 9.866 3.828 1.00 78.19 289 VAL A O 1
ATOM 2193 N N . LEU A 1 290 ? 21.532 9.220 1.702 1.00 74.75 290 LEU A N 1
ATOM 2194 C CA . LEU A 1 290 ? 20.555 8.160 1.967 1.00 74.75 290 LEU A CA 1
ATOM 2195 C C . LEU A 1 290 ? 21.041 7.132 2.998 1.00 74.75 290 LEU A C 1
ATOM 2197 O O . LEU A 1 290 ? 20.272 6.694 3.851 1.00 74.75 290 LEU A O 1
ATOM 2201 N N . GLN A 1 291 ? 22.324 6.760 2.964 1.00 67.56 291 GLN A N 1
ATOM 2202 C CA . GLN A 1 291 ? 22.875 5.805 3.934 1.00 67.56 291 GLN A CA 1
ATOM 2203 C C . GLN A 1 291 ? 22.902 6.361 5.363 1.00 67.56 291 GLN A C 1
ATOM 2205 O O . GLN A 1 291 ? 22.711 5.606 6.317 1.00 67.56 291 GLN A O 1
ATOM 2210 N N . ASN A 1 292 ? 23.121 7.670 5.512 1.00 65.00 292 ASN A N 1
ATOM 2211 C CA . ASN A 1 292 ? 23.109 8.334 6.813 1.00 65.00 292 ASN A CA 1
ATOM 2212 C C . ASN A 1 292 ? 21.667 8.518 7.312 1.00 65.00 292 ASN A C 1
ATOM 2214 O O . ASN A 1 292 ? 21.405 8.221 8.479 1.00 65.00 292 ASN A O 1
ATOM 2218 N N . ALA A 1 293 ? 20.742 8.852 6.404 1.00 65.31 293 ALA A N 1
ATOM 2219 C CA . ALA A 1 293 ? 19.303 8.944 6.668 1.00 65.31 293 ALA A CA 1
ATOM 2220 C C . ALA A 1 293 ? 18.705 7.639 7.186 1.00 65.31 293 ALA A C 1
ATOM 2222 O O . ALA A 1 293 ? 17.953 7.639 8.154 1.00 65.31 293 ALA A O 1
ATOM 2223 N N . ARG A 1 294 ? 19.114 6.494 6.630 1.00 66.31 294 ARG A N 1
ATOM 2224 C CA . ARG A 1 294 ? 18.668 5.176 7.115 1.00 66.31 294 ARG A CA 1
ATOM 2225 C C . ARG A 1 294 ? 19.114 4.850 8.547 1.00 66.31 294 ARG A C 1
ATOM 2227 O O . ARG A 1 294 ? 18.566 3.933 9.150 1.00 66.31 294 ARG A O 1
ATOM 2234 N N . ARG A 1 295 ? 20.124 5.545 9.086 1.00 62.94 295 ARG A N 1
ATOM 2235 C CA . ARG A 1 295 ? 20.696 5.271 10.417 1.00 62.94 295 ARG A CA 1
ATOM 2236 C C . ARG A 1 295 ? 20.244 6.254 11.496 1.00 62.94 295 ARG A C 1
ATOM 2238 O O . ARG A 1 295 ? 20.393 5.941 12.675 1.00 62.94 295 ARG A O 1
ATOM 2245 N N . ARG A 1 296 ? 19.744 7.434 11.125 1.00 61.25 296 ARG A N 1
ATOM 2246 C CA . ARG A 1 296 ? 19.371 8.505 12.061 1.00 61.25 296 ARG A CA 1
ATOM 2247 C C . ARG A 1 296 ? 17.855 8.548 12.265 1.00 61.25 296 ARG A C 1
ATOM 2249 O O . ARG A 1 296 ? 17.094 8.281 11.346 1.00 61.25 296 ARG A O 1
ATOM 2256 N N . ARG A 1 297 ? 17.423 8.873 13.487 1.00 55.81 297 ARG A N 1
ATOM 2257 C CA . ARG A 1 297 ? 16.014 9.098 13.861 1.00 55.81 297 ARG A CA 1
ATOM 2258 C C . ARG A 1 297 ? 15.852 10.537 14.378 1.00 55.81 297 ARG A C 1
ATOM 2260 O O . ARG A 1 297 ? 16.794 11.061 14.972 1.00 55.81 297 ARG A O 1
ATOM 2267 N N . GLY A 1 298 ? 14.678 11.148 14.191 1.00 56.53 298 GLY A N 1
ATOM 2268 C CA . GLY A 1 298 ? 14.331 12.486 14.714 1.00 56.53 298 GLY A CA 1
ATOM 2269 C C . GLY A 1 298 ? 14.544 13.644 13.725 1.00 56.53 298 GLY A C 1
ATOM 2270 O O . GLY A 1 298 ? 14.667 13.414 12.531 1.00 56.53 298 GLY A O 1
ATOM 2271 N N . GLU A 1 299 ? 14.611 14.891 14.209 1.00 51.84 299 GLU A N 1
ATOM 2272 C CA . GLU A 1 299 ? 14.666 16.129 13.391 1.00 51.84 299 GLU A CA 1
ATOM 2273 C C . GLU A 1 299 ? 15.806 16.168 12.356 1.00 51.84 299 GLU A C 1
ATOM 2275 O O . GLU A 1 299 ? 15.658 16.721 11.265 1.00 51.84 299 GLU A O 1
ATOM 2280 N N . ALA A 1 300 ? 16.938 15.521 12.655 1.00 53.06 300 ALA A N 1
ATOM 2281 C CA . ALA A 1 300 ? 18.037 15.365 11.703 1.00 53.06 300 ALA A CA 1
ATOM 2282 C C . ALA A 1 300 ? 17.625 14.581 10.439 1.00 53.06 300 ALA A C 1
ATOM 2284 O O . ALA A 1 300 ? 18.204 14.801 9.378 1.00 53.06 300 ALA A O 1
ATOM 2285 N N . ALA A 1 301 ? 16.610 13.714 10.530 1.00 64.44 301 ALA A N 1
ATOM 2286 C CA . ALA A 1 301 ? 16.084 12.945 9.407 1.00 64.44 301 ALA A CA 1
ATOM 2287 C C . ALA A 1 301 ? 15.301 13.820 8.414 1.00 64.44 301 ALA A C 1
ATOM 2289 O O . ALA A 1 301 ? 15.415 13.604 7.211 1.00 64.44 301 ALA A O 1
ATOM 2290 N N . ALA A 1 302 ? 14.578 14.852 8.868 1.00 69.44 302 ALA A N 1
ATOM 2291 C CA . ALA A 1 302 ? 13.799 15.722 7.978 1.00 69.44 302 ALA A CA 1
ATOM 2292 C C . ALA A 1 302 ? 14.703 16.514 7.015 1.00 69.44 302 ALA A C 1
ATOM 2294 O O . ALA A 1 302 ? 14.475 16.545 5.806 1.00 69.44 302 ALA A O 1
ATOM 2295 N N . MET A 1 303 ? 15.795 17.093 7.526 1.00 73.12 303 MET A N 1
ATOM 2296 C CA . MET A 1 303 ? 16.784 17.793 6.693 1.00 73.12 303 MET A CA 1
ATOM 2297 C C . MET A 1 303 ? 17.471 16.856 5.691 1.00 73.12 303 MET A C 1
ATOM 2299 O O . MET A 1 303 ? 17.789 17.254 4.567 1.00 73.12 303 MET A O 1
ATOM 2303 N N . GLU A 1 304 ? 17.692 15.601 6.083 1.00 78.19 304 GLU A N 1
ATOM 2304 C CA . GLU A 1 304 ? 18.245 14.574 5.204 1.00 78.19 304 GLU A CA 1
ATOM 2305 C C . GLU A 1 304 ? 17.244 14.190 4.100 1.00 78.19 304 GLU A C 1
ATOM 2307 O O . GLU A 1 304 ? 17.650 14.091 2.940 1.00 78.19 304 GLU A O 1
ATOM 2312 N N . VAL A 1 305 ? 15.943 14.091 4.410 1.00 81.00 305 VAL A N 1
ATOM 2313 C CA . VAL A 1 305 ? 14.868 13.911 3.415 1.00 81.00 305 VAL A CA 1
ATOM 2314 C C . VAL A 1 305 ? 14.849 15.067 2.415 1.00 81.00 305 VAL A C 1
ATOM 2316 O O . VAL A 1 305 ? 14.895 14.815 1.211 1.00 81.00 305 VAL A O 1
ATOM 2319 N N . PHE A 1 306 ? 14.889 16.326 2.867 1.00 84.06 306 PHE A N 1
ATOM 2320 C CA . PHE A 1 306 ? 14.963 17.481 1.960 1.00 84.06 306 PHE A CA 1
ATOM 2321 C C . PHE A 1 306 ? 16.186 17.426 1.035 1.00 84.06 306 PHE A C 1
ATOM 2323 O O . PHE A 1 306 ? 16.078 17.695 -0.163 1.00 84.06 306 PHE A O 1
ATOM 2330 N N . SER A 1 307 ? 17.353 17.037 1.560 1.00 86.19 307 SER A N 1
ATOM 2331 C CA . SER A 1 307 ? 18.567 16.882 0.750 1.00 86.19 307 SER A CA 1
ATOM 2332 C C . SER A 1 307 ? 18.432 15.778 -0.303 1.00 86.19 307 SER A C 1
ATOM 2334 O O . SER A 1 307 ? 18.894 15.947 -1.435 1.00 86.19 307 SER A O 1
ATOM 2336 N N . ILE A 1 308 ? 17.795 14.659 0.050 1.00 87.94 308 ILE A N 1
ATOM 2337 C CA . ILE A 1 308 ? 17.523 13.546 -0.866 1.00 87.94 308 ILE A CA 1
ATOM 2338 C C . ILE A 1 308 ? 16.546 13.989 -1.962 1.00 87.94 308 ILE A C 1
ATOM 2340 O O . ILE A 1 308 ? 16.833 13.788 -3.142 1.00 87.94 308 ILE A O 1
ATOM 2344 N N . LEU A 1 309 ? 15.442 14.648 -1.598 1.00 89.88 309 LEU A N 1
ATOM 2345 C CA . LEU A 1 309 ? 14.456 15.167 -2.550 1.00 89.88 309 LEU A CA 1
ATOM 2346 C C . LEU A 1 309 ? 15.078 16.175 -3.522 1.00 89.88 309 LEU A C 1
ATOM 2348 O O . LEU A 1 309 ? 14.834 16.091 -4.724 1.00 89.88 309 LEU A O 1
ATOM 2352 N N . SER A 1 310 ? 15.938 17.071 -3.034 1.00 91.06 310 SER A N 1
ATOM 2353 C CA . SER A 1 310 ? 16.654 18.022 -3.888 1.00 91.06 310 SER A CA 1
ATOM 2354 C C . SER A 1 310 ? 17.581 17.317 -4.888 1.00 91.06 310 SER A C 1
ATOM 2356 O O . SER A 1 310 ? 17.577 17.663 -6.067 1.00 91.06 310 SER A O 1
ATOM 2358 N N . GLN A 1 311 ? 18.320 16.283 -4.459 1.00 92.12 311 GLN A N 1
ATOM 2359 C CA . GLN A 1 311 ? 19.156 15.472 -5.358 1.00 92.12 311 GLN A CA 1
ATOM 2360 C C . GLN A 1 311 ? 18.324 14.727 -6.410 1.00 92.12 311 GLN A C 1
ATOM 2362 O O . GLN A 1 311 ? 18.726 14.666 -7.569 1.00 92.12 311 GLN A O 1
ATOM 2367 N N . ILE A 1 312 ? 17.167 14.183 -6.027 1.00 93.56 312 ILE A N 1
ATOM 2368 C CA . ILE A 1 312 ? 16.233 13.520 -6.948 1.00 93.56 312 ILE A CA 1
ATOM 2369 C C . ILE A 1 312 ? 15.728 14.514 -7.998 1.00 93.56 312 ILE A C 1
ATOM 2371 O O . ILE A 1 312 ? 15.839 14.246 -9.193 1.00 93.56 312 ILE A O 1
ATOM 2375 N N . GLN A 1 313 ? 15.219 15.673 -7.569 1.00 94.12 313 GLN A N 1
ATOM 2376 C CA . GLN A 1 313 ? 14.693 16.707 -8.466 1.00 94.12 313 GLN A CA 1
ATOM 2377 C C . GLN A 1 313 ? 15.753 17.204 -9.452 1.00 94.12 313 GLN A C 1
ATOM 2379 O O . GLN A 1 313 ? 15.485 17.318 -10.645 1.00 94.12 313 GLN A O 1
ATOM 2384 N N . ASP A 1 314 ? 16.968 17.455 -8.969 1.00 94.44 314 ASP A N 1
ATOM 2385 C CA . ASP A 1 314 ? 18.098 17.902 -9.780 1.00 94.44 314 ASP A CA 1
ATOM 2386 C C . ASP A 1 314 ? 18.528 16.843 -10.813 1.00 94.44 314 ASP A C 1
ATOM 2388 O O . ASP A 1 314 ? 18.805 17.169 -11.967 1.00 94.44 314 ASP A O 1
ATOM 2392 N N . GLN A 1 315 ? 18.537 15.558 -10.448 1.00 95.19 315 GLN A N 1
ATOM 2393 C CA . GLN A 1 315 ? 18.834 14.481 -11.395 1.00 95.19 315 GLN A CA 1
ATOM 2394 C C . GLN A 1 315 ? 17.742 14.311 -12.457 1.00 95.19 315 GLN A C 1
ATOM 2396 O O . GLN A 1 315 ? 18.064 14.248 -13.644 1.00 95.19 315 GLN A O 1
ATOM 2401 N N . LEU A 1 316 ? 16.467 14.298 -12.057 1.00 95.31 316 LEU A N 1
ATOM 2402 C CA . LEU A 1 316 ? 15.344 14.212 -12.995 1.00 95.31 316 LEU A CA 1
ATOM 2403 C C . LEU A 1 316 ? 15.304 15.431 -13.934 1.00 95.31 316 LEU A C 1
ATOM 2405 O O . LEU A 1 316 ? 15.113 15.274 -15.137 1.00 95.31 316 LEU A O 1
ATOM 2409 N N . GLY A 1 317 ? 15.570 16.636 -13.418 1.00 95.38 317 GLY A N 1
ATOM 2410 C CA . GLY A 1 317 ? 15.576 17.881 -14.193 1.00 95.38 317 GLY A CA 1
ATOM 2411 C C . GLY A 1 317 ? 16.699 17.994 -15.233 1.00 95.38 317 GLY A C 1
ATOM 2412 O O . GLY A 1 317 ? 16.602 18.807 -16.151 1.00 95.38 317 GLY A O 1
ATOM 2413 N N . ARG A 1 318 ? 17.759 17.178 -15.134 1.00 95.19 318 ARG A N 1
ATOM 2414 C CA . ARG A 1 318 ? 18.839 17.119 -16.139 1.00 95.19 318 ARG A CA 1
ATOM 2415 C C . ARG A 1 318 ? 18.519 16.229 -17.337 1.00 95.19 318 ARG A C 1
ATOM 2417 O O . ARG A 1 318 ? 19.241 16.304 -18.337 1.00 95.19 318 ARG A O 1
ATOM 2424 N N . ALA A 1 319 ? 17.498 15.380 -17.245 1.00 94.88 319 ALA A N 1
ATOM 2425 C CA . ALA A 1 319 ? 17.136 14.479 -18.328 1.00 94.88 319 ALA A CA 1
ATOM 2426 C C . ALA A 1 319 ? 16.684 15.273 -19.564 1.00 94.88 319 ALA A C 1
ATOM 2428 O O . ALA A 1 319 ? 15.824 16.147 -19.489 1.00 94.88 319 ALA A O 1
ATOM 2429 N N . LYS A 1 320 ? 17.280 14.968 -20.724 1.00 94.50 320 LYS A N 1
ATOM 2430 C CA . LYS A 1 320 ? 17.008 15.669 -21.998 1.00 94.50 320 LYS A CA 1
ATOM 2431 C C . LYS A 1 320 ? 16.039 14.923 -22.916 1.00 94.50 320 LYS A C 1
ATOM 2433 O O . LYS A 1 320 ? 15.701 15.420 -23.985 1.00 94.50 320 LYS A O 1
ATOM 2438 N N . SER A 1 321 ? 15.632 13.722 -22.525 1.00 96.44 321 SER A N 1
ATOM 2439 C CA . SER A 1 321 ? 14.696 12.872 -23.256 1.00 96.44 321 SER A CA 1
ATOM 2440 C C . SER A 1 321 ? 13.816 12.113 -22.270 1.00 96.44 321 SER A C 1
ATOM 2442 O O . SER A 1 321 ? 14.204 11.911 -21.117 1.00 96.44 321 SER A O 1
ATOM 2444 N N . LEU A 1 322 ? 12.644 11.672 -22.735 1.00 94.12 322 LEU A N 1
ATOM 2445 C CA . LEU A 1 322 ? 11.742 10.847 -21.933 1.00 94.12 322 LEU A CA 1
ATOM 2446 C C . LEU A 1 322 ? 12.437 9.556 -21.481 1.00 94.12 322 LEU A C 1
ATOM 2448 O O . LEU A 1 322 ? 12.415 9.240 -20.302 1.00 94.12 322 LEU A O 1
ATOM 2452 N N . ASP A 1 323 ? 13.128 8.862 -22.384 1.00 94.25 323 ASP A N 1
ATOM 2453 C CA . ASP A 1 323 ? 13.865 7.640 -22.046 1.00 94.25 323 ASP A CA 1
ATOM 2454 C C . ASP A 1 323 ? 14.923 7.882 -20.951 1.00 94.25 323 ASP A C 1
ATOM 2456 O O . ASP A 1 323 ? 14.947 7.178 -19.943 1.00 94.25 323 ASP A O 1
ATOM 2460 N N . SER A 1 324 ? 15.730 8.945 -21.060 1.00 95.19 324 SER A N 1
ATOM 2461 C CA . SER A 1 324 ? 16.707 9.289 -20.018 1.00 95.19 324 SER A CA 1
ATOM 2462 C C . SER A 1 324 ? 16.029 9.608 -18.681 1.00 95.19 324 SER A C 1
ATOM 2464 O O . SER A 1 324 ? 16.560 9.234 -17.635 1.00 95.19 324 SER A O 1
ATOM 2466 N N . LEU A 1 325 ? 14.861 10.261 -18.698 1.00 96.44 325 LEU A N 1
ATOM 2467 C CA . LEU A 1 325 ? 14.088 10.581 -17.496 1.00 96.44 325 LEU A CA 1
ATOM 2468 C C . LEU A 1 325 ? 13.572 9.307 -16.817 1.00 96.44 325 LEU A C 1
ATOM 2470 O O . LEU A 1 325 ? 13.768 9.136 -15.614 1.00 96.44 325 LEU A O 1
ATOM 2474 N N . LEU A 1 326 ? 12.961 8.402 -17.586 1.00 96.81 326 LEU A N 1
ATOM 2475 C CA . LEU A 1 326 ? 12.398 7.150 -17.081 1.00 96.81 326 LEU A CA 1
ATOM 2476 C C . LEU A 1 326 ? 13.486 6.219 -16.528 1.00 96.81 326 LEU A C 1
ATOM 2478 O O . LEU A 1 326 ? 13.337 5.721 -15.415 1.00 96.81 326 LEU A O 1
ATOM 2482 N N . ASN A 1 327 ? 14.610 6.043 -17.236 1.00 96.19 327 ASN A N 1
ATOM 2483 C CA . ASN A 1 327 ? 15.723 5.220 -16.739 1.00 96.19 327 ASN A CA 1
ATOM 2484 C C . ASN A 1 327 ? 16.437 5.862 -15.527 1.00 96.19 327 ASN A C 1
ATOM 2486 O O . ASN A 1 327 ? 16.943 5.160 -14.653 1.00 96.19 327 ASN A O 1
ATOM 2490 N N . THR A 1 328 ? 16.456 7.196 -15.416 1.00 96.81 328 THR A N 1
ATOM 2491 C CA . THR A 1 328 ? 16.953 7.861 -14.194 1.00 96.81 328 THR A CA 1
ATOM 2492 C C . THR A 1 328 ? 16.001 7.624 -13.021 1.00 96.81 328 THR A C 1
ATOM 2494 O O . THR A 1 328 ? 16.446 7.330 -11.911 1.00 96.81 328 THR A O 1
ATOM 2497 N N . ALA A 1 329 ? 14.688 7.708 -13.256 1.00 96.94 329 ALA A N 1
ATOM 2498 C CA . ALA A 1 329 ? 13.673 7.471 -12.235 1.00 96.94 329 ALA A CA 1
ATOM 2499 C C . ALA A 1 329 ? 13.708 6.029 -11.699 1.00 96.94 329 ALA A C 1
ATOM 2501 O O . ALA A 1 329 ? 13.651 5.844 -10.483 1.00 96.94 329 ALA A O 1
ATOM 2502 N N . THR A 1 330 ? 13.867 5.015 -12.562 1.00 97.25 330 THR A N 1
ATOM 2503 C CA . THR A 1 330 ? 14.015 3.615 -12.115 1.00 97.25 330 THR A CA 1
ATOM 2504 C C . THR A 1 330 ? 15.239 3.435 -11.218 1.00 97.25 330 THR A C 1
ATOM 2506 O O . THR A 1 330 ? 15.133 2.796 -10.170 1.00 97.25 330 THR A O 1
ATOM 2509 N N . GLY A 1 331 ? 16.371 4.055 -11.571 1.00 95.50 331 GLY A N 1
ATOM 2510 C CA . GLY A 1 331 ? 17.591 4.089 -10.760 1.00 95.50 331 GLY A CA 1
ATOM 2511 C C . GLY A 1 331 ? 17.384 4.681 -9.369 1.00 95.50 331 GLY A C 1
ATOM 2512 O O . GLY A 1 331 ? 17.698 4.041 -8.361 1.00 95.50 331 GLY A O 1
ATOM 2513 N N . LEU A 1 332 ? 16.781 5.870 -9.307 1.00 94.81 332 LEU A N 1
ATOM 2514 C CA . LEU A 1 332 ? 16.501 6.575 -8.054 1.00 94.81 332 LEU A CA 1
ATOM 2515 C C . LEU A 1 332 ? 15.539 5.785 -7.161 1.00 94.81 332 LEU A C 1
ATOM 2517 O O . LEU A 1 332 ? 15.807 5.601 -5.974 1.00 94.81 332 LEU A O 1
ATOM 2521 N N . VAL A 1 333 ? 14.443 5.265 -7.724 1.00 94.19 333 VAL A N 1
ATOM 2522 C CA . VAL A 1 333 ? 13.477 4.449 -6.973 1.00 94.19 333 VAL A CA 1
ATOM 2523 C C . VAL A 1 333 ? 14.129 3.162 -6.479 1.00 94.19 333 VAL A C 1
ATOM 2525 O O . VAL A 1 333 ? 13.931 2.794 -5.319 1.00 94.19 333 VAL A O 1
ATOM 2528 N N . LYS A 1 334 ? 14.954 2.496 -7.295 1.00 92.44 334 LYS A N 1
ATOM 2529 C CA . LYS A 1 334 ? 15.686 1.295 -6.873 1.00 92.44 334 LYS A CA 1
ATOM 2530 C C . LYS A 1 334 ? 16.628 1.591 -5.711 1.00 92.44 334 LYS A C 1
ATOM 2532 O O . LYS A 1 334 ? 16.688 0.803 -4.774 1.00 92.44 334 LYS A O 1
ATOM 2537 N N . GLU A 1 335 ? 17.334 2.717 -5.733 1.00 89.31 335 GLU A N 1
ATOM 2538 C CA . GLU A 1 335 ? 18.243 3.096 -4.649 1.00 89.31 335 GLU A CA 1
ATOM 2539 C C . GLU A 1 335 ? 17.491 3.432 -3.350 1.00 89.31 335 GLU A C 1
ATOM 2541 O O . GLU A 1 335 ? 17.857 2.938 -2.277 1.00 89.31 335 GLU A O 1
ATOM 2546 N N . LEU A 1 336 ? 16.410 4.215 -3.450 1.00 87.38 336 LEU A N 1
ATOM 2547 C CA . LEU A 1 336 ? 15.562 4.610 -2.320 1.00 87.38 336 LEU A CA 1
ATOM 2548 C C . LEU A 1 336 ? 14.931 3.407 -1.628 1.00 87.38 336 LEU A C 1
ATOM 2550 O O . LEU A 1 336 ? 15.011 3.268 -0.405 1.00 87.38 336 LEU A O 1
ATOM 2554 N N . THR A 1 337 ? 14.318 2.541 -2.427 1.00 88.25 337 THR A N 1
ATOM 2555 C CA . THR A 1 337 ? 13.484 1.442 -1.940 1.00 88.25 337 THR A CA 1
ATOM 2556 C C . THR A 1 337 ? 14.297 0.188 -1.667 1.00 88.25 337 THR A C 1
ATOM 2558 O O . THR A 1 337 ? 14.012 -0.539 -0.722 1.00 88.25 337 THR A O 1
ATOM 2561 N N . GLY A 1 338 ? 15.335 -0.047 -2.468 1.00 89.06 338 GLY A N 1
ATOM 2562 C CA . GLY A 1 338 ? 16.144 -1.249 -2.439 1.00 89.06 338 GLY A CA 1
ATOM 2563 C C . GLY A 1 338 ? 15.517 -2.448 -3.145 1.00 89.06 338 GLY A C 1
ATOM 2564 O O . GLY A 1 338 ? 16.029 -3.527 -2.938 1.00 89.06 338 GLY A O 1
ATOM 2565 N N . PHE A 1 339 ? 14.430 -2.346 -3.921 1.00 92.75 339 PHE A N 1
ATOM 2566 C CA . PHE A 1 339 ? 13.859 -3.534 -4.584 1.00 92.75 339 PHE A CA 1
ATOM 2567 C C . PHE A 1 339 ? 14.824 -4.150 -5.617 1.00 92.75 339 PHE A C 1
ATOM 2569 O O . PHE A 1 339 ? 15.678 -3.475 -6.204 1.00 92.75 339 PHE A O 1
ATOM 2576 N N . HIS A 1 340 ? 14.689 -5.455 -5.871 1.00 94.38 340 HIS A N 1
ATOM 2577 C CA . HIS A 1 340 ? 15.543 -6.169 -6.826 1.00 94.38 340 HIS A CA 1
ATOM 2578 C C . HIS A 1 340 ? 15.306 -5.745 -8.281 1.00 94.38 340 HIS A C 1
ATOM 2580 O O . HIS A 1 340 ? 16.269 -5.616 -9.034 1.00 94.38 340 HIS A O 1
ATOM 2586 N N . ARG A 1 341 ? 14.061 -5.468 -8.667 1.00 96.06 341 ARG A N 1
ATOM 2587 C CA . ARG A 1 341 ? 13.690 -4.927 -9.982 1.00 96.06 341 ARG A CA 1
ATOM 2588 C C . ARG A 1 341 ? 12.834 -3.683 -9.791 1.00 96.06 341 ARG A C 1
ATOM 2590 O O . ARG A 1 341 ? 11.955 -3.688 -8.937 1.00 96.06 341 ARG A O 1
ATOM 2597 N N . VAL A 1 342 ? 13.075 -2.653 -10.592 1.00 97.94 342 VAL A N 1
ATOM 2598 C CA . VAL A 1 342 ? 12.188 -1.496 -10.747 1.00 97.94 342 VAL A CA 1
ATOM 2599 C C . VAL A 1 342 ? 11.934 -1.304 -12.230 1.00 97.94 342 VAL A C 1
ATOM 2601 O O . VAL A 1 342 ? 12.880 -1.267 -13.008 1.00 97.94 342 VAL A O 1
ATOM 2604 N N . LEU A 1 343 ? 10.678 -1.192 -12.631 1.00 97.38 343 LEU A N 1
ATOM 2605 C CA . LEU A 1 343 ? 10.289 -1.022 -14.023 1.00 97.38 343 LEU A CA 1
ATOM 2606 C C . LEU A 1 343 ? 9.167 0.008 -14.141 1.00 97.38 343 LEU A C 1
ATOM 2608 O O . LEU A 1 343 ? 8.457 0.265 -13.172 1.00 97.38 343 LEU A O 1
ATOM 2612 N N . ILE A 1 344 ? 9.023 0.606 -15.319 1.00 98.38 344 ILE A N 1
ATOM 2613 C CA . ILE A 1 344 ? 7.959 1.566 -15.612 1.00 98.38 344 ILE A CA 1
ATOM 2614 C C . ILE A 1 344 ? 7.075 1.004 -16.713 1.00 98.38 344 ILE A C 1
ATOM 2616 O O . ILE A 1 344 ? 7.542 0.784 -17.831 1.00 98.38 344 ILE A O 1
ATOM 2620 N N . TYR A 1 345 ? 5.801 0.814 -16.384 1.00 96.44 345 TYR A N 1
ATOM 2621 C CA . TYR A 1 345 ? 4.735 0.551 -17.337 1.00 96.44 345 TYR A CA 1
ATOM 2622 C C . TYR A 1 345 ? 4.188 1.873 -17.871 1.00 96.44 345 TYR A C 1
ATOM 2624 O O . TYR A 1 345 ? 3.873 2.772 -17.089 1.00 96.44 345 TYR A O 1
ATOM 2632 N N . GLN A 1 346 ? 4.041 1.973 -19.187 1.00 96.62 346 GLN A N 1
ATOM 2633 C CA . GLN A 1 346 ? 3.262 3.015 -19.849 1.00 96.62 346 GLN A CA 1
ATOM 2634 C C . GLN A 1 346 ? 1.953 2.412 -20.362 1.00 96.62 346 GLN A C 1
ATOM 2636 O O . GLN A 1 346 ? 1.994 1.382 -21.038 1.00 96.62 346 GLN A O 1
ATOM 2641 N N . PHE A 1 347 ? 0.823 3.064 -20.075 1.00 95.94 347 PHE A N 1
ATOM 2642 C CA . PHE A 1 347 ? -0.474 2.675 -20.628 1.00 95.94 347 PHE A CA 1
ATOM 2643 C C . PHE A 1 347 ? -0.677 3.254 -22.034 1.00 95.94 347 PHE A C 1
ATOM 2645 O O . PHE A 1 347 ? -0.367 4.423 -22.284 1.00 95.94 347 PHE A O 1
ATOM 2652 N N . ASP A 1 348 ? -1.213 2.441 -22.943 1.00 94.31 348 ASP A N 1
ATOM 2653 C CA . ASP A 1 348 ? -1.721 2.892 -24.240 1.00 94.31 348 ASP A CA 1
ATOM 2654 C C . ASP A 1 348 ? -3.206 3.311 -24.164 1.00 94.31 348 ASP A C 1
ATOM 2656 O O . ASP A 1 348 ? -3.813 3.369 -23.092 1.00 94.31 348 ASP A O 1
ATOM 2660 N N . THR A 1 349 ? -3.805 3.633 -25.313 1.00 93.31 349 THR A N 1
ATOM 2661 C CA . THR A 1 349 ? -5.215 4.052 -25.404 1.00 93.31 349 THR A CA 1
ATOM 2662 C C . THR A 1 349 ? -6.211 2.957 -25.026 1.00 93.31 349 THR A C 1
ATOM 2664 O O . THR A 1 349 ? -7.323 3.272 -24.606 1.00 93.31 349 THR A O 1
ATOM 2667 N N . ASP A 1 350 ? -5.812 1.694 -25.159 1.00 93.12 350 ASP A N 1
ATOM 2668 C CA . ASP A 1 350 ? -6.619 0.513 -24.852 1.00 93.12 350 ASP A CA 1
ATOM 2669 C C . ASP A 1 350 ? -6.302 -0.047 -23.453 1.00 93.12 350 ASP A C 1
ATOM 2671 O O . ASP A 1 350 ? -6.835 -1.088 -23.072 1.00 93.12 350 ASP A O 1
ATOM 2675 N N . TRP A 1 351 ? -5.484 0.664 -22.665 1.00 93.62 351 TRP A N 1
ATOM 2676 C CA . TRP A 1 351 ? -4.969 0.271 -21.350 1.00 93.62 351 TRP A CA 1
ATOM 2677 C C . TRP A 1 351 ? -4.011 -0.921 -21.354 1.00 93.62 351 TRP A C 1
ATOM 2679 O O . TRP A 1 351 ? -3.745 -1.472 -20.287 1.00 93.62 351 TRP A O 1
ATOM 2689 N N . ASN A 1 352 ? -3.462 -1.310 -22.506 1.00 92.00 352 ASN A N 1
ATOM 2690 C CA . ASN A 1 352 ? -2.341 -2.243 -22.515 1.00 92.00 352 ASN A CA 1
ATOM 2691 C C . ASN A 1 352 ? -1.093 -1.543 -21.981 1.00 92.00 352 ASN A C 1
ATOM 2693 O O . ASN A 1 352 ? -0.917 -0.330 -22.106 1.00 92.00 352 ASN A O 1
ATOM 2697 N N . GLU A 1 353 ? -0.209 -2.328 -21.394 1.00 92.81 353 GLU A N 1
ATOM 2698 C CA . GLU A 1 353 ? 0.950 -1.849 -20.662 1.00 92.81 353 GLU A CA 1
ATOM 2699 C C . GLU A 1 353 ? 2.200 -2.207 -21.441 1.00 92.81 353 GLU A C 1
ATOM 2701 O O . GLU A 1 353 ? 2.369 -3.348 -21.854 1.00 92.81 353 GLU A O 1
ATOM 2706 N N . THR A 1 354 ? 3.108 -1.261 -21.631 1.00 95.62 354 THR A N 1
ATOM 2707 C CA . THR A 1 354 ? 4.434 -1.555 -22.187 1.00 95.62 354 THR A CA 1
ATOM 2708 C C . THR A 1 354 ? 5.501 -1.182 -21.179 1.00 95.62 354 THR A C 1
ATOM 2710 O O . THR A 1 354 ? 5.476 -0.084 -20.622 1.00 95.62 354 THR A O 1
ATOM 2713 N N . VAL A 1 355 ? 6.459 -2.079 -20.949 1.00 96.88 355 VAL A N 1
ATOM 2714 C CA . VAL A 1 355 ? 7.601 -1.785 -20.077 1.00 96.88 355 VAL A CA 1
ATOM 2715 C C . VAL A 1 355 ? 8.589 -0.906 -20.834 1.00 96.88 355 VAL A C 1
ATOM 2717 O O . VAL A 1 355 ? 9.347 -1.379 -21.682 1.00 96.88 355 VAL A O 1
ATOM 2720 N N . VAL A 1 356 ? 8.587 0.387 -20.526 1.00 97.38 356 VAL A N 1
ATOM 2721 C CA . VAL A 1 356 ? 9.389 1.398 -21.233 1.00 97.38 356 VAL A CA 1
ATOM 2722 C C . VAL A 1 356 ? 10.751 1.648 -20.584 1.00 97.38 356 VAL A C 1
ATOM 2724 O O . VAL A 1 356 ? 11.691 2.058 -21.260 1.00 97.38 356 VAL A O 1
ATOM 2727 N N . ALA A 1 357 ? 10.894 1.352 -19.292 1.00 97.88 357 ALA A N 1
ATOM 2728 C CA . ALA A 1 357 ? 12.165 1.402 -18.575 1.00 97.88 357 ALA A CA 1
ATOM 2729 C C . ALA A 1 357 ? 12.235 0.278 -17.540 1.00 97.88 357 ALA A C 1
ATOM 2731 O O . ALA A 1 357 ? 11.217 -0.115 -16.974 1.00 97.88 357 ALA A O 1
ATOM 2732 N N . GLU A 1 358 ? 13.437 -0.227 -17.278 1.00 97.88 358 GLU A N 1
ATOM 2733 C CA . GLU A 1 358 ? 13.680 -1.313 -16.332 1.00 97.88 358 GLU A CA 1
ATOM 2734 C C . GLU A 1 358 ? 15.076 -1.170 -15.726 1.00 97.88 358 GLU A C 1
ATOM 2736 O O . GLU A 1 358 ? 16.015 -0.753 -16.397 1.00 97.88 358 GLU A O 1
ATOM 2741 N N . LEU A 1 359 ? 15.201 -1.527 -14.452 1.00 97.69 359 LEU A N 1
ATOM 2742 C CA . LEU A 1 359 ? 16.464 -1.747 -13.774 1.00 97.69 359 LEU A CA 1
ATOM 2743 C C . LEU A 1 359 ? 16.340 -2.962 -12.847 1.00 97.69 359 LEU A C 1
ATOM 2745 O O . LEU A 1 359 ? 15.651 -2.908 -11.823 1.00 97.69 359 LEU A O 1
ATOM 2749 N N . VAL A 1 360 ? 17.018 -4.056 -13.184 1.00 96.12 360 VAL A N 1
ATOM 2750 C CA . VAL A 1 360 ? 17.021 -5.320 -12.436 1.00 96.12 360 VAL A CA 1
ATOM 2751 C C . VAL A 1 360 ? 18.418 -5.663 -11.923 1.00 96.12 360 VAL A C 1
ATOM 2753 O O . VAL A 1 360 ? 19.421 -5.396 -12.575 1.00 96.12 360 VAL A O 1
ATOM 2756 N N . ASP A 1 361 ? 18.483 -6.239 -10.721 1.00 94.25 361 ASP A N 1
ATOM 2757 C CA . ASP A 1 361 ? 19.683 -6.903 -10.210 1.00 94.25 361 ASP A CA 1
ATOM 2758 C C . ASP A 1 361 ? 19.813 -8.300 -10.853 1.00 94.25 361 ASP A C 1
ATOM 2760 O O . ASP A 1 361 ? 18.991 -9.171 -10.543 1.00 94.25 361 ASP A O 1
ATOM 2764 N N . PRO A 1 362 ? 20.842 -8.554 -11.687 1.00 91.69 362 PRO A N 1
ATOM 2765 C CA . PRO A 1 362 ? 21.024 -9.837 -12.376 1.00 91.69 362 PRO A CA 1
ATOM 2766 C C . PRO A 1 362 ? 21.183 -11.032 -11.435 1.00 91.69 362 PRO A C 1
ATOM 2768 O O . PRO A 1 362 ? 20.958 -12.174 -11.826 1.00 91.69 362 PRO A O 1
ATOM 2771 N N . LYS A 1 363 ? 21.586 -10.792 -10.181 1.00 91.56 363 LYS A N 1
ATOM 2772 C CA . LYS A 1 363 ? 21.684 -11.853 -9.172 1.00 91.56 363 LYS A CA 1
ATOM 2773 C C . LYS A 1 363 ? 20.316 -12.284 -8.645 1.00 91.56 363 LYS A C 1
ATOM 2775 O O . LYS A 1 363 ? 20.198 -13.368 -8.087 1.00 91.56 363 LYS A O 1
ATOM 2780 N N . ALA A 1 364 ? 19.298 -11.439 -8.790 1.00 91.19 364 ALA A N 1
ATOM 2781 C CA . ALA A 1 364 ? 17.949 -11.715 -8.317 1.00 91.19 364 ALA A CA 1
ATOM 2782 C C . ALA A 1 364 ? 17.052 -12.318 -9.407 1.00 91.19 364 ALA A C 1
ATOM 2784 O O . ALA A 1 364 ? 16.257 -13.214 -9.122 1.00 91.19 364 ALA A O 1
ATOM 2785 N N . SER A 1 365 ? 17.185 -11.849 -10.647 1.00 92.19 365 SER A N 1
ATOM 2786 C CA . SER A 1 365 ? 16.500 -12.402 -11.815 1.00 92.19 365 SER A CA 1
ATOM 2787 C C . SER A 1 365 ? 17.312 -12.105 -13.074 1.00 92.19 365 SER A C 1
ATOM 2789 O O . SER A 1 365 ? 17.846 -11.005 -13.218 1.00 92.19 365 SER A O 1
ATOM 2791 N N . VAL A 1 366 ? 17.400 -13.090 -13.967 1.00 89.94 366 VAL A N 1
ATOM 2792 C CA . VAL A 1 366 ? 18.071 -12.965 -15.276 1.00 89.94 366 VAL A CA 1
ATOM 2793 C C . VAL A 1 366 ? 17.119 -12.513 -16.383 1.00 89.94 366 VAL A C 1
ATOM 2795 O O . VAL A 1 366 ? 17.548 -12.184 -17.484 1.00 89.94 366 VAL A O 1
ATOM 2798 N N . GLU A 1 367 ? 15.826 -12.475 -16.086 1.00 89.81 367 GLU A N 1
ATOM 2799 C CA . GLU A 1 367 ? 14.780 -12.103 -17.026 1.00 89.81 367 GLU A CA 1
ATOM 2800 C C . GLU A 1 367 ? 14.741 -10.597 -17.230 1.00 89.81 367 GLU A C 1
ATOM 2802 O O . GLU A 1 367 ? 14.937 -9.821 -16.289 1.00 89.81 367 GLU A O 1
ATOM 2807 N N . LEU A 1 368 ? 14.410 -10.179 -18.446 1.00 92.62 368 LEU A N 1
ATOM 2808 C CA . LEU A 1 368 ? 14.265 -8.773 -18.788 1.00 92.62 368 LEU A CA 1
ATOM 2809 C C . LEU A 1 368 ? 12.854 -8.526 -19.300 1.00 92.62 368 LEU A C 1
ATOM 2811 O O . LEU A 1 368 ? 12.389 -9.213 -20.210 1.00 92.62 368 LEU A O 1
ATOM 2815 N N . TYR A 1 369 ? 12.171 -7.553 -18.706 1.00 93.56 369 TYR A N 1
ATOM 2816 C CA . TYR A 1 369 ? 10.806 -7.204 -19.082 1.00 93.56 369 TYR A CA 1
ATOM 2817 C C . TYR A 1 369 ? 10.742 -5.983 -19.995 1.00 93.56 369 TYR A C 1
ATOM 2819 O O . TYR A 1 369 ? 9.697 -5.744 -20.596 1.00 93.56 369 TYR A O 1
ATOM 2827 N N . LYS A 1 370 ? 11.833 -5.219 -20.145 1.00 94.19 370 LYS A N 1
ATOM 2828 C CA . LYS A 1 370 ? 11.878 -4.042 -21.026 1.00 94.19 370 LYS A CA 1
ATOM 2829 C C . LYS A 1 370 ? 11.451 -4.387 -22.458 1.00 94.19 370 LYS A C 1
ATOM 2831 O O . LYS A 1 370 ? 12.017 -5.268 -23.099 1.00 94.19 370 LYS A O 1
ATOM 2836 N N . GLY A 1 371 ? 10.454 -3.662 -22.961 1.00 91.75 371 GLY A N 1
ATOM 2837 C CA . GLY A 1 371 ? 9.859 -3.855 -24.284 1.00 91.75 371 GLY A CA 1
ATOM 2838 C C . GLY A 1 371 ? 8.737 -4.897 -24.356 1.00 91.75 371 GLY A C 1
ATOM 2839 O O . GLY A 1 371 ? 8.117 -5.017 -25.412 1.00 91.75 371 GLY A O 1
ATOM 2840 N N . LEU A 1 372 ? 8.443 -5.632 -23.277 1.00 91.19 372 LEU A N 1
ATOM 2841 C CA . LEU A 1 372 ? 7.274 -6.512 -23.233 1.00 91.19 372 LEU A CA 1
ATOM 2842 C C . LEU A 1 372 ? 5.981 -5.698 -23.119 1.00 91.19 372 LEU A C 1
ATOM 2844 O O . LEU A 1 372 ? 5.943 -4.654 -22.459 1.00 91.19 372 LEU A O 1
ATOM 2848 N N . CYS A 1 373 ? 4.926 -6.219 -23.748 1.00 89.56 373 CYS A N 1
ATOM 2849 C CA . CYS A 1 373 ? 3.583 -5.655 -23.707 1.00 89.56 373 CYS A CA 1
ATOM 2850 C C . CYS A 1 373 ? 2.637 -6.598 -22.960 1.00 89.56 373 CYS A C 1
ATOM 2852 O O . CYS A 1 373 ? 2.530 -7.772 -23.320 1.00 89.56 373 CYS A O 1
ATOM 2854 N N . PHE A 1 374 ? 1.934 -6.065 -21.971 1.00 88.12 374 PHE A N 1
ATOM 2855 C CA . PHE A 1 374 ? 0.954 -6.758 -21.150 1.00 88.12 374 PHE A CA 1
ATOM 2856 C C . PHE A 1 374 ? -0.448 -6.236 -21.467 1.00 88.12 374 PHE A C 1
ATOM 2858 O O . PHE A 1 374 ? -0.620 -5.059 -21.788 1.00 88.12 374 PHE A O 1
ATOM 2865 N N . PRO A 1 375 ? -1.463 -7.097 -21.436 1.00 88.75 375 PRO A N 1
ATOM 2866 C CA . PRO A 1 375 ? -2.822 -6.701 -21.753 1.00 88.75 375 PRO A CA 1
ATOM 2867 C C . PRO A 1 375 ? -3.504 -5.904 -20.637 1.00 88.75 375 PRO A C 1
ATOM 2869 O O . PRO A 1 375 ? -3.248 -6.114 -19.455 1.00 88.75 375 PRO A O 1
ATOM 2872 N N . ALA A 1 376 ? -4.502 -5.101 -21.010 1.00 87.06 376 ALA A N 1
ATOM 2873 C CA . ALA A 1 376 ? -5.323 -4.311 -20.084 1.00 87.06 376 ALA A CA 1
ATOM 2874 C C . ALA A 1 376 ? -6.049 -5.099 -18.974 1.00 87.06 376 ALA A C 1
ATOM 2876 O O . ALA A 1 376 ? -6.548 -4.502 -18.016 1.00 87.06 376 ALA A O 1
ATOM 2877 N N . SER A 1 377 ? -6.172 -6.419 -19.118 1.00 83.94 377 SER A N 1
ATOM 2878 C CA . SER A 1 377 ? -6.770 -7.297 -18.110 1.00 83.94 377 SER A CA 1
ATOM 2879 C C . SER A 1 377 ? -5.858 -7.573 -16.919 1.00 83.94 377 SER A C 1
ATOM 2881 O O . SER A 1 377 ? -6.364 -7.953 -15.866 1.00 83.94 377 SER A O 1
ATOM 2883 N N . ASP A 1 378 ? -4.540 -7.418 -17.079 1.00 84.88 378 ASP A N 1
ATOM 2884 C CA . ASP A 1 378 ? -3.576 -7.718 -16.017 1.00 84.88 378 ASP A CA 1
ATOM 2885 C C . ASP A 1 378 ? -3.683 -6.692 -14.871 1.00 84.88 378 ASP A C 1
ATOM 2887 O O . ASP A 1 378 ? -3.573 -7.055 -13.696 1.00 84.88 378 ASP A O 1
ATOM 2891 N N . ILE A 1 379 ? -4.024 -5.437 -15.193 1.00 88.25 379 ILE A N 1
ATOM 2892 C CA . ILE A 1 379 ? -4.478 -4.425 -14.231 1.00 88.25 379 ILE A CA 1
ATOM 2893 C C . ILE A 1 379 ? -5.888 -3.967 -14.617 1.00 88.25 379 ILE A C 1
ATOM 2895 O O . ILE A 1 379 ? -6.041 -3.010 -15.381 1.00 88.25 379 ILE A O 1
ATOM 2899 N N . PRO A 1 380 ? -6.945 -4.604 -14.085 1.00 89.56 380 PRO A N 1
ATOM 2900 C CA . PRO A 1 380 ? -8.315 -4.347 -14.513 1.00 89.56 380 PRO A CA 1
ATOM 2901 C C . PRO A 1 380 ? -8.801 -2.948 -14.091 1.00 89.56 380 PRO A C 1
ATOM 2903 O O . PRO A 1 380 ? -8.210 -2.286 -13.230 1.00 89.56 380 PRO A O 1
ATOM 2906 N N . LYS A 1 381 ? -9.885 -2.465 -14.715 1.00 91.12 381 LYS A N 1
ATOM 2907 C CA . LYS A 1 381 ? -10.334 -1.061 -14.619 1.00 91.12 381 LYS A CA 1
ATOM 2908 C C . LYS A 1 381 ? -10.476 -0.566 -13.176 1.00 91.12 381 LYS A C 1
ATOM 2910 O O . LYS A 1 381 ? -9.987 0.511 -12.853 1.00 91.12 381 LYS A O 1
ATOM 2915 N N . GLN A 1 382 ? -11.103 -1.344 -12.303 1.00 89.94 382 GLN A N 1
ATOM 2916 C CA . GLN A 1 382 ? -11.312 -0.990 -10.901 1.00 89.94 382 GLN A CA 1
ATOM 2917 C C . GLN A 1 382 ? -10.000 -0.882 -10.108 1.00 89.94 382 GLN A C 1
ATOM 2919 O O . GLN A 1 382 ? -9.899 -0.068 -9.190 1.00 89.94 382 GLN A O 1
ATOM 2924 N N . ALA A 1 383 ? -8.968 -1.652 -10.474 1.00 92.06 383 ALA A N 1
ATOM 2925 C CA . ALA A 1 383 ? -7.634 -1.496 -9.900 1.00 92.06 383 ALA A CA 1
ATOM 2926 C C . ALA A 1 383 ? -6.973 -0.198 -10.394 1.00 92.06 383 ALA A C 1
ATOM 2928 O O . ALA A 1 383 ? -6.408 0.537 -9.586 1.00 92.06 383 ALA A O 1
ATOM 2929 N N . ARG A 1 384 ? -7.115 0.137 -11.687 1.00 93.56 384 ARG A N 1
ATOM 2930 C CA . ARG A 1 384 ? -6.640 1.417 -12.251 1.00 93.56 384 ARG A CA 1
ATOM 2931 C C . ARG A 1 384 ? -7.313 2.620 -11.595 1.00 93.56 384 ARG A C 1
ATOM 2933 O O . ARG A 1 384 ? -6.642 3.593 -11.267 1.00 93.56 384 ARG A O 1
ATOM 2940 N N . ASP A 1 385 ? -8.615 2.535 -11.342 1.00 93.00 385 ASP A N 1
ATOM 2941 C CA . ASP A 1 385 ? -9.361 3.574 -10.628 1.00 93.00 385 ASP A CA 1
ATOM 2942 C C . ASP A 1 385 ? -8.838 3.748 -9.193 1.00 93.00 385 ASP A C 1
ATOM 2944 O O . ASP A 1 385 ? -8.611 4.873 -8.753 1.00 93.00 385 ASP A O 1
ATOM 2948 N N . LEU A 1 386 ? -8.520 2.655 -8.492 1.00 93.69 386 LEU A N 1
ATOM 2949 C CA . LEU A 1 386 ? -7.870 2.741 -7.182 1.00 93.69 386 LEU A CA 1
ATOM 2950 C C . LEU A 1 386 ? -6.450 3.312 -7.244 1.00 93.69 386 LEU A C 1
ATOM 2952 O O . LEU A 1 386 ? -6.065 3.999 -6.304 1.00 93.69 386 LEU A O 1
ATOM 2956 N N . TYR A 1 387 ? -5.685 3.077 -8.314 1.00 93.75 387 TYR A N 1
ATOM 2957 C CA . TYR A 1 387 ? -4.363 3.689 -8.509 1.00 93.75 387 TYR A CA 1
ATOM 2958 C C . TYR A 1 387 ? -4.428 5.189 -8.806 1.00 93.75 387 TYR A C 1
ATOM 2960 O O . TYR A 1 387 ? -3.447 5.907 -8.587 1.00 93.75 387 TYR A O 1
ATOM 2968 N N . ARG A 1 388 ? -5.574 5.699 -9.270 1.00 92.19 388 ARG A N 1
ATOM 2969 C CA . ARG A 1 388 ? -5.797 7.145 -9.362 1.00 92.19 388 ARG A CA 1
ATOM 2970 C C . ARG A 1 388 ? -5.976 7.778 -7.987 1.00 92.19 388 ARG A C 1
ATOM 2972 O O . ARG A 1 388 ? -5.557 8.917 -7.830 1.00 92.19 388 ARG A O 1
ATOM 2979 N N . ILE A 1 389 ? -6.544 7.053 -7.029 1.00 91.94 389 ILE A N 1
ATOM 2980 C CA . ILE A 1 389 ? -6.775 7.530 -5.659 1.00 91.94 389 ILE A CA 1
ATOM 2981 C C . ILE A 1 389 ? -5.512 7.289 -4.821 1.00 91.94 389 ILE A C 1
ATOM 2983 O O . ILE A 1 389 ? -4.827 8.218 -4.416 1.00 91.94 389 ILE A O 1
ATOM 2987 N N . ASN A 1 390 ? -5.120 6.026 -4.660 1.00 91.44 390 ASN A N 1
ATOM 2988 C CA . ASN A 1 390 ? -3.949 5.632 -3.885 1.00 91.44 390 ASN A CA 1
ATOM 2989 C C . ASN A 1 390 ? -2.724 5.547 -4.776 1.00 91.44 390 ASN A C 1
ATOM 2991 O O . ASN A 1 390 ? -2.543 4.594 -5.539 1.00 91.44 390 ASN A O 1
ATOM 2995 N N . LYS A 1 391 ? -1.851 6.540 -4.639 1.00 91.69 391 LYS A N 1
ATOM 2996 C CA . LYS A 1 391 ? -0.658 6.660 -5.477 1.00 91.69 391 LYS A CA 1
ATOM 2997 C C . LYS A 1 391 ? 0.423 5.645 -5.143 1.00 91.69 391 LYS A C 1
ATOM 2999 O O . LYS A 1 391 ? 1.311 5.445 -5.961 1.00 91.69 391 LYS A O 1
ATOM 3004 N N . VAL A 1 392 ? 0.370 5.012 -3.973 1.00 92.44 392 VAL A N 1
ATOM 3005 C CA . VAL A 1 392 ? 1.351 4.006 -3.563 1.00 92.44 392 VAL A CA 1
ATOM 3006 C C . VAL A 1 392 ? 0.643 2.784 -3.009 1.00 92.44 392 VAL A C 1
ATOM 3008 O O . VAL A 1 392 ? -0.274 2.883 -2.195 1.00 92.44 392 VAL A O 1
ATOM 3011 N N . ARG A 1 393 ? 1.089 1.604 -3.437 1.00 94.75 393 ARG A N 1
ATOM 3012 C CA . ARG A 1 393 ? 0.548 0.328 -2.982 1.00 94.75 393 ARG A CA 1
ATOM 3013 C C . ARG A 1 393 ? 1.672 -0.668 -2.754 1.00 94.75 393 ARG A C 1
ATOM 3015 O O . ARG A 1 393 ? 2.521 -0.839 -3.617 1.00 94.75 393 ARG A O 1
ATOM 3022 N N . LEU A 1 394 ? 1.660 -1.337 -1.605 1.00 94.62 394 LEU A N 1
ATOM 3023 C CA . LEU A 1 394 ? 2.680 -2.304 -1.200 1.00 94.62 394 LEU A CA 1
ATOM 3024 C C . LEU A 1 394 ? 2.042 -3.667 -0.906 1.00 94.62 394 LEU A C 1
ATOM 3026 O O . LEU A 1 394 ? 1.047 -3.739 -0.185 1.00 94.62 394 LEU A O 1
ATOM 3030 N N . LEU A 1 395 ? 2.653 -4.726 -1.429 1.00 96.06 395 LEU A N 1
ATOM 3031 C CA . LEU A 1 395 ? 2.542 -6.111 -0.985 1.00 96.06 395 LEU A CA 1
ATOM 3032 C C . LEU A 1 395 ? 3.821 -6.475 -0.239 1.00 96.06 395 LEU A C 1
ATOM 3034 O O . LEU A 1 395 ? 4.879 -6.583 -0.862 1.00 96.06 395 LEU A O 1
ATOM 3038 N N . TYR A 1 396 ? 3.725 -6.678 1.072 1.00 93.94 396 TYR A N 1
ATOM 3039 C CA . TYR A 1 396 ? 4.892 -7.047 1.872 1.00 93.94 396 TYR A CA 1
ATOM 3040 C C . TYR A 1 396 ? 5.411 -8.442 1.521 1.00 93.94 396 TYR A C 1
ATOM 3042 O O . TYR A 1 396 ? 6.599 -8.627 1.264 1.00 93.94 396 TYR A O 1
ATOM 3050 N N . ASP A 1 397 ? 4.512 -9.420 1.529 1.00 94.88 397 ASP A N 1
ATOM 3051 C CA . ASP A 1 397 ? 4.822 -10.814 1.270 1.00 94.88 397 ASP A CA 1
ATOM 3052 C C . ASP A 1 397 ? 3.593 -11.480 0.654 1.00 94.88 397 ASP A C 1
ATOM 3054 O O . ASP A 1 397 ? 2.524 -11.528 1.263 1.00 94.88 397 ASP A O 1
ATOM 3058 N N . ARG A 1 398 ? 3.756 -11.980 -0.569 1.00 95.19 398 ARG A N 1
ATOM 3059 C CA . ARG A 1 398 ? 2.716 -12.676 -1.325 1.00 95.19 398 ARG A CA 1
ATOM 3060 C C . ARG A 1 398 ? 2.204 -13.935 -0.620 1.00 95.19 398 ARG A C 1
ATOM 3062 O O . ARG A 1 398 ? 1.023 -14.246 -0.746 1.00 95.19 398 ARG A O 1
ATOM 3069 N N . ASP A 1 399 ? 3.070 -14.645 0.102 1.00 94.12 399 ASP A N 1
ATOM 3070 C CA . ASP A 1 399 ? 2.736 -15.923 0.737 1.00 94.12 399 ASP A CA 1
ATOM 3071 C C . ASP A 1 399 ? 2.274 -15.743 2.196 1.00 94.12 399 ASP A C 1
ATOM 3073 O O . ASP A 1 399 ? 1.839 -16.706 2.833 1.00 94.12 399 ASP A O 1
ATOM 3077 N N . GLN A 1 400 ? 2.350 -14.524 2.748 1.00 94.44 400 GLN A N 1
ATOM 3078 C CA . GLN A 1 400 ? 1.826 -14.242 4.081 1.00 94.44 400 GLN A CA 1
ATOM 3079 C C . GLN A 1 400 ? 0.294 -14.261 4.052 1.00 94.44 400 GLN A C 1
ATOM 3081 O O . GLN A 1 400 ? -0.355 -13.469 3.367 1.00 94.44 400 GLN A O 1
ATOM 3086 N N . VAL A 1 401 ? -0.291 -15.161 4.845 1.00 94.38 401 VAL A N 1
ATOM 3087 C CA . VAL A 1 401 ? -1.745 -15.249 5.025 1.00 94.38 401 VAL A CA 1
ATOM 3088 C C . VAL A 1 401 ? -2.268 -13.928 5.573 1.00 94.38 401 VAL A C 1
ATOM 3090 O O . VAL A 1 401 ? -1.701 -13.408 6.524 1.00 94.38 401 VAL A O 1
ATOM 3093 N N . THR A 1 402 ? -3.351 -13.413 4.991 1.00 96.50 402 THR A N 1
ATOM 3094 C CA . THR A 1 402 ? -4.006 -12.169 5.411 1.00 96.50 402 THR A CA 1
ATOM 3095 C C . THR A 1 402 ? -4.857 -12.348 6.670 1.00 96.50 402 THR A C 1
ATOM 3097 O O . THR A 1 402 ? -5.406 -13.423 6.937 1.00 96.50 402 THR A O 1
ATOM 3100 N N . SER A 1 403 ? -5.029 -11.260 7.418 1.00 97.12 403 SER A N 1
ATOM 3101 C CA . SER A 1 403 ? -5.852 -11.193 8.625 1.00 97.12 403 SER A CA 1
ATOM 3102 C C . SER A 1 403 ? -7.264 -10.734 8.280 1.00 97.12 403 SER A C 1
ATOM 3104 O O . SER A 1 403 ? -7.445 -9.624 7.782 1.00 97.12 403 SER A O 1
ATOM 3106 N N . ARG A 1 404 ? -8.269 -11.564 8.559 1.00 96.94 404 ARG A N 1
ATOM 3107 C CA . ARG A 1 404 ? -9.693 -11.218 8.398 1.00 96.94 404 ARG A CA 1
ATOM 3108 C C . ARG A 1 404 ? -10.114 -10.127 9.377 1.00 96.94 404 ARG A C 1
ATOM 3110 O O . ARG A 1 404 ? -9.467 -9.923 10.401 1.00 96.94 404 ARG A O 1
ATOM 3117 N N . LEU A 1 405 ? -11.225 -9.466 9.085 1.00 96.94 405 LEU A N 1
ATOM 3118 C CA . LEU A 1 405 ? -11.875 -8.521 9.990 1.00 96.94 405 LEU A CA 1
ATOM 3119 C C . LEU A 1 405 ? -12.901 -9.226 10.884 1.00 96.94 405 LEU A C 1
ATOM 3121 O O . LEU A 1 405 ? -13.731 -9.989 10.387 1.00 96.94 405 LEU A O 1
ATOM 3125 N N . VAL A 1 406 ? -12.843 -8.948 12.185 1.00 96.88 406 VAL A N 1
ATOM 3126 C CA . VAL A 1 406 ? -13.807 -9.370 13.205 1.00 96.88 406 VAL A CA 1
ATOM 3127 C C . VAL A 1 406 ? -14.669 -8.166 13.573 1.00 96.88 406 VAL A C 1
ATOM 3129 O O . VAL A 1 406 ? -14.153 -7.127 13.979 1.00 96.88 406 VAL A O 1
ATOM 3132 N N . CYS A 1 407 ? -15.976 -8.313 13.418 1.00 96.19 407 CYS A N 1
ATOM 3133 C CA . CYS A 1 407 ? -16.985 -7.285 13.603 1.00 96.19 407 CYS A CA 1
ATOM 3134 C C . CYS A 1 407 ? -17.665 -7.412 14.975 1.00 96.19 407 CYS A C 1
ATOM 3136 O O . CYS A 1 407 ? -17.848 -8.509 15.504 1.00 96.19 407 CYS A O 1
ATOM 3138 N N . ARG A 1 408 ? -18.080 -6.281 15.544 1.00 94.44 408 ARG A N 1
ATOM 3139 C CA . ARG A 1 408 ? -18.792 -6.208 16.824 1.00 94.44 408 ARG A CA 1
ATOM 3140 C C . ARG A 1 408 ? -20.239 -6.670 16.702 1.00 94.44 408 ARG A C 1
ATOM 3142 O O . ARG A 1 408 ? -20.738 -7.349 17.598 1.00 94.44 408 ARG A O 1
ATOM 3149 N N . THR A 1 409 ? -20.913 -6.290 15.618 1.00 93.44 409 THR A N 1
ATOM 3150 C CA . THR A 1 409 ? -22.330 -6.595 15.380 1.00 93.44 409 THR A CA 1
ATOM 3151 C C . THR A 1 409 ? -22.554 -7.290 14.037 1.00 93.44 409 THR A C 1
ATOM 3153 O O . THR A 1 409 ? -21.687 -7.310 13.162 1.00 93.44 409 THR A O 1
ATOM 3156 N N . LEU A 1 410 ? -23.739 -7.885 13.865 1.00 90.81 410 LEU A N 1
ATOM 3157 C CA . LEU A 1 410 ? -24.143 -8.467 12.583 1.00 90.81 410 LEU A CA 1
ATOM 3158 C C . LEU A 1 410 ? -24.287 -7.395 11.491 1.00 90.81 410 LEU A C 1
ATOM 3160 O O . LEU A 1 410 ? -23.987 -7.669 10.334 1.00 90.81 410 LEU A O 1
ATOM 3164 N N . GLU A 1 411 ? -24.702 -6.184 11.859 1.00 90.94 411 GLU A N 1
ATOM 3165 C CA . GLU A 1 411 ? -24.809 -5.043 10.945 1.00 90.94 411 GLU A CA 1
ATOM 3166 C C . GLU A 1 411 ? -23.433 -4.630 10.402 1.00 90.94 411 GLU A C 1
ATOM 3168 O O . GLU A 1 411 ? -23.270 -4.469 9.191 1.00 90.94 411 GLU A O 1
ATOM 3173 N N . ASP A 1 412 ? -22.421 -4.573 11.276 1.00 91.38 412 ASP A N 1
ATOM 3174 C CA . ASP A 1 412 ? -21.026 -4.314 10.889 1.00 91.38 412 ASP A CA 1
ATOM 3175 C C . ASP A 1 412 ? -20.468 -5.421 9.970 1.00 91.38 412 ASP A C 1
ATOM 3177 O O . ASP A 1 412 ? -19.585 -5.177 9.155 1.00 91.38 412 ASP A O 1
ATOM 3181 N N . LEU A 1 413 ? -20.955 -6.663 10.088 1.00 90.12 413 LEU A N 1
ATOM 3182 C CA . LEU A 1 413 ? -20.561 -7.761 9.196 1.00 90.12 413 LEU A CA 1
ATOM 3183 C C . LEU A 1 413 ? -21.265 -7.681 7.830 1.00 90.12 413 LEU A C 1
ATOM 3185 O O . LEU A 1 413 ? -20.679 -8.016 6.796 1.00 90.12 413 LEU A O 1
ATOM 3189 N N . GLN A 1 414 ? -22.527 -7.246 7.817 1.00 88.31 414 GLN A N 1
ATOM 3190 C CA . GLN A 1 414 ? -23.318 -7.068 6.598 1.00 88.31 414 GLN A CA 1
ATOM 3191 C C . GLN A 1 414 ? -22.833 -5.869 5.771 1.00 88.31 414 GLN A C 1
ATOM 3193 O O . GLN A 1 414 ? -22.868 -5.932 4.538 1.00 88.31 414 GLN A O 1
ATOM 3198 N N . THR A 1 415 ? -22.312 -4.834 6.432 1.00 89.75 415 THR A N 1
ATOM 3199 C CA . THR A 1 415 ? -21.767 -3.620 5.810 1.00 89.75 415 THR A CA 1
ATOM 3200 C C . THR A 1 415 ? -20.242 -3.722 5.700 1.00 89.75 415 THR A C 1
ATOM 3202 O O . THR A 1 415 ? -19.537 -3.477 6.675 1.00 89.75 415 THR A O 1
ATOM 3205 N N . PRO A 1 416 ? -19.686 -4.114 4.539 1.00 91.44 416 PRO A N 1
ATOM 3206 C CA . PRO A 1 416 ? -18.252 -4.335 4.428 1.00 91.44 416 PRO A CA 1
ATOM 3207 C C . PRO A 1 416 ? -17.476 -3.019 4.534 1.00 91.44 416 PRO A C 1
ATOM 3209 O O . PRO A 1 416 ? -17.846 -2.019 3.922 1.00 91.44 416 PRO A O 1
ATOM 3212 N N . VAL A 1 417 ? -16.360 -3.053 5.263 1.00 94.31 417 VAL A N 1
ATOM 3213 C CA . VAL A 1 417 ? -15.469 -1.900 5.444 1.00 94.31 417 VAL A CA 1
ATOM 3214 C C . VAL A 1 417 ? -14.825 -1.520 4.111 1.00 94.31 417 VAL A C 1
ATOM 3216 O O . VAL A 1 417 ? -14.031 -2.293 3.566 1.00 94.31 417 VAL A O 1
ATOM 3219 N N . ASP A 1 418 ? -15.151 -0.329 3.603 1.00 95.50 418 ASP A N 1
ATOM 3220 C CA . ASP A 1 418 ? -14.503 0.240 2.421 1.00 95.50 418 ASP A CA 1
ATOM 3221 C C . ASP A 1 418 ? -13.078 0.683 2.772 1.00 95.50 418 ASP A C 1
ATOM 3223 O O . ASP A 1 418 ? -12.863 1.657 3.492 1.00 95.50 418 ASP A O 1
ATOM 3227 N N . MET A 1 419 ? -12.105 -0.075 2.268 1.00 96.44 419 MET A N 1
ATOM 3228 C CA . MET A 1 419 ? -10.674 0.117 2.489 1.00 96.44 419 MET A CA 1
ATOM 3229 C C . MET A 1 419 ? -10.020 0.852 1.312 1.00 96.44 419 MET A C 1
ATOM 3231 O O . MET A 1 419 ? -8.848 0.609 1.010 1.00 96.44 419 MET A O 1
ATOM 3235 N N . THR A 1 420 ? -10.766 1.708 0.600 1.00 95.69 420 THR A N 1
ATOM 3236 C CA . THR A 1 420 ? -10.239 2.465 -0.544 1.00 95.69 420 THR A CA 1
ATOM 3237 C C . THR A 1 420 ? -8.924 3.141 -0.187 1.00 95.69 420 THR A C 1
ATOM 3239 O O . THR A 1 420 ? -7.956 2.867 -0.881 1.00 95.69 420 THR A O 1
ATOM 3242 N N . HIS A 1 421 ? -8.837 3.901 0.907 1.00 96.06 421 HIS A N 1
ATOM 3243 C CA . HIS A 1 421 ? -7.611 4.618 1.296 1.00 96.06 421 HIS A CA 1
ATOM 3244 C C . HIS A 1 421 ? -6.635 3.813 2.167 1.00 96.06 421 HIS A C 1
ATOM 3246 O O . HIS A 1 421 ? -5.557 4.298 2.492 1.00 96.06 421 HIS A O 1
ATOM 3252 N N . SER A 1 422 ? -6.970 2.572 2.532 1.00 96.12 422 SER A N 1
ATOM 3253 C CA . SER A 1 422 ? -6.183 1.811 3.507 1.00 96.12 422 SER A CA 1
ATOM 3254 C C . SER A 1 422 ? -4.910 1.205 2.903 1.00 96.12 422 SER A C 1
ATOM 3256 O O . SER A 1 422 ? -4.941 0.465 1.909 1.00 96.12 422 SER A O 1
ATOM 3258 N N . TYR A 1 423 ? -3.773 1.421 3.562 1.00 95.19 423 TYR A N 1
ATOM 3259 C CA . TYR A 1 423 ? -2.468 0.915 3.135 1.00 95.19 423 TYR A CA 1
ATOM 3260 C C . TYR A 1 423 ? -2.329 -0.608 3.292 1.00 95.19 423 TYR A C 1
ATOM 3262 O O . TYR A 1 423 ? -1.693 -1.265 2.462 1.00 95.19 423 TYR A O 1
ATOM 3270 N N . LEU A 1 424 ? -2.908 -1.184 4.347 1.00 96.56 424 LEU A N 1
ATOM 3271 C CA . LEU A 1 424 ? -2.848 -2.600 4.713 1.00 96.56 424 LEU A CA 1
ATOM 3272 C C . LEU A 1 424 ? -3.898 -3.451 4.009 1.00 96.56 424 LEU A C 1
ATOM 3274 O O . LEU A 1 424 ? -3.867 -4.665 4.187 1.00 96.56 424 LEU A O 1
ATOM 3278 N N . ARG A 1 425 ? -4.797 -2.876 3.201 1.00 96.88 425 ARG A N 1
ATOM 3279 C CA . ARG A 1 425 ? -5.829 -3.625 2.461 1.00 96.88 425 ARG A CA 1
ATOM 3280 C C . ARG A 1 425 ? -5.251 -4.912 1.853 1.00 96.88 425 ARG A C 1
ATOM 3282 O O . ARG A 1 425 ? -4.126 -4.885 1.351 1.00 96.88 425 ARG A O 1
ATOM 3289 N N . ALA A 1 426 ? -5.957 -6.040 1.886 1.00 96.00 426 ALA A N 1
ATOM 3290 C CA . ALA A 1 426 ? -5.489 -7.267 1.229 1.00 96.00 426 ALA A CA 1
ATOM 3291 C C . ALA A 1 426 ? -5.472 -7.126 -0.307 1.00 96.00 426 ALA A C 1
ATOM 3293 O O . ALA A 1 426 ? -6.191 -6.307 -0.881 1.00 96.00 426 ALA A O 1
ATOM 3294 N N . MET A 1 427 ? -4.611 -7.889 -0.984 1.00 94.06 427 MET A N 1
ATOM 3295 C CA . MET A 1 427 ? -4.596 -7.959 -2.451 1.00 94.06 427 MET A CA 1
ATOM 3296 C C . MET A 1 427 ? -5.526 -9.052 -2.970 1.00 94.06 427 MET A C 1
ATOM 3298 O O . MET A 1 427 ? -5.792 -10.026 -2.266 1.00 94.06 427 MET A O 1
ATOM 3302 N N . SER A 1 428 ? -5.972 -8.890 -4.218 1.00 91.44 428 SER A N 1
ATOM 3303 C CA . SER A 1 428 ? -6.705 -9.931 -4.937 1.00 91.44 428 SER A CA 1
ATOM 3304 C C . SER A 1 428 ? -5.876 -11.223 -4.985 1.00 91.44 428 SER A C 1
ATOM 3306 O O . SER A 1 428 ? -4.704 -11.174 -5.378 1.00 91.44 428 SER A O 1
ATOM 3308 N N . PRO A 1 429 ? -6.461 -12.389 -4.654 1.00 89.56 429 PRO A N 1
ATOM 3309 C CA . PRO A 1 429 ? -5.803 -13.685 -4.808 1.00 89.56 429 PRO A CA 1
ATOM 3310 C C . PRO A 1 429 ? -5.333 -13.970 -6.241 1.00 89.56 429 PRO A C 1
ATOM 3312 O O . PRO A 1 429 ? -4.350 -14.684 -6.435 1.00 89.56 429 PRO A O 1
ATOM 3315 N N . ILE A 1 430 ? -6.003 -13.396 -7.246 1.00 86.50 430 ILE A N 1
ATOM 3316 C CA . ILE A 1 430 ? -5.605 -13.529 -8.650 1.00 86.50 430 ILE A CA 1
ATOM 3317 C C . ILE A 1 430 ? -4.280 -12.810 -8.896 1.00 86.50 430 ILE A C 1
ATOM 3319 O O . ILE A 1 430 ? -3.365 -13.386 -9.483 1.00 86.50 430 ILE A O 1
ATOM 3323 N N . HIS A 1 431 ? -4.140 -11.586 -8.386 1.00 90.81 431 HIS A N 1
ATOM 3324 C CA . HIS A 1 431 ? -2.885 -10.847 -8.495 1.00 90.81 431 HIS A CA 1
ATOM 3325 C C . HIS A 1 431 ? -1.749 -11.536 -7.721 1.00 90.81 431 HIS A C 1
ATOM 3327 O O . HIS A 1 431 ? -0.616 -11.577 -8.193 1.00 90.81 431 HIS A O 1
ATOM 3333 N N . LEU A 1 432 ? -2.041 -12.155 -6.569 1.00 92.44 432 LEU A N 1
ATOM 3334 C CA . LEU A 1 432 ? -1.048 -12.972 -5.861 1.00 92.44 432 LEU A CA 1
ATOM 3335 C C . LEU A 1 432 ? -0.572 -14.150 -6.722 1.00 92.44 432 LEU A C 1
ATOM 3337 O O . LEU A 1 432 ? 0.628 -14.405 -6.781 1.00 92.44 432 LEU A O 1
ATOM 3341 N N . LYS A 1 433 ? -1.475 -14.834 -7.436 1.00 89.00 433 LYS A N 1
ATOM 3342 C CA . LYS A 1 433 ? -1.101 -15.907 -8.369 1.00 89.00 433 LYS A CA 1
ATOM 3343 C C . LYS A 1 433 ? -0.263 -15.388 -9.541 1.00 89.00 433 LYS A C 1
ATOM 3345 O O . LYS A 1 433 ? 0.741 -16.007 -9.874 1.00 89.00 433 LYS A O 1
ATOM 3350 N N . TYR A 1 434 ? -0.632 -14.246 -10.117 1.00 89.31 434 TYR A N 1
ATOM 3351 C CA . TYR A 1 434 ? 0.150 -13.579 -11.163 1.00 89.31 434 TYR A CA 1
ATOM 3352 C C . TYR A 1 434 ? 1.599 -13.330 -10.709 1.00 89.31 434 TYR A C 1
ATOM 3354 O O . TYR A 1 434 ? 2.550 -13.758 -11.361 1.00 89.31 434 TYR A O 1
ATOM 3362 N N . LEU A 1 435 ? 1.778 -12.742 -9.521 1.00 93.00 435 LEU A N 1
ATOM 3363 C CA . LEU A 1 435 ? 3.103 -12.514 -8.938 1.00 93.00 435 LEU A CA 1
ATOM 3364 C C . LEU A 1 435 ? 3.841 -13.820 -8.609 1.00 93.00 435 LEU A C 1
ATOM 3366 O O . LEU A 1 435 ? 5.063 -13.873 -8.734 1.00 93.00 435 LEU A O 1
ATOM 3370 N N . ALA A 1 436 ? 3.125 -14.872 -8.196 1.00 91.62 436 ALA A N 1
ATOM 3371 C CA . ALA A 1 436 ? 3.712 -16.191 -7.957 1.00 91.62 436 ALA A CA 1
ATOM 3372 C C . ALA A 1 436 ? 4.299 -16.789 -9.233 1.00 91.62 436 ALA A C 1
ATOM 3374 O O . ALA A 1 436 ? 5.422 -17.291 -9.204 1.00 91.62 436 ALA A O 1
ATOM 3375 N N . ASN A 1 437 ? 3.563 -16.682 -10.337 1.00 89.44 437 ASN A N 1
ATOM 3376 C CA . ASN A 1 437 ? 3.998 -17.165 -11.635 1.00 89.44 437 ASN A CA 1
ATOM 3377 C C . ASN A 1 437 ? 5.291 -16.440 -12.075 1.00 89.44 437 ASN A C 1
ATOM 3379 O O . ASN A 1 437 ? 6.244 -17.095 -12.472 1.00 89.44 437 ASN A O 1
ATOM 3383 N N . MET A 1 438 ? 5.391 -15.124 -11.847 1.00 90.44 438 MET A N 1
ATOM 3384 C CA . MET A 1 438 ? 6.611 -14.335 -12.100 1.00 90.44 438 MET A CA 1
ATOM 3385 C C . MET A 1 438 ? 7.736 -14.508 -11.052 1.00 90.44 438 MET A C 1
ATOM 3387 O O . MET A 1 438 ? 8.713 -13.759 -11.063 1.00 90.44 438 MET A O 1
ATOM 3391 N N . GLY A 1 439 ? 7.582 -15.387 -10.056 1.00 92.12 439 GLY A N 1
ATOM 3392 C CA . GLY A 1 439 ? 8.551 -15.552 -8.961 1.00 92.12 439 GLY A CA 1
ATOM 3393 C C . GLY A 1 439 ? 8.669 -14.358 -7.994 1.00 92.12 439 GLY A C 1
ATOM 3394 O O . GLY A 1 439 ? 9.528 -14.356 -7.109 1.00 92.12 439 GLY A O 1
ATOM 3395 N N . VAL A 1 440 ? 7.798 -13.351 -8.106 1.00 95.19 440 VAL A N 1
ATOM 3396 C CA . VAL A 1 440 ? 7.832 -12.117 -7.306 1.00 95.19 440 VAL A CA 1
ATOM 3397 C C . VAL A 1 440 ? 7.284 -12.369 -5.903 1.00 95.19 440 VAL A C 1
ATOM 3399 O O . VAL A 1 440 ? 6.106 -12.676 -5.727 1.00 95.19 440 VAL A O 1
ATOM 3402 N N . ARG A 1 441 ? 8.129 -12.202 -4.883 1.00 94.88 441 ARG A N 1
ATOM 3403 C CA . ARG A 1 441 ? 7.806 -12.406 -3.462 1.00 94.88 441 ARG A CA 1
ATOM 3404 C C . ARG A 1 441 ? 7.131 -11.199 -2.812 1.00 94.88 441 ARG A C 1
ATOM 3406 O O . ARG A 1 441 ? 6.216 -11.370 -2.012 1.00 94.88 441 ARG A O 1
ATOM 3413 N N . ALA A 1 442 ? 7.588 -9.999 -3.148 1.00 95.06 442 ALA A N 1
ATOM 3414 C CA . ALA A 1 442 ? 7.061 -8.734 -2.644 1.00 95.06 442 ALA A CA 1
ATOM 3415 C C . ALA A 1 442 ? 6.979 -7.726 -3.789 1.00 95.06 442 ALA A C 1
ATOM 3417 O O . ALA A 1 442 ? 7.820 -7.752 -4.693 1.00 95.06 442 ALA A O 1
ATOM 3418 N N . SER A 1 443 ? 5.983 -6.844 -3.744 1.00 96.06 443 SER A N 1
ATOM 3419 C CA . SER A 1 443 ? 5.703 -5.895 -4.822 1.00 96.06 443 SER A CA 1
ATOM 3420 C C . SER A 1 443 ? 5.348 -4.521 -4.270 1.00 96.06 443 SER A C 1
ATOM 3422 O O . SER A 1 443 ? 4.664 -4.418 -3.256 1.00 96.06 443 SER A O 1
ATOM 3424 N N . MET A 1 444 ? 5.787 -3.455 -4.928 1.00 96.00 444 MET A N 1
ATOM 3425 C CA . MET A 1 444 ? 5.335 -2.095 -4.653 1.00 96.00 444 MET A CA 1
ATOM 3426 C C . MET A 1 444 ? 5.072 -1.366 -5.963 1.00 96.00 444 MET A C 1
ATOM 3428 O O . MET A 1 444 ? 5.916 -1.390 -6.851 1.00 96.00 444 MET A O 1
ATOM 3432 N N . SER A 1 445 ? 3.948 -0.669 -6.067 1.00 95.56 445 SER A N 1
ATOM 3433 C CA . SER A 1 445 ? 3.616 0.149 -7.230 1.00 95.56 445 SER A CA 1
ATOM 3434 C C . SER A 1 445 ? 3.431 1.616 -6.847 1.00 95.56 445 SER A C 1
ATOM 3436 O O . SER A 1 445 ? 2.830 1.906 -5.809 1.00 95.56 445 SER A O 1
ATOM 3438 N N . ILE A 1 446 ? 3.909 2.524 -7.699 1.00 96.00 446 ILE A N 1
ATOM 3439 C CA . ILE A 1 446 ? 3.732 3.975 -7.579 1.00 96.00 446 ILE A CA 1
ATOM 3440 C C . ILE A 1 446 ? 3.039 4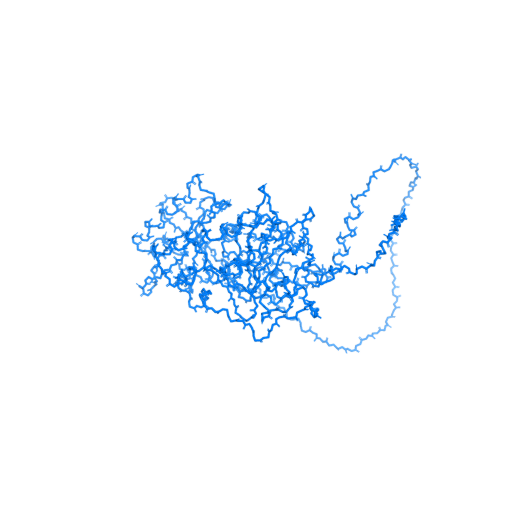.497 -8.844 1.00 96.00 446 ILE A C 1
ATOM 3442 O O . ILE A 1 446 ? 3.529 4.274 -9.953 1.00 96.00 446 ILE A O 1
ATOM 3446 N N . SER A 1 447 ? 1.917 5.197 -8.692 1.00 95.56 447 SER A N 1
ATOM 3447 C CA . SER A 1 447 ? 1.158 5.754 -9.813 1.00 95.56 447 SER A CA 1
ATOM 3448 C C . SER A 1 447 ? 1.865 6.944 -10.446 1.00 95.56 447 SER A C 1
ATOM 3450 O O . SER A 1 447 ? 2.166 7.927 -9.769 1.00 95.56 447 SER A O 1
ATOM 3452 N N . ILE A 1 448 ? 2.048 6.908 -11.765 1.00 95.69 448 ILE A N 1
ATOM 3453 C CA . ILE A 1 448 ? 2.488 8.063 -12.550 1.00 95.69 448 ILE A CA 1
ATOM 3454 C C . ILE A 1 448 ? 1.243 8.724 -13.132 1.00 95.69 448 ILE A C 1
ATOM 3456 O O . ILE A 1 448 ? 0.548 8.146 -13.967 1.00 95.69 448 ILE A O 1
ATOM 3460 N N . SER A 1 449 ? 0.949 9.940 -12.678 1.00 91.06 449 SER A N 1
ATOM 3461 C CA . SER A 1 449 ? -0.172 10.731 -13.192 1.00 91.06 449 SER A CA 1
ATOM 3462 C C . SER A 1 449 ? 0.329 11.817 -14.149 1.00 91.06 449 SER A C 1
ATOM 3464 O O . SER A 1 449 ? 1.324 12.480 -13.864 1.00 91.06 449 SER A O 1
ATOM 3466 N N . GLY A 1 450 ? -0.362 12.016 -15.270 1.00 86.81 450 GLY A N 1
ATOM 3467 C CA . GLY A 1 450 ? -0.110 13.093 -16.228 1.00 86.81 450 GLY A CA 1
ATOM 3468 C C . GLY A 1 450 ? -1.432 13.726 -16.649 1.00 86.81 450 GLY A C 1
ATOM 3469 O O . GLY A 1 450 ? -2.354 13.008 -17.012 1.00 86.81 450 GLY A O 1
ATOM 3470 N N . PHE A 1 451 ? -1.546 15.056 -16.571 1.00 83.56 451 PHE A N 1
ATOM 3471 C CA . PHE A 1 451 ? -2.792 15.787 -16.872 1.00 83.56 451 PHE A CA 1
ATOM 3472 C C . PHE A 1 451 ? -4.031 15.242 -16.125 1.00 83.56 451 PHE A C 1
ATOM 3474 O O . PHE A 1 451 ? -5.106 15.134 -16.702 1.00 83.56 451 PHE A O 1
ATOM 3481 N N . ASN A 1 452 ? -3.869 14.886 -14.845 1.00 79.44 452 ASN A N 1
ATOM 3482 C CA . ASN A 1 452 ? -4.882 14.238 -13.993 1.00 79.44 452 ASN A CA 1
ATOM 3483 C C . ASN A 1 452 ? -5.369 12.849 -14.455 1.00 79.44 452 ASN A C 1
ATOM 3485 O O . ASN A 1 452 ? -6.295 12.301 -13.863 1.00 79.44 452 ASN A O 1
ATOM 3489 N N . GLU A 1 453 ? -4.707 12.233 -15.433 1.00 88.12 453 GLU A N 1
ATOM 3490 C CA . GLU A 1 453 ? -4.950 10.855 -15.860 1.00 88.12 453 GLU A CA 1
ATOM 3491 C C . GLU A 1 453 ? -3.830 9.920 -15.397 1.00 88.12 453 GLU A C 1
ATOM 3493 O O . GLU A 1 453 ? -2.689 10.336 -15.170 1.00 88.12 453 GLU A O 1
ATOM 3498 N N . LEU A 1 454 ? -4.152 8.633 -15.261 1.00 93.69 454 LEU A N 1
ATOM 3499 C CA . LEU A 1 454 ? -3.165 7.601 -14.958 1.00 93.69 454 LEU A CA 1
ATOM 3500 C C . LEU A 1 454 ? -2.358 7.298 -16.230 1.00 93.69 454 LEU A C 1
ATOM 3502 O O . LEU A 1 454 ? -2.859 6.642 -17.136 1.00 93.69 454 LEU A O 1
ATOM 3506 N N . TRP A 1 455 ? -1.117 7.782 -16.295 1.00 96.19 455 TRP A N 1
ATOM 3507 C CA . TRP A 1 455 ? -0.232 7.603 -17.453 1.00 96.19 455 TRP A CA 1
ATOM 3508 C C . TRP A 1 455 ? 0.501 6.258 -17.426 1.00 96.19 455 TRP A C 1
ATOM 3510 O O . TRP A 1 455 ? 0.752 5.647 -18.464 1.00 96.19 455 TRP A O 1
ATOM 3520 N N . GLY A 1 456 ? 0.856 5.794 -16.230 1.00 96.50 456 GLY A N 1
ATOM 3521 C CA . GLY A 1 456 ? 1.654 4.589 -16.055 1.00 96.50 456 GLY A CA 1
ATOM 3522 C C . GLY A 1 456 ? 1.881 4.244 -14.592 1.00 96.50 456 GLY A C 1
ATOM 3523 O O . GLY A 1 456 ? 1.367 4.916 -13.695 1.00 96.50 456 GLY A O 1
ATOM 3524 N N . LEU A 1 457 ? 2.685 3.214 -14.350 1.00 97.31 457 LEU A N 1
ATOM 3525 C CA . LEU A 1 457 ? 3.052 2.753 -13.013 1.00 97.31 457 LEU A CA 1
ATOM 3526 C C . LEU A 1 457 ? 4.554 2.498 -12.938 1.00 97.31 457 LEU A C 1
ATOM 3528 O O . LEU A 1 457 ? 5.126 1.876 -13.829 1.00 97.31 457 LEU A O 1
ATOM 3532 N N . ILE A 1 458 ? 5.183 2.905 -11.840 1.00 98.12 458 ILE A N 1
ATOM 3533 C CA . ILE A 1 458 ? 6.485 2.368 -11.438 1.00 98.12 458 ILE A CA 1
ATOM 3534 C C . ILE A 1 458 ? 6.205 1.106 -10.621 1.00 98.12 458 ILE A C 1
ATOM 3536 O O . ILE A 1 458 ? 5.597 1.213 -9.559 1.00 98.12 458 ILE A O 1
ATOM 3540 N N . SER A 1 459 ? 6.637 -0.067 -11.082 1.00 97.12 459 SER A N 1
ATOM 3541 C CA . SER A 1 459 ? 6.511 -1.332 -10.350 1.00 97.12 459 SER A CA 1
ATOM 3542 C C . SER A 1 459 ? 7.862 -1.790 -9.819 1.00 97.12 459 SER A C 1
ATOM 3544 O O . SER A 1 459 ? 8.864 -1.784 -10.532 1.00 97.12 459 SER A O 1
ATOM 3546 N N . CYS A 1 460 ? 7.892 -2.198 -8.558 1.00 96.94 460 CYS A N 1
ATOM 3547 C CA . CYS A 1 460 ? 9.081 -2.634 -7.845 1.00 96.94 460 CYS A CA 1
ATOM 3548 C C . CYS A 1 460 ? 8.873 -4.070 -7.373 1.00 96.94 460 CYS A C 1
ATOM 3550 O O . CYS A 1 460 ? 7.908 -4.334 -6.663 1.00 96.94 460 CYS A O 1
ATOM 3552 N N . HIS A 1 461 ? 9.766 -4.991 -7.728 1.00 96.38 461 HIS A N 1
ATOM 3553 C CA . HIS A 1 461 ? 9.643 -6.411 -7.397 1.00 96.38 461 HIS A CA 1
ATOM 3554 C C . HIS A 1 461 ? 10.859 -6.921 -6.630 1.00 96.38 461 HIS A C 1
ATOM 3556 O O . HIS A 1 461 ? 12.004 -6.550 -6.908 1.00 96.38 461 HIS A O 1
ATOM 3562 N N . THR A 1 462 ? 10.602 -7.803 -5.670 1.00 94.50 462 THR A N 1
ATOM 3563 C CA . THR A 1 462 ? 11.626 -8.533 -4.921 1.00 94.50 462 THR A CA 1
ATOM 3564 C C . THR A 1 462 ? 11.411 -10.026 -5.082 1.00 94.50 462 THR A C 1
ATOM 3566 O O . THR A 1 462 ? 10.277 -10.493 -5.050 1.00 94.50 462 THR A O 1
ATOM 3569 N N . TYR A 1 463 ? 12.511 -10.761 -5.230 1.00 93.31 463 TYR A N 1
ATOM 3570 C CA . TYR A 1 463 ? 12.549 -12.208 -5.424 1.00 93.31 463 TYR A CA 1
ATOM 3571 C C . TYR A 1 463 ? 13.133 -12.909 -4.195 1.00 93.31 463 TYR A C 1
ATOM 3573 O O . TYR A 1 463 ? 13.757 -12.274 -3.342 1.00 93.31 463 TYR A O 1
ATOM 3581 N N . GLY A 1 464 ? 12.967 -14.229 -4.134 1.00 90.31 464 GLY A N 1
ATOM 3582 C CA . GLY A 1 464 ? 13.474 -15.073 -3.054 1.00 90.31 464 GLY A CA 1
ATOM 3583 C C . GLY A 1 464 ? 12.406 -15.452 -2.028 1.00 90.31 464 GLY A C 1
ATOM 3584 O O . GLY A 1 464 ? 11.210 -15.449 -2.311 1.00 90.31 464 GLY A O 1
ATOM 3585 N N . THR A 1 465 ? 12.848 -15.829 -0.829 1.00 87.69 465 THR A N 1
ATOM 3586 C CA . THR A 1 465 ? 11.984 -16.427 0.206 1.00 87.69 465 THR A CA 1
ATOM 3587 C C . THR A 1 465 ? 11.461 -15.435 1.240 1.00 87.69 465 THR A C 1
ATOM 3589 O O . THR A 1 465 ? 10.649 -15.816 2.075 1.00 87.69 465 THR A O 1
ATOM 3592 N N . HIS A 1 466 ? 11.940 -14.190 1.227 1.00 86.44 466 HIS A N 1
ATOM 3593 C CA . HIS A 1 466 ? 11.612 -13.193 2.243 1.00 86.44 466 HIS A CA 1
ATOM 3594 C C . HIS A 1 466 ? 10.807 -12.046 1.635 1.00 86.44 466 HIS A C 1
ATOM 3596 O O . HIS A 1 466 ? 11.155 -11.534 0.569 1.00 86.44 466 HIS A O 1
ATOM 3602 N N . GLY A 1 467 ? 9.746 -11.639 2.334 1.00 87.50 467 GLY A N 1
ATOM 3603 C CA . GLY A 1 467 ? 9.027 -10.407 2.042 1.00 87.50 467 GLY A CA 1
ATOM 3604 C C . GLY A 1 467 ? 9.911 -9.169 2.187 1.00 87.50 467 GLY A C 1
ATOM 3605 O O . GLY A 1 467 ? 10.974 -9.196 2.815 1.00 87.50 467 GLY A O 1
ATOM 3606 N N . MET A 1 468 ? 9.461 -8.058 1.615 1.00 87.81 468 MET A N 1
ATOM 3607 C CA . MET A 1 468 ? 10.173 -6.789 1.674 1.00 87.81 468 MET A CA 1
ATOM 3608 C C . MET A 1 468 ? 9.202 -5.647 1.913 1.00 87.81 468 MET A C 1
ATOM 3610 O O . MET A 1 468 ? 8.198 -5.497 1.222 1.00 87.81 468 MET A O 1
ATOM 3614 N N . ARG A 1 469 ? 9.542 -4.804 2.886 1.00 83.00 469 ARG A N 1
ATOM 3615 C CA . ARG A 1 469 ? 8.816 -3.574 3.183 1.00 83.00 469 ARG A CA 1
ATOM 3616 C C . ARG A 1 469 ? 9.786 -2.402 3.189 1.00 83.00 469 ARG A C 1
ATOM 3618 O O . ARG A 1 469 ? 10.915 -2.504 3.679 1.00 83.00 469 ARG A O 1
ATOM 3625 N N . VAL A 1 470 ? 9.304 -1.280 2.681 1.00 80.25 470 VAL A N 1
ATOM 3626 C CA . VAL A 1 470 ? 9.980 0.013 2.763 1.00 80.25 470 VAL A CA 1
ATOM 3627 C C . VAL A 1 470 ? 9.305 0.863 3.827 1.00 80.25 470 VAL A C 1
ATOM 3629 O O . VAL A 1 470 ? 8.113 0.701 4.097 1.00 80.25 470 VAL A O 1
ATOM 3632 N N . SER A 1 471 ? 10.070 1.754 4.453 1.00 69.56 471 SER A N 1
ATOM 3633 C CA . SER A 1 471 ? 9.459 2.813 5.247 1.00 69.56 471 SER A CA 1
ATOM 3634 C C . SER A 1 471 ? 8.942 3.833 4.256 1.00 69.56 471 SER A C 1
ATOM 3636 O O . SER A 1 471 ? 9.725 4.353 3.459 1.00 69.56 471 SER A O 1
ATOM 3638 N N . PHE A 1 472 ? 7.655 4.142 4.317 1.00 58.72 472 PHE A N 1
ATOM 3639 C CA . PHE A 1 472 ? 7.215 5.447 3.857 1.00 58.72 472 PHE A CA 1
ATOM 3640 C C . PHE A 1 472 ? 7.761 6.399 4.916 1.00 58.72 472 PHE A C 1
ATOM 3642 O O . PHE A 1 472 ? 7.298 6.394 6.051 1.00 58.72 472 PHE A O 1
ATOM 3649 N N . LEU A 1 473 ? 8.900 7.026 4.621 1.00 42.16 473 LEU A N 1
ATOM 3650 C CA . LEU A 1 473 ? 9.356 8.176 5.389 1.00 42.16 473 LEU A CA 1
ATOM 3651 C C . LEU A 1 473 ? 8.281 9.232 5.144 1.00 42.16 473 LEU A C 1
ATOM 3653 O O . LEU A 1 473 ? 8.263 9.824 4.066 1.00 42.16 473 LEU A O 1
ATOM 3657 N N . VAL A 1 474 ? 7.326 9.323 6.063 1.00 34.28 474 VAL A N 1
ATOM 3658 C CA . VAL A 1 474 ? 6.451 10.485 6.175 1.00 34.28 474 VAL A CA 1
ATOM 3659 C C . VAL A 1 474 ? 7.192 11.490 7.037 1.00 34.28 474 VAL A C 1
ATOM 3661 O O . VAL A 1 474 ? 7.719 11.055 8.092 1.00 34.28 474 VAL A O 1
#